Protein AF-0000000073461067 (afdb_homodimer)

Foldseek 3Di:
DPVPPLDAADAFDFDDWDWAQKLVGIDTDLVVLAQAKEKEKEAFDFPDDLVLVQQLVCLVCQVVCVVLRYAYEYEWQDDNVRVNVRQVVSCVVNVGHRDHIYGHNVVCPSVVNNVQWDQVDADPVGHTIGFTKIFIAHSSRGTHDIDGDGNVDHDDVQVVSQVSLQVLVCVLVVNQWHDDPPDGQFDWTWGQLVDDPVRCCVVAVPWDDPDSGTITGTDHSVVSPD/DPVPPLDAADAFDFDDWDWAQKLVGIDTDLVVLAQAKEKEKEAFDFPDDLVLVQLLVCLVCQVVCVVLRYAYEYEWQDDNVRVNVRQVVSCVVNVGHRDHIYGHNVVCPSVVNNVQWDQVDADPVGHTIGFTKIFIAHSSRGTHDIDGDGNVDHDDVQVVSQVSLQVLVCVLVVNQWHDDPPDGQFDWTWGQLVDDPVNCCVPAVPWDDPDSGTITGTDHSVVSPD

Nearest PDB structures (foldseek):
  7kuu-assembly1_B  TM=9.498E-01  e=5.968E-26  Pseudomonas aeruginosa UCBPP-PA14
  2v41-assembly4_H  TM=9.563E-01  e=2.569E-25  Arenicola marina
  6p0w-assembly1_A-2  TM=9.338E-01  e=6.396E-25  Pseudomonas aeruginosa UCBPP-PA14
  6q5v-assembly1_A  TM=8.597E-01  e=2.656E-21  Saccharolobus islandicus REY15A
  5ovq-assembly1_L  TM=7.948E-01  e=4.285E-22  Aquifex aeolicus VF5

InterPro domains:
  IPR000866 Alkyl hydroperoxide reductase subunit C/ Thiol specific antioxidant [PF00578] (11-145)
  IPR013766 Thioredoxin domain [PS51352] (9-169)
  IPR019479 Peroxiredoxin, C-terminal [PF10417] (173-197)
  IPR024706 Peroxiredoxin, AhpC-type [PIRSF000239] (8-215)
  IPR036249 Thioredoxin-like superfamily [SSF52833] (9-216)
  IPR045020 1-Cys peroxiredoxin [cd03016] (12-218)
  IPR050217 Thiol-specific antioxidant peroxiredoxin [PTHR10681] (10-201)

Sequence (452 aa):
MSNTLRPQIYVGCKAPNFQVQSSQGIIDFYDYIGDSWCLFFSHPADFTPVCTTEIGALASLAEEFAMRRCKLLGLSTNNRATHVKWLKDIERVTGFRVNFPLLCDVDRRLSTVFGMLDARTLDADGHPVPLRSTYFVDPNKVIRLVQSYPLSTGRNTAELLRCLDSLQLSDATSHQFMTPVNWIPGDDVVLAPDLDAPTMQEKYPEHRTIRDYLRLAPFDPDQLDRMSNTLRPQIYVGCKAPNFQVQSSQGIIDFYDYIGDSWCLFFSHPADFTPVCTTEIGALASLAEEFAMRRCKLLGLSTNNRATHVKWLKDIERVTGFRVNFPLLCDVDRRLSTVFGMLDARTLDADGH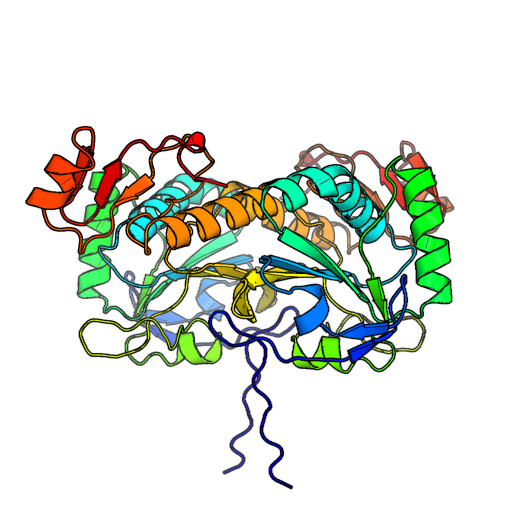PVPLRSTYFVDPNKVIRLVQSYPLSTGRNTAELLRCLDSLQLSDATSHQFMTPVNWIPGDDVVLAPDLDAPTMQEKYPEHRTIRDYLRLAPFDPDQLDR

pLDDT: mean 91.06, std 12.86, range [20.69, 98.88]

Structure (mmCIF, N/CA/C/O backbone):
data_AF-0000000073461067-model_v1
#
loop_
_entity.id
_entity.type
_entity.pdbx_description
1 polymer ACL197Wp
#
loop_
_atom_site.group_PDB
_atom_site.id
_atom_site.type_symbol
_atom_site.label_atom_id
_atom_site.label_alt_id
_atom_site.label_comp_id
_atom_site.label_asym_id
_atom_site.label_entity_id
_atom_site.label_seq_id
_atom_site.pdbx_PDB_ins_code
_atom_site.Cartn_x
_atom_site.Cartn_y
_atom_site.Cartn_z
_atom_site.occupancy
_atom_site.B_iso_or_equiv
_atom_site.auth_seq_id
_atom_site.auth_comp_id
_atom_site.auth_asym_id
_atom_site.auth_atom_id
_atom_site.pdbx_PDB_model_num
ATOM 1 N N . MET A 1 1 ? -5.844 10.156 -34.312 1 20.91 1 MET A N 1
ATOM 2 C CA . MET A 1 1 ? -6.422 9.344 -33.25 1 20.91 1 MET A CA 1
ATOM 3 C C . MET A 1 1 ? -5.766 9.664 -31.906 1 20.91 1 MET A C 1
ATOM 5 O O . MET A 1 1 ? -4.547 9.555 -31.766 1 20.91 1 MET A O 1
ATOM 9 N N . SER A 1 2 ? -6.234 10.656 -31.188 1 24.44 2 SER A N 1
ATOM 10 C CA . SER A 1 2 ? -5.648 11.336 -30.031 1 24.44 2 SER A CA 1
ATOM 11 C C . SER A 1 2 ? -5.305 10.344 -28.922 1 24.44 2 SER A C 1
ATOM 13 O O . SER A 1 2 ? -6.164 9.578 -28.484 1 24.44 2 SER A O 1
ATOM 15 N N . ASN A 1 3 ? -4.332 9.633 -29.062 1 27.53 3 ASN A N 1
ATOM 16 C CA . ASN A 1 3 ? -3.816 8.648 -28.125 1 27.53 3 ASN A CA 1
ATOM 17 C C . ASN A 1 3 ? -3.957 9.133 -26.672 1 27.53 3 ASN A C 1
ATOM 19 O O . ASN A 1 3 ? -3.139 9.922 -26.203 1 27.53 3 ASN A O 1
ATOM 23 N N . THR A 1 4 ? -5.195 9.555 -26.328 1 31.91 4 THR A N 1
ATOM 24 C CA . THR A 1 4 ? -5.566 10.039 -25 1 31.91 4 THR A CA 1
ATOM 25 C C . THR A 1 4 ? -4.902 9.195 -23.922 1 31.91 4 THR A C 1
ATOM 27 O O . THR A 1 4 ? -5.035 7.973 -23.906 1 31.91 4 THR A O 1
ATOM 30 N N . LEU A 1 5 ? -3.867 9.492 -23.578 1 35.53 5 LEU A N 1
ATOM 31 C CA . LEU A 1 5 ? -3.137 8.922 -22.453 1 35.53 5 LEU A CA 1
ATOM 32 C C . LEU A 1 5 ? -4.094 8.469 -21.359 1 35.53 5 LEU A C 1
ATOM 34 O O . LEU A 1 5 ? -4.84 9.281 -20.797 1 35.53 5 LEU A O 1
ATOM 38 N N . ARG A 1 6 ? -4.992 7.531 -21.641 1 44.09 6 ARG A N 1
ATOM 39 C CA . ARG A 1 6 ? -5.922 7.055 -20.625 1 44.09 6 ARG A CA 1
ATOM 40 C C . ARG A 1 6 ? -5.246 6.965 -19.266 1 44.09 6 ARG A C 1
ATOM 42 O O . ARG A 1 6 ? -4.219 6.305 -19.125 1 44.09 6 ARG A O 1
ATOM 49 N N . PRO A 1 7 ? -5.484 7.895 -18.453 1 52.09 7 PRO A N 1
ATOM 50 C CA . PRO A 1 7 ? -4.824 8.109 -17.156 1 52.09 7 PRO A CA 1
ATOM 51 C C . PRO A 1 7 ? -4.77 6.84 -16.312 1 52.09 7 PRO A C 1
ATOM 53 O O . PRO A 1 7 ? -5.625 5.961 -16.453 1 52.09 7 PRO A O 1
ATOM 56 N N . GLN A 1 8 ? -3.566 6.281 -15.906 1 65.81 8 GLN A N 1
ATOM 57 C CA . GLN A 1 8 ? -3.309 5.301 -14.859 1 65.81 8 GLN A CA 1
ATOM 58 C C . GLN A 1 8 ? -4.172 5.57 -13.633 1 65.81 8 GLN A C 1
ATOM 60 O O . GLN A 1 8 ? -4.559 6.715 -13.375 1 65.81 8 GLN A O 1
ATOM 65 N N . ILE A 1 9 ? -4.883 4.566 -13.109 1 83.94 9 ILE A N 1
ATOM 66 C CA . ILE A 1 9 ? -5.707 4.527 -11.906 1 83.94 9 ILE A CA 1
ATOM 67 C C . ILE A 1 9 ? -4.988 5.242 -10.766 1 83.94 9 ILE A C 1
ATOM 69 O O . ILE A 1 9 ? -3.779 5.086 -10.586 1 83.94 9 ILE A O 1
ATOM 73 N N . TYR A 1 10 ? -5.68 6.262 -10.203 1 83.94 10 TYR A N 1
ATOM 74 C CA . TYR A 1 10 ? -5.16 6.949 -9.023 1 83.94 10 TYR A CA 1
ATOM 75 C C . TYR A 1 10 ? -6.238 7.098 -7.957 1 83.94 10 TYR A C 1
ATOM 77 O O . TYR A 1 10 ? -7.43 6.992 -8.25 1 83.94 10 TYR A O 1
ATOM 85 N N . VAL A 1 11 ? -5.867 7.293 -6.816 1 90.88 11 VAL A N 1
ATOM 86 C CA . VAL A 1 11 ? -6.812 7.477 -5.723 1 90.88 11 VAL A CA 1
ATOM 87 C C . VAL A 1 11 ? -7.695 8.688 -6 1 90.88 11 VAL A C 1
ATOM 89 O O . VAL A 1 11 ? -7.199 9.758 -6.355 1 90.88 11 VAL A O 1
ATOM 92 N N . GLY A 1 12 ? -8.977 8.5 -5.895 1 89.94 12 GLY A N 1
ATOM 93 C CA . GLY A 1 12 ? -9.93 9.578 -6.113 1 89.94 12 GLY A CA 1
ATOM 94 C C . GLY A 1 12 ? -10.609 9.5 -7.469 1 89.94 12 GLY A C 1
ATOM 95 O O . GLY A 1 12 ? -11.633 10.148 -7.695 1 89.94 12 GLY A O 1
ATOM 96 N N . CYS A 1 13 ? -10.055 8.75 -8.367 1 89.44 13 CYS A N 1
ATOM 97 C CA . CYS A 1 13 ? -10.672 8.656 -9.688 1 89.44 13 CYS A CA 1
ATOM 98 C C . CYS A 1 13 ? -11.773 7.594 -9.695 1 89.44 13 CYS A C 1
ATOM 100 O O . CYS A 1 13 ? -11.812 6.73 -8.82 1 89.44 13 CYS A O 1
ATOM 102 N N . LYS A 1 14 ? -12.641 7.723 -10.68 1 93.94 14 LYS A N 1
ATOM 103 C CA . LYS A 1 14 ? -13.648 6.68 -10.875 1 93.94 14 LYS A CA 1
ATOM 104 C C . LYS A 1 14 ? -13.047 5.477 -11.602 1 93.94 14 LYS A C 1
ATOM 106 O O . LYS A 1 14 ? -12.391 5.629 -12.633 1 93.94 14 LYS A O 1
ATOM 111 N N . ALA A 1 15 ? -13.195 4.301 -11.008 1 95.56 15 ALA A N 1
ATOM 112 C CA . ALA A 1 15 ? -12.758 3.084 -11.695 1 95.56 15 ALA A CA 1
ATOM 113 C C . ALA A 1 15 ? -13.562 2.852 -12.969 1 95.56 15 ALA A C 1
ATOM 115 O O . ALA A 1 15 ? -14.797 2.945 -12.953 1 95.56 15 ALA A O 1
ATOM 116 N N . PRO A 1 16 ? -12.938 2.562 -14.039 1 95.81 16 PRO A N 1
ATOM 117 C CA . PRO A 1 16 ? -13.688 2.262 -15.258 1 95.81 16 PRO A CA 1
ATOM 118 C C . PRO A 1 16 ? -14.477 0.957 -15.156 1 95.81 16 PRO A C 1
ATOM 120 O O . PRO A 1 16 ? -14.016 0.005 -14.523 1 95.81 16 PRO A O 1
ATOM 123 N N . ASN A 1 17 ? -15.625 0.993 -15.828 1 97.38 17 ASN A N 1
ATOM 124 C CA . ASN A 1 17 ? -16.359 -0.262 -15.93 1 97.38 17 ASN A CA 1
ATOM 125 C C . ASN A 1 17 ? -15.773 -1.173 -17 1 97.38 17 ASN A C 1
ATOM 127 O O . ASN A 1 17 ? -15.102 -0.702 -17.922 1 97.38 17 ASN A O 1
ATOM 131 N N . PHE A 1 18 ? -16.016 -2.477 -16.828 1 97.62 18 PHE A N 1
ATOM 132 C CA . PHE A 1 18 ? -15.594 -3.471 -17.812 1 97.62 18 PHE A CA 1
ATOM 133 C C . PHE A 1 18 ? -16.438 -4.738 -17.688 1 97.62 18 PHE A C 1
ATOM 135 O O . PHE A 1 18 ? -17.125 -4.941 -16.688 1 97.62 18 PHE A O 1
ATOM 142 N N . GLN A 1 19 ? -16.453 -5.453 -18.719 1 98 19 GLN A N 1
ATOM 143 C CA . GLN A 1 19 ? -17 -6.805 -18.766 1 98 19 GLN A CA 1
ATOM 144 C C . GLN A 1 19 ? -15.961 -7.816 -19.219 1 98 19 GLN A C 1
ATOM 146 O O . GLN A 1 19 ? -15.305 -7.625 -20.234 1 98 19 GLN A O 1
ATOM 151 N N . VAL A 1 20 ? -15.859 -8.891 -18.406 1 98 20 VAL A N 1
ATOM 152 C CA . VAL A 1 20 ? -14.789 -9.828 -18.719 1 98 20 VAL A CA 1
ATOM 153 C C . VAL A 1 20 ? -15.125 -11.211 -18.156 1 98 20 VAL A C 1
ATOM 155 O O . VAL A 1 20 ? -15.93 -11.328 -17.219 1 98 20 VAL A O 1
ATOM 158 N N . GLN A 1 21 ? -14.555 -12.242 -18.766 1 98.31 21 GLN A N 1
ATOM 159 C CA . GLN A 1 21 ? -14.68 -13.602 -18.266 1 98.31 21 GLN A CA 1
ATOM 160 C C . GLN A 1 21 ? -13.977 -13.758 -16.922 1 98.31 21 GLN A C 1
ATOM 162 O O . GLN A 1 21 ? -12.992 -13.07 -16.641 1 98.31 21 GLN A O 1
ATOM 167 N N . SER A 1 22 ? -14.5 -14.648 -16.031 1 98.38 22 SER A N 1
ATOM 168 C CA . SER A 1 22 ? -13.906 -14.953 -14.727 1 98.38 22 SER A CA 1
ATOM 169 C C . SER A 1 22 ? -14.023 -16.438 -14.398 1 98.38 22 SER A C 1
ATOM 171 O O . SER A 1 22 ? -14.539 -17.219 -15.203 1 98.38 22 SER A O 1
ATOM 173 N N . SER A 1 23 ? -13.5 -16.828 -13.305 1 98.12 23 SER A N 1
ATOM 174 C CA . SER A 1 23 ? -13.633 -18.188 -12.789 1 98.12 23 SER A CA 1
ATOM 175 C C . SER A 1 23 ? -15.094 -18.547 -12.531 1 98.12 23 SER A C 1
ATOM 177 O O . SER A 1 23 ? -15.438 -19.719 -12.391 1 98.12 23 SER A O 1
ATOM 179 N N . GLN A 1 24 ? -15.984 -17.578 -12.438 1 97.5 24 GLN A N 1
ATOM 180 C CA . GLN A 1 24 ? -17.375 -17.812 -12.094 1 97.5 24 GLN A CA 1
ATOM 181 C C . GLN A 1 24 ? -18.312 -17.266 -13.172 1 97.5 24 GLN A C 1
ATOM 183 O O . GLN A 1 24 ? -19.438 -16.859 -12.875 1 97.5 24 GLN A O 1
ATOM 188 N N . GLY A 1 25 ? -17.812 -17.172 -14.406 1 97.31 25 GLY A N 1
ATOM 189 C CA . GLY A 1 25 ? -18.594 -16.641 -15.508 1 97.31 25 GLY A CA 1
ATOM 190 C C . GLY A 1 25 ? -18.266 -15.203 -15.844 1 97.31 25 GLY A C 1
ATOM 191 O O . GLY A 1 25 ? -17.297 -14.648 -15.312 1 97.31 25 GLY A O 1
ATOM 192 N N . ILE A 1 26 ? -19.016 -14.625 -16.703 1 98.06 26 ILE A N 1
ATOM 193 C CA . ILE A 1 26 ? -18.781 -13.258 -17.141 1 98.06 26 ILE A CA 1
ATOM 194 C C . ILE A 1 26 ? -19.188 -12.289 -16.031 1 98.06 26 ILE A C 1
ATOM 196 O O . ILE A 1 26 ? -20.266 -12.414 -15.445 1 98.06 26 ILE A O 1
ATOM 200 N N . ILE A 1 27 ? -18.328 -11.312 -15.781 1 97.69 27 ILE A N 1
ATOM 201 C CA . ILE A 1 27 ? -18.562 -10.312 -14.742 1 97.69 27 ILE A CA 1
ATOM 202 C C . ILE A 1 27 ? -18.609 -8.922 -15.359 1 97.69 27 ILE A C 1
ATOM 204 O O . ILE A 1 27 ? -17.75 -8.57 -16.172 1 97.69 27 ILE A O 1
ATOM 208 N N . ASP A 1 28 ? -19.641 -8.25 -15.055 1 98.56 28 ASP A N 1
ATOM 209 C CA . ASP A 1 28 ? -19.672 -6.797 -15.195 1 98.56 28 ASP A CA 1
ATOM 210 C C . ASP A 1 28 ? -19.266 -6.113 -13.891 1 98.56 28 ASP A C 1
ATOM 212 O O . ASP A 1 28 ? -19.891 -6.316 -12.852 1 98.56 28 ASP A O 1
ATOM 216 N N . PHE A 1 29 ? -18.328 -5.32 -13.969 1 98.56 29 PHE A N 1
ATOM 217 C CA . PHE A 1 29 ? -17.688 -4.801 -12.773 1 98.56 29 PHE A CA 1
ATOM 218 C C . PHE A 1 29 ? -18.672 -3.996 -11.93 1 98.56 29 PHE A C 1
ATOM 220 O O . PHE A 1 29 ? -18.781 -4.211 -10.727 1 98.56 29 PHE A O 1
ATOM 227 N N . TYR A 1 30 ? -19.312 -3.041 -12.469 1 98.62 30 TYR A N 1
ATOM 228 C CA . TYR A 1 30 ? -20.25 -2.191 -11.734 1 98.62 30 TYR A CA 1
ATOM 229 C C . TYR A 1 30 ? -21.406 -3.01 -11.18 1 98.62 30 TYR A C 1
ATOM 231 O O . TYR A 1 30 ? -21.844 -2.789 -10.047 1 98.62 30 TYR A O 1
ATOM 239 N N . ASP A 1 31 ? -21.891 -3.98 -11.977 1 98.44 31 ASP A N 1
ATOM 240 C CA . ASP A 1 31 ? -22.969 -4.852 -11.516 1 98.44 31 ASP A CA 1
ATOM 241 C C . ASP A 1 31 ? -22.5 -5.719 -10.344 1 98.44 31 ASP A C 1
ATOM 243 O O . ASP A 1 31 ? -23.25 -5.93 -9.383 1 98.44 31 ASP A O 1
ATOM 247 N N . TYR A 1 32 ? -21.359 -6.215 -10.461 1 98.56 32 TYR A N 1
ATOM 248 C CA . TYR A 1 32 ? -20.812 -7.082 -9.422 1 98.56 32 TYR A CA 1
ATOM 249 C C . TYR A 1 32 ? -20.672 -6.336 -8.102 1 98.56 32 TYR A C 1
ATOM 251 O O . TYR A 1 32 ? -21.062 -6.852 -7.047 1 98.56 32 TYR A O 1
ATOM 259 N N . ILE A 1 33 ? -20.109 -5.133 -8.133 1 97.94 33 ILE A N 1
ATOM 260 C CA . ILE A 1 33 ? -19.875 -4.348 -6.926 1 97.94 33 ILE A CA 1
ATOM 261 C C . ILE A 1 33 ? -21.203 -3.893 -6.344 1 97.94 33 ILE A C 1
ATOM 263 O O . ILE A 1 33 ? -21.391 -3.885 -5.121 1 97.94 33 ILE A O 1
ATOM 267 N N . GLY A 1 34 ? -22.125 -3.48 -7.277 1 98.19 34 GLY A N 1
ATOM 268 C CA . GLY A 1 34 ? -23.391 -2.934 -6.809 1 98.19 34 GLY A CA 1
ATOM 269 C C . GLY A 1 34 ? -23.219 -1.771 -5.848 1 98.19 34 GLY A C 1
ATOM 270 O O . GLY A 1 34 ? -22.516 -0.807 -6.152 1 98.19 34 GLY A O 1
ATOM 271 N N . ASP A 1 35 ? -23.766 -1.927 -4.637 1 98 35 ASP A N 1
ATOM 272 C CA . ASP A 1 35 ? -23.688 -0.881 -3.623 1 98 35 ASP A CA 1
ATOM 273 C C . ASP A 1 35 ? -22.688 -1.252 -2.533 1 98 35 ASP A C 1
ATOM 275 O O . ASP A 1 35 ? -22.75 -0.733 -1.418 1 98 35 ASP A O 1
ATOM 279 N N . SER A 1 36 ? -21.766 -2.117 -2.859 1 98.44 36 SER A N 1
ATOM 280 C CA . SER A 1 36 ? -20.766 -2.584 -1.897 1 98.44 36 SER A CA 1
ATOM 281 C C . SER A 1 36 ? -19.391 -1.979 -2.182 1 98.44 36 SER A C 1
ATOM 283 O O . SER A 1 36 ? -19.172 -1.396 -3.244 1 98.44 36 SER A O 1
ATOM 285 N N . TRP A 1 37 ? -18.609 -2.057 -1.146 1 98.62 37 TRP A N 1
ATOM 286 C CA . TRP A 1 37 ? -17.188 -1.896 -1.391 1 98.62 37 TRP A CA 1
ATOM 287 C C . TRP A 1 37 ? -16.625 -3.09 -2.156 1 98.62 37 TRP A C 1
ATOM 289 O O . TRP A 1 37 ? -17.266 -4.133 -2.252 1 98.62 37 TRP A O 1
ATOM 299 N N . CYS A 1 38 ? -15.422 -2.906 -2.715 1 98.88 38 CYS A N 1
ATOM 300 C CA . CYS A 1 38 ? -14.734 -4 -3.393 1 98.88 38 CYS A CA 1
ATOM 301 C C . CYS A 1 38 ? -13.234 -3.949 -3.135 1 98.88 38 CYS A C 1
ATOM 303 O O . CYS A 1 38 ? -12.609 -2.896 -3.281 1 98.88 38 CYS A O 1
ATOM 305 N N . LEU A 1 39 ? -12.727 -4.961 -2.619 1 98.88 39 LEU A N 1
ATOM 306 C CA . LEU A 1 39 ? -11.289 -5.184 -2.684 1 98.88 39 LEU A CA 1
ATOM 307 C C . LEU A 1 39 ? -10.898 -5.82 -4.012 1 98.88 39 LEU A C 1
ATOM 309 O O . LEU A 1 39 ? -11.109 -7.016 -4.219 1 98.88 39 LEU A O 1
ATOM 313 N N . PHE A 1 40 ? -10.391 -5.008 -4.906 1 98.75 40 PHE A N 1
ATOM 314 C CA . PHE A 1 40 ? -9.93 -5.445 -6.219 1 98.75 40 PHE A CA 1
ATOM 315 C C . PHE A 1 40 ? -8.422 -5.656 -6.223 1 98.75 40 PHE A C 1
ATOM 317 O O . PHE A 1 40 ? -7.66 -4.738 -5.918 1 98.75 40 PHE A O 1
ATOM 324 N N . PHE A 1 41 ? -7.996 -6.91 -6.547 1 98.56 41 PHE A N 1
ATOM 325 C CA . PHE A 1 41 ? -6.578 -7.207 -6.398 1 98.56 41 PHE A CA 1
ATOM 326 C C . PHE A 1 41 ? -6.09 -8.102 -7.531 1 98.56 41 PHE A C 1
ATOM 328 O O . PHE A 1 41 ? -6.879 -8.836 -8.133 1 98.56 41 PHE A O 1
ATOM 335 N N . SER A 1 42 ? -4.805 -8.039 -7.797 1 97.88 42 SER A N 1
ATOM 336 C CA . SER A 1 42 ? -4.211 -8.852 -8.859 1 97.88 42 SER A CA 1
ATOM 337 C C . SER A 1 42 ? -3.137 -9.781 -8.312 1 97.88 42 SER A C 1
ATOM 339 O O . SER A 1 42 ? -2.604 -9.547 -7.223 1 97.88 42 SER A O 1
ATOM 341 N N . HIS A 1 43 ? -2.922 -10.82 -8.977 1 96.69 43 HIS A N 1
ATOM 342 C CA . HIS A 1 43 ? -1.816 -11.734 -8.719 1 96.69 43 HIS A CA 1
ATOM 343 C C . HIS A 1 43 ? -1.127 -12.141 -10.023 1 96.69 43 HIS A C 1
ATOM 345 O O . HIS A 1 43 ? -1.739 -12.102 -11.086 1 96.69 43 HIS A O 1
ATOM 351 N N . PRO A 1 44 ? 0.107 -12.508 -9.945 1 94.25 44 PRO A N 1
ATOM 352 C CA . PRO A 1 44 ? 0.901 -12.711 -11.156 1 94.25 44 PRO A CA 1
ATOM 353 C C . PRO A 1 44 ? 0.411 -13.891 -11.992 1 94.25 44 PRO A C 1
ATOM 355 O O . PRO A 1 44 ? 0.244 -13.766 -13.211 1 94.25 44 PRO A O 1
ATOM 358 N N . ALA A 1 45 ? 0.24 -15.023 -11.273 1 93.62 45 ALA A N 1
ATOM 359 C CA . ALA A 1 45 ? -0.109 -16.219 -12.039 1 93.62 45 ALA A CA 1
ATOM 360 C C . ALA A 1 45 ? -0.69 -17.297 -11.133 1 93.62 45 ALA A C 1
ATOM 362 O O . ALA A 1 45 ? -0.397 -17.344 -9.938 1 93.62 45 ALA A O 1
ATOM 363 N N . ASP A 1 46 ? -1.439 -18.141 -11.766 1 94.69 46 ASP A N 1
ATOM 364 C CA . ASP A 1 46 ? -1.943 -19.328 -11.078 1 94.69 46 ASP A CA 1
ATOM 365 C C . ASP A 1 46 ? -0.808 -20.281 -10.742 1 94.69 46 ASP A C 1
ATOM 367 O O . ASP A 1 46 ? 0.242 -20.266 -11.391 1 94.69 46 ASP A O 1
ATOM 371 N N . PHE A 1 47 ? -1.057 -21.047 -9.672 1 92.94 47 PHE A N 1
ATOM 372 C CA . PHE A 1 47 ? -0.128 -22.094 -9.266 1 92.94 47 PHE A CA 1
ATOM 373 C C . PHE A 1 47 ? 1.244 -21.516 -8.953 1 92.94 47 PHE A C 1
ATOM 375 O O . PHE A 1 47 ? 2.266 -22.047 -9.383 1 92.94 47 PHE A O 1
ATOM 382 N N . THR A 1 48 ? 1.203 -20.344 -8.406 1 89.31 48 THR A N 1
ATOM 383 C CA . THR A 1 48 ? 2.404 -19.719 -7.859 1 89.31 48 THR A CA 1
ATOM 384 C C . THR A 1 48 ? 2.344 -19.672 -6.336 1 89.31 48 THR A C 1
ATOM 386 O O . THR A 1 48 ? 1.26 -19.578 -5.758 1 89.31 48 THR A O 1
ATOM 389 N N . PRO A 1 49 ? 3.441 -19.797 -5.742 1 91 49 PRO A N 1
ATOM 390 C CA . PRO A 1 49 ? 3.475 -20.062 -4.305 1 91 49 PRO A CA 1
ATOM 391 C C . PRO A 1 49 ? 2.879 -18.938 -3.471 1 91 49 PRO A C 1
ATOM 393 O O . PRO A 1 49 ? 1.905 -19.156 -2.742 1 91 49 PRO A O 1
ATOM 396 N N . VAL A 1 50 ? 3.391 -17.75 -3.607 1 91.69 50 VAL A N 1
ATOM 397 C CA . VAL A 1 50 ? 2.936 -16.625 -2.777 1 91.69 50 VAL A CA 1
ATOM 398 C C . VAL A 1 50 ? 1.463 -16.344 -3.062 1 91.69 50 VAL A C 1
ATOM 400 O O . VAL A 1 50 ? 0.675 -16.141 -2.137 1 91.69 50 VAL A O 1
ATOM 403 N N . CYS A 1 51 ? 1.065 -16.406 -4.281 1 93.75 51 CYS A N 1
ATOM 404 C CA . CYS A 1 51 ? -0.316 -16.156 -4.676 1 93.75 51 CYS A CA 1
ATOM 405 C C . CYS A 1 51 ? -1.263 -17.141 -3.996 1 93.75 51 CYS A C 1
ATOM 407 O O . CYS A 1 51 ? -2.361 -16.766 -3.586 1 93.75 51 CYS A O 1
ATOM 409 N N . THR A 1 52 ? -0.836 -18.359 -3.99 1 93.56 52 THR A N 1
ATOM 410 C CA . THR A 1 52 ? -1.654 -19.391 -3.377 1 93.56 52 THR A CA 1
ATOM 411 C C . THR A 1 52 ? -1.921 -19.078 -1.907 1 93.56 52 THR A C 1
ATOM 413 O O . THR A 1 52 ? -3.057 -19.188 -1.439 1 93.56 52 THR A O 1
ATOM 416 N N . THR A 1 53 ? -0.879 -18.672 -1.175 1 94.31 53 THR A N 1
ATOM 417 C CA . THR A 1 53 ? -1.05 -18.312 0.227 1 94.31 53 THR A CA 1
ATOM 418 C C . THR A 1 53 ? -1.973 -17.094 0.362 1 94.31 53 THR A C 1
ATOM 420 O O . THR A 1 53 ? -2.807 -17.047 1.269 1 94.31 53 THR A O 1
ATOM 423 N N . GLU A 1 54 ? -1.874 -16.141 -0.494 1 96.75 54 GLU A N 1
ATOM 424 C CA . GLU A 1 54 ? -2.658 -14.914 -0.431 1 96.75 54 GLU A CA 1
ATOM 425 C C . GLU A 1 54 ? -4.137 -15.188 -0.695 1 96.75 54 GLU A C 1
ATOM 427 O O . GLU A 1 54 ? -5 -14.711 0.043 1 96.75 54 GLU A O 1
ATOM 432 N N . ILE A 1 55 ? -4.41 -15.914 -1.775 1 97.38 55 ILE A N 1
ATOM 433 C CA . ILE A 1 55 ? -5.797 -16.188 -2.145 1 97.38 55 ILE A CA 1
ATOM 434 C C . ILE A 1 55 ? -6.461 -17.047 -1.072 1 97.38 55 ILE A C 1
ATOM 436 O O . ILE A 1 55 ? -7.633 -16.844 -0.746 1 97.38 55 ILE A O 1
ATOM 440 N N . GLY A 1 56 ? -5.676 -18 -0.571 1 97.25 56 GLY A N 1
ATOM 441 C CA . GLY A 1 56 ? -6.184 -18.781 0.551 1 97.25 56 GLY A CA 1
ATOM 442 C C . GLY A 1 56 ? -6.508 -17.922 1.763 1 97.25 56 GLY A C 1
ATOM 443 O O . GLY A 1 56 ? -7.551 -18.109 2.398 1 97.25 56 GLY A O 1
ATOM 444 N N . ALA A 1 57 ? -5.656 -17.016 2.09 1 97.69 57 ALA A N 1
ATOM 445 C CA . ALA A 1 57 ? -5.875 -16.141 3.229 1 97.69 57 ALA A CA 1
ATOM 446 C C . ALA A 1 57 ? -7.105 -15.258 3.016 1 97.69 57 ALA A C 1
ATOM 448 O O . ALA A 1 57 ? -7.902 -15.062 3.938 1 97.69 57 ALA A O 1
ATOM 449 N N . LEU A 1 58 ? -7.277 -14.742 1.838 1 98.31 58 LEU A N 1
ATOM 450 C CA . LEU A 1 58 ? -8.445 -13.922 1.534 1 98.31 58 LEU A CA 1
ATOM 451 C C . LEU A 1 58 ? -9.727 -14.75 1.578 1 98.31 58 LEU A C 1
ATOM 453 O O . LEU A 1 58 ? -10.773 -14.266 2.006 1 98.31 58 LEU A O 1
ATOM 457 N N . ALA A 1 59 ? -9.602 -15.969 1.104 1 98.19 59 ALA A N 1
ATOM 458 C CA . ALA A 1 59 ? -10.742 -16.875 1.201 1 98.19 59 ALA A CA 1
ATOM 459 C C . ALA A 1 59 ? -11.148 -17.094 2.656 1 98.19 59 ALA A C 1
ATOM 461 O O . ALA A 1 59 ? -12.344 -17.109 2.98 1 98.19 59 ALA A O 1
ATOM 462 N N . SER A 1 60 ? -10.172 -17.266 3.514 1 98.06 60 SER A N 1
ATOM 463 C CA . SER A 1 60 ? -10.438 -17.484 4.934 1 98.06 60 SER A CA 1
ATOM 464 C C . SER A 1 60 ? -11.094 -16.25 5.566 1 98.06 60 SER A C 1
ATOM 466 O O . SER A 1 60 ? -11.758 -16.359 6.602 1 98.06 60 SER A O 1
ATOM 468 N N . LEU A 1 61 ? -10.93 -15.133 4.969 1 98.12 61 LEU A N 1
ATOM 469 C CA . LEU A 1 61 ? -11.43 -13.875 5.52 1 98.12 61 LEU A CA 1
ATOM 470 C C . LEU A 1 61 ? -12.633 -13.375 4.73 1 98.12 61 LEU A C 1
ATOM 472 O O . LEU A 1 61 ? -13.078 -12.242 4.914 1 98.12 61 LEU A O 1
ATOM 476 N N . ALA A 1 62 ? -13.102 -14.172 3.83 1 97.81 62 ALA A N 1
ATOM 477 C CA . ALA A 1 62 ? -14.18 -13.742 2.947 1 97.81 62 ALA A CA 1
ATOM 478 C C . ALA A 1 62 ? -15.391 -13.266 3.752 1 97.81 62 ALA A C 1
ATOM 480 O O . ALA A 1 62 ? -16.016 -12.266 3.4 1 97.81 62 ALA A O 1
ATOM 481 N N . GLU A 1 63 ? -15.719 -13.93 4.812 1 97.19 63 GLU A N 1
ATOM 482 C CA . GLU A 1 63 ? -16.859 -13.555 5.648 1 97.19 63 GLU A CA 1
ATOM 483 C C . GLU A 1 63 ? -16.609 -12.227 6.359 1 97.19 63 GLU A C 1
ATOM 485 O O . GLU A 1 63 ? -17.531 -11.43 6.543 1 97.19 63 GLU A O 1
ATOM 490 N N . GLU A 1 64 ? -15.391 -12.023 6.809 1 97.19 64 GLU A N 1
ATOM 491 C CA . GLU A 1 64 ? -15.031 -10.758 7.445 1 97.19 64 GLU A CA 1
ATOM 492 C C . GLU A 1 64 ? -15.25 -9.586 6.5 1 97.19 64 GLU A C 1
ATOM 494 O O . GLU A 1 64 ? -15.758 -8.539 6.906 1 97.19 64 GLU A O 1
ATOM 499 N N . PHE A 1 65 ? -14.891 -9.727 5.285 1 98.19 65 PHE A N 1
ATOM 500 C CA . PHE A 1 65 ? -15.094 -8.68 4.285 1 98.19 65 PHE A CA 1
ATOM 501 C C . PHE A 1 65 ? -16.578 -8.5 3.986 1 98.19 65 PHE A C 1
ATOM 503 O O . PHE A 1 65 ? -17.047 -7.371 3.84 1 98.19 65 PHE A O 1
ATOM 510 N N . ALA A 1 66 ? -17.25 -9.617 3.904 1 97.56 66 ALA A N 1
ATOM 511 C CA . ALA A 1 66 ? -18.688 -9.562 3.637 1 97.56 66 ALA A CA 1
ATOM 512 C C . ALA A 1 66 ? -19.422 -8.805 4.738 1 97.56 66 ALA A C 1
ATOM 514 O O . ALA A 1 66 ? -20.328 -8.023 4.461 1 97.56 66 ALA A O 1
ATOM 515 N N . MET A 1 67 ? -19.016 -9.039 5.973 1 96 67 MET A N 1
ATOM 516 C CA . MET A 1 67 ? -19.609 -8.352 7.109 1 96 67 MET A CA 1
ATOM 517 C C . MET A 1 67 ? -19.391 -6.848 7.016 1 96 67 MET A C 1
ATOM 519 O O . MET A 1 67 ? -20.172 -6.059 7.543 1 96 67 MET A O 1
ATOM 523 N N . ARG A 1 68 ? -18.438 -6.492 6.273 1 95.88 68 ARG A N 1
ATOM 524 C CA . ARG A 1 68 ? -18.109 -5.086 6.066 1 95.88 68 ARG A CA 1
ATOM 525 C C . ARG A 1 68 ? -18.656 -4.582 4.738 1 95.88 68 ARG A C 1
ATOM 527 O O . ARG A 1 68 ? -18.266 -3.514 4.258 1 95.88 68 ARG A O 1
ATOM 534 N N . ARG A 1 69 ? -19.469 -5.422 4.141 1 97.38 69 ARG A N 1
ATOM 535 C CA . ARG A 1 69 ? -20.094 -5.105 2.855 1 97.38 69 ARG A CA 1
ATOM 536 C C . ARG A 1 69 ? -19.031 -4.832 1.791 1 97.38 69 ARG A C 1
ATOM 538 O O . ARG A 1 69 ? -19.141 -3.861 1.038 1 97.38 69 ARG A O 1
ATOM 545 N N . CYS A 1 70 ? -18.062 -5.625 1.799 1 98.69 70 CYS A N 1
ATOM 546 C CA . CYS A 1 70 ? -16.969 -5.527 0.829 1 98.69 70 CYS A CA 1
ATOM 547 C C . CYS A 1 70 ? -16.812 -6.832 0.061 1 98.69 70 CYS A C 1
ATOM 549 O O . CYS A 1 70 ? -16.578 -7.887 0.66 1 98.69 70 CYS A O 1
ATOM 551 N N . LYS A 1 71 ? -16.906 -6.766 -1.229 1 98.81 71 LYS A N 1
ATOM 552 C CA . LYS A 1 71 ? -16.734 -7.938 -2.084 1 98.81 71 LYS A CA 1
ATOM 553 C C . LYS A 1 71 ? -15.273 -8.094 -2.518 1 98.81 71 LYS A C 1
ATOM 555 O O . LYS A 1 71 ? -14.562 -7.105 -2.682 1 98.81 71 LYS A O 1
ATOM 560 N N . LEU A 1 72 ? -14.859 -9.305 -2.645 1 98.81 72 LEU A N 1
ATOM 561 C CA . LEU A 1 72 ? -13.523 -9.633 -3.127 1 98.81 72 LEU A CA 1
ATOM 562 C C . LEU A 1 72 ? -13.539 -9.938 -4.621 1 98.81 72 LEU A C 1
ATOM 564 O O . LEU A 1 72 ? -14.461 -10.594 -5.109 1 98.81 72 LEU A O 1
ATOM 568 N N . LEU A 1 73 ? -12.578 -9.43 -5.355 1 98.81 73 LEU A N 1
ATOM 569 C CA . LEU A 1 73 ? -12.453 -9.633 -6.793 1 98.81 73 LEU A CA 1
ATOM 570 C C . LEU A 1 73 ? -10.984 -9.719 -7.203 1 98.81 73 LEU A C 1
ATOM 572 O O . LEU A 1 73 ? -10.25 -8.742 -7.09 1 98.81 73 LEU A O 1
ATOM 576 N N . GLY A 1 74 ? -10.609 -10.859 -7.68 1 98.62 74 GLY A N 1
ATOM 577 C CA . GLY A 1 74 ? -9.227 -11.047 -8.109 1 98.62 74 GLY A CA 1
ATOM 578 C C . GLY A 1 74 ? -9.055 -10.961 -9.609 1 98.62 74 GLY A C 1
ATOM 579 O O . GLY A 1 74 ? -10.031 -11.031 -10.359 1 98.62 74 GLY A O 1
ATOM 580 N N . LEU A 1 75 ? -7.793 -10.797 -10.016 1 98.38 75 LEU A N 1
ATOM 581 C CA . LEU A 1 75 ? -7.484 -10.719 -11.445 1 98.38 75 LEU A CA 1
ATOM 582 C C . LEU A 1 75 ? -6.09 -11.266 -11.727 1 98.38 75 LEU A C 1
ATOM 584 O O . LEU A 1 75 ? -5.145 -10.977 -10.992 1 98.38 75 LEU A O 1
ATOM 588 N N . SER A 1 76 ? -5.965 -12.062 -12.703 1 97.56 76 SER A N 1
ATOM 589 C CA . SER A 1 76 ? -4.691 -12.367 -13.344 1 97.56 76 SER A CA 1
ATOM 590 C C . SER A 1 76 ? -4.855 -12.5 -14.859 1 97.56 76 SER A C 1
ATOM 592 O O . SER A 1 76 ? -5.938 -12.258 -15.391 1 97.56 76 SER A O 1
ATOM 594 N N . THR A 1 77 ? -3.781 -12.789 -15.492 1 96.44 77 THR A N 1
ATOM 595 C CA . THR A 1 77 ? -3.816 -12.867 -16.953 1 96.44 77 THR A CA 1
ATOM 596 C C . THR A 1 77 ? -4.039 -14.305 -17.406 1 96.44 77 THR A C 1
ATOM 598 O O . THR A 1 77 ? -3.848 -14.625 -18.578 1 96.44 77 THR A O 1
ATOM 601 N N . ASN A 1 78 ? -4.406 -15.195 -16.5 1 96.44 78 ASN A N 1
ATOM 602 C CA . ASN A 1 78 ? -4.66 -16.594 -16.812 1 96.44 78 ASN A CA 1
ATOM 603 C C . ASN A 1 78 ? -6.086 -16.812 -17.312 1 96.44 78 ASN A C 1
ATOM 605 O O . ASN A 1 78 ? -6.918 -15.898 -17.234 1 96.44 78 ASN A O 1
ATOM 609 N N . ASN A 1 79 ? -6.301 -17.969 -17.891 1 96.12 79 ASN A N 1
ATOM 610 C CA . ASN A 1 79 ? -7.621 -18.266 -18.438 1 96.12 79 ASN A CA 1
ATOM 611 C C . ASN A 1 79 ? -8.508 -18.953 -17.406 1 96.12 79 ASN A C 1
ATOM 613 O O . ASN A 1 79 ? -8.047 -19.297 -16.312 1 96.12 79 ASN A O 1
ATOM 617 N N . ARG A 1 80 ? -9.75 -19.125 -17.734 1 97.44 80 ARG A N 1
ATOM 618 C CA . ARG A 1 80 ? -10.758 -19.656 -16.812 1 97.44 80 ARG A CA 1
ATOM 619 C C . ARG A 1 80 ? -10.422 -21.078 -16.391 1 97.44 80 ARG A C 1
ATOM 621 O O . ARG A 1 80 ? -10.586 -21.438 -15.227 1 97.44 80 ARG A O 1
ATOM 628 N N . ALA A 1 81 ? -10.023 -21.875 -17.297 1 97.19 81 ALA A N 1
ATOM 629 C CA . ALA A 1 81 ? -9.75 -23.281 -17.016 1 97.19 81 ALA A CA 1
ATOM 630 C C . ALA A 1 81 ? -8.68 -23.422 -15.93 1 97.19 81 ALA A C 1
ATOM 632 O O . ALA A 1 81 ? -8.828 -24.219 -15 1 97.19 81 ALA A O 1
ATOM 633 N N . THR A 1 82 ? -7.656 -22.672 -16.047 1 96.5 82 THR A N 1
ATOM 634 C CA . THR A 1 82 ? -6.582 -22.734 -15.062 1 96.5 82 THR A CA 1
ATOM 635 C C . THR A 1 82 ? -7.031 -22.141 -13.734 1 96.5 82 THR A C 1
ATOM 637 O O . THR A 1 82 ? -6.648 -22.641 -12.664 1 96.5 82 THR A O 1
ATOM 640 N N . HIS A 1 83 ? -7.773 -21.094 -13.742 1 97.31 83 HIS A N 1
ATOM 641 C CA . HIS A 1 83 ? -8.336 -20.531 -12.516 1 97.31 83 HIS A CA 1
ATOM 642 C C . HIS A 1 83 ? -9.102 -21.594 -11.734 1 97.31 83 HIS A C 1
ATOM 644 O O . HIS A 1 83 ? -8.844 -21.797 -10.539 1 97.31 83 HIS A O 1
ATOM 650 N N . VAL A 1 84 ? -9.984 -22.234 -12.422 1 97.06 84 VAL A N 1
ATOM 651 C CA . VAL A 1 84 ? -10.883 -23.188 -11.766 1 97.06 84 VAL A CA 1
ATOM 652 C C . VAL A 1 84 ? -10.07 -24.328 -11.164 1 97.06 84 VAL A C 1
ATOM 654 O O . VAL A 1 84 ? -10.312 -24.734 -10.023 1 97.06 84 VAL A O 1
ATOM 657 N N . LYS A 1 85 ? -9.156 -24.844 -11.898 1 96.62 85 LYS A N 1
ATOM 658 C CA . LYS A 1 85 ? -8.289 -25.906 -11.398 1 96.62 85 LYS A CA 1
ATOM 659 C C . LYS A 1 85 ? -7.48 -25.438 -10.195 1 96.62 85 LYS A C 1
ATOM 661 O O . LYS A 1 85 ? -7.355 -26.172 -9.203 1 96.62 85 LYS A O 1
ATOM 666 N N . TRP A 1 86 ? -6.93 -24.266 -10.297 1 96.62 86 TRP A N 1
ATOM 667 C CA . TRP A 1 86 ? -6.082 -23.703 -9.242 1 96.62 86 TRP A CA 1
ATOM 668 C C . TRP A 1 86 ? -6.891 -23.453 -7.977 1 96.62 86 TRP A C 1
ATOM 670 O O . TRP A 1 86 ? -6.406 -23.688 -6.867 1 96.62 86 TRP A O 1
ATOM 680 N N . LEU A 1 87 ? -8.102 -22.969 -8.094 1 96.5 87 LEU A N 1
ATOM 681 C CA . LEU A 1 87 ? -8.945 -22.688 -6.938 1 96.5 87 LEU A CA 1
ATOM 682 C C . LEU A 1 87 ? -9.242 -23.953 -6.156 1 96.5 87 LEU A C 1
ATOM 684 O O . LEU A 1 87 ? -9.297 -23.938 -4.926 1 96.5 87 LEU A O 1
ATOM 688 N N . LYS A 1 88 ? -9.414 -25.062 -6.859 1 95.75 88 LYS A N 1
ATOM 689 C CA . LYS A 1 88 ? -9.586 -26.344 -6.195 1 95.75 88 LYS A CA 1
ATOM 690 C C . LYS A 1 88 ? -8.328 -26.75 -5.434 1 95.75 88 LYS A C 1
ATOM 692 O O . LYS A 1 88 ? -8.406 -27.281 -4.328 1 95.75 88 LYS A O 1
ATOM 697 N N . ASP A 1 89 ? -7.258 -26.469 -6.039 1 95.31 89 ASP A N 1
ATOM 698 C CA . ASP A 1 89 ? -5.984 -26.797 -5.398 1 95.31 89 ASP A CA 1
ATOM 699 C C . ASP A 1 89 ? -5.762 -25.922 -4.156 1 95.31 89 ASP A C 1
ATOM 701 O O . ASP A 1 89 ? -5.227 -26.406 -3.154 1 95.31 89 ASP A O 1
ATOM 705 N N . ILE A 1 90 ? -6.133 -24.672 -4.215 1 95.62 90 ILE A N 1
ATOM 706 C CA . ILE A 1 90 ? -6.012 -23.766 -3.082 1 95.62 90 ILE A CA 1
ATOM 707 C C . ILE A 1 90 ? -6.836 -24.281 -1.906 1 95.62 90 ILE A C 1
ATOM 709 O O . ILE A 1 9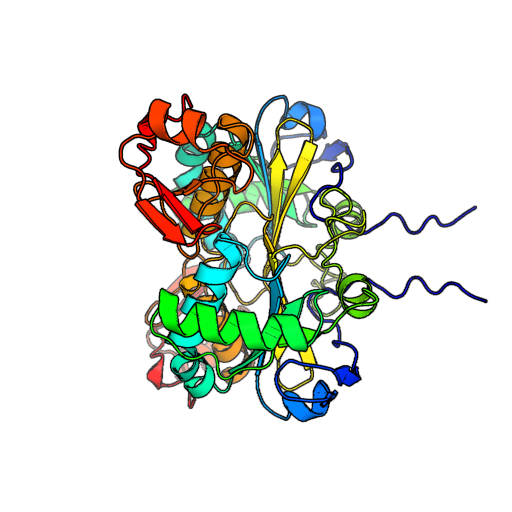0 ? -6.379 -24.25 -0.761 1 95.62 90 ILE A O 1
ATOM 713 N N . GLU A 1 91 ? -7.98 -24.734 -2.195 1 95.81 91 GLU A N 1
ATOM 714 C CA . GLU A 1 91 ? -8.828 -25.297 -1.143 1 95.81 91 GLU A CA 1
ATOM 715 C C . GLU A 1 91 ? -8.172 -26.5 -0.479 1 95.81 91 GLU A C 1
ATOM 717 O O . GLU A 1 91 ? -8.234 -26.656 0.742 1 95.81 91 GLU A O 1
ATOM 722 N N . ARG A 1 92 ? -7.566 -27.297 -1.228 1 93.94 92 ARG A N 1
ATOM 723 C CA . ARG A 1 92 ? -6.895 -28.469 -0.707 1 93.94 92 ARG A CA 1
ATOM 724 C C . ARG A 1 92 ? -5.691 -28.094 0.146 1 93.94 92 ARG A C 1
ATOM 726 O O . ARG A 1 92 ? -5.422 -28.719 1.169 1 93.94 92 ARG A O 1
ATOM 733 N N . VAL A 1 93 ? -5.035 -27.062 -0.26 1 92.69 93 VAL A N 1
ATOM 734 C CA . VAL A 1 93 ? -3.768 -26.688 0.353 1 92.69 93 VAL A CA 1
ATOM 735 C C . VAL A 1 93 ? -4.031 -25.859 1.611 1 92.69 93 VAL A C 1
ATOM 737 O O . VAL A 1 93 ? -3.332 -26 2.615 1 92.69 93 VAL A O 1
ATOM 740 N N . THR A 1 94 ? -5.012 -25 1.604 1 93.31 94 THR A N 1
ATOM 741 C CA . THR A 1 94 ? -5.18 -24.031 2.676 1 93.31 94 THR A CA 1
ATOM 742 C C . THR A 1 94 ? -6.387 -24.375 3.539 1 93.31 94 THR A C 1
ATOM 744 O O . THR A 1 94 ? -6.527 -23.875 4.656 1 93.31 94 THR A O 1
ATOM 747 N N . GLY A 1 95 ? -7.305 -25.156 2.971 1 94.69 95 GLY A N 1
ATOM 748 C CA . GLY A 1 95 ? -8.5 -25.547 3.703 1 94.69 95 GLY A CA 1
ATOM 749 C C . GLY A 1 95 ? -9.648 -24.578 3.535 1 94.69 95 GLY A C 1
ATOM 750 O O . GLY A 1 95 ? -10.711 -24.75 4.137 1 94.69 95 GLY A O 1
ATOM 751 N N . PHE A 1 96 ? -9.469 -23.578 2.693 1 96.44 96 PHE A N 1
ATOM 752 C CA . PHE A 1 96 ? -10.5 -22.562 2.531 1 96.44 96 PHE A CA 1
ATOM 753 C C . PHE A 1 96 ? -10.992 -22.5 1.087 1 96.44 96 PHE A C 1
ATOM 755 O O . PHE A 1 96 ? -10.188 -22.328 0.163 1 96.44 96 PHE A O 1
ATOM 762 N N . ARG A 1 97 ? -12.242 -22.625 0.934 1 96.56 97 ARG A N 1
ATOM 763 C CA . ARG A 1 97 ? -12.852 -22.531 -0.391 1 96.56 97 ARG A CA 1
ATOM 764 C C . ARG A 1 97 ? -12.914 -21.094 -0.863 1 96.56 97 ARG A C 1
ATOM 766 O O . ARG A 1 97 ? -13.359 -20.203 -0.122 1 96.56 97 ARG A O 1
ATOM 773 N N . VAL A 1 98 ? -12.484 -20.891 -2.064 1 96.94 98 VAL A N 1
ATOM 774 C CA . VAL A 1 98 ? -12.516 -19.562 -2.654 1 96.94 98 VAL A CA 1
ATOM 775 C C . VAL A 1 98 ? -13.875 -19.312 -3.307 1 96.94 98 VAL A C 1
ATOM 777 O O . VAL A 1 98 ? -14.227 -19.969 -4.289 1 96.94 98 VAL A O 1
ATOM 780 N N . ASN A 1 99 ? -14.57 -18.375 -2.848 1 96.19 99 ASN A N 1
ATOM 781 C CA . ASN A 1 99 ? -15.93 -18.156 -3.338 1 96.19 99 ASN A CA 1
ATOM 782 C C . ASN A 1 99 ? -16.062 -16.812 -4.062 1 96.19 99 ASN A C 1
ATOM 784 O O . ASN A 1 99 ? -17.172 -16.359 -4.332 1 96.19 99 ASN A O 1
ATOM 788 N N . PHE A 1 100 ? -15.039 -16.125 -4.281 1 98.38 100 PHE A N 1
ATOM 789 C CA . PHE A 1 100 ? -15.062 -14.898 -5.059 1 98.38 100 PHE A CA 1
ATOM 790 C C . PHE A 1 100 ? -14.43 -15.109 -6.43 1 98.38 100 PHE A C 1
ATOM 792 O O . PHE A 1 100 ? -13.609 -16.016 -6.605 1 98.38 100 PHE A O 1
ATOM 799 N N . PRO A 1 101 ? -14.789 -14.336 -7.402 1 98.56 101 PRO A N 1
ATOM 800 C CA . PRO A 1 101 ? -14.305 -14.555 -8.766 1 98.56 101 PRO A CA 1
ATOM 801 C C . PRO A 1 101 ? -12.875 -14.062 -8.977 1 98.56 101 PRO A C 1
ATOM 803 O O . PRO A 1 101 ? -12.469 -13.07 -8.367 1 98.56 101 PRO A O 1
ATOM 806 N N . LEU A 1 102 ? -12.18 -14.758 -9.828 1 98.62 102 LEU A N 1
ATOM 807 C CA . LEU A 1 102 ? -10.93 -14.312 -10.43 1 98.62 102 LEU A CA 1
ATOM 808 C C . LEU A 1 102 ? -11.117 -13.961 -11.898 1 98.62 102 LEU A C 1
ATOM 810 O O . LEU A 1 102 ? -11.484 -14.82 -12.703 1 98.62 102 LEU A O 1
ATOM 814 N N . LEU A 1 103 ? -10.852 -12.742 -12.258 1 98.81 103 LEU A N 1
ATOM 815 C CA . LEU A 1 103 ? -11.008 -12.273 -13.633 1 98.81 103 LEU A CA 1
ATOM 816 C C . LEU A 1 103 ? -9.922 -12.859 -14.531 1 98.81 103 LEU A C 1
ATOM 818 O O . LEU A 1 103 ? -8.766 -12.984 -14.117 1 98.81 103 LEU A O 1
ATOM 822 N N . CYS A 1 104 ? -10.344 -13.156 -15.742 1 98.44 104 CYS A N 1
ATOM 823 C CA . CYS A 1 104 ? -9.438 -13.641 -16.766 1 98.44 104 CYS A CA 1
ATOM 824 C C . CYS A 1 104 ? -9.023 -12.508 -17.703 1 98.44 104 CYS A C 1
ATOM 826 O O . CYS A 1 104 ? -9.648 -12.289 -18.75 1 98.44 104 CYS A O 1
ATOM 828 N N . ASP A 1 105 ? -7.957 -11.852 -17.375 1 97.25 105 ASP A N 1
ATOM 829 C CA . ASP A 1 105 ? -7.457 -10.758 -18.203 1 97.25 105 ASP A CA 1
ATOM 830 C C . ASP A 1 105 ? -6.383 -11.25 -19.172 1 97.25 105 ASP A C 1
ATOM 832 O O . ASP A 1 105 ? -5.266 -10.727 -19.188 1 97.25 105 ASP A O 1
ATOM 836 N N . VAL A 1 106 ? -6.707 -12.102 -20.062 1 95.62 106 VAL A N 1
ATOM 837 C CA . VAL A 1 106 ? -5.77 -12.82 -20.906 1 95.62 106 VAL A CA 1
ATOM 838 C C . VAL A 1 106 ? -5.082 -11.844 -21.859 1 95.62 106 VAL A C 1
ATOM 840 O O . VAL A 1 106 ? -3.908 -12.016 -22.203 1 95.62 106 VAL A O 1
ATOM 843 N N . ASP A 1 107 ? -5.75 -10.828 -22.281 1 94.25 107 ASP A N 1
ATOM 844 C CA . ASP A 1 107 ? -5.188 -9.891 -23.25 1 94.25 107 ASP A CA 1
ATOM 845 C C . ASP A 1 107 ? -4.488 -8.727 -22.547 1 94.25 107 ASP A C 1
ATOM 847 O O . ASP A 1 107 ? -3.957 -7.832 -23.203 1 94.25 107 ASP A O 1
ATOM 851 N N . ARG A 1 108 ? -4.547 -8.633 -21.219 1 94 108 ARG A N 1
ATOM 852 C CA . ARG A 1 108 ? -3.805 -7.688 -20.391 1 94 108 ARG A CA 1
ATOM 853 C C . ARG A 1 108 ? -4.359 -6.273 -20.547 1 94 108 ARG A C 1
ATOM 855 O O . ARG A 1 108 ? -3.672 -5.297 -20.234 1 94 108 ARG A O 1
ATOM 862 N N . ARG A 1 109 ? -5.551 -6.215 -21.031 1 93.44 109 ARG A N 1
ATOM 863 C CA . ARG A 1 109 ? -6.148 -4.895 -21.188 1 93.44 109 ARG A CA 1
ATOM 864 C C . ARG A 1 109 ? -6.441 -4.25 -19.844 1 93.44 109 ARG A C 1
ATOM 866 O O . ARG A 1 109 ? -6.094 -3.092 -19.609 1 93.44 109 ARG A O 1
ATOM 873 N N . LEU A 1 110 ? -7.098 -4.969 -18.938 1 94.81 110 LEU A N 1
ATOM 874 C CA . LEU A 1 110 ? -7.465 -4.434 -17.625 1 94.81 110 LEU A CA 1
ATOM 875 C C . LEU A 1 110 ? -6.223 -4.16 -16.781 1 94.81 110 LEU A C 1
ATOM 877 O O . LEU A 1 110 ? -6.133 -3.123 -16.125 1 94.81 110 LEU A O 1
ATOM 881 N N . SER A 1 111 ? -5.285 -5.117 -16.797 1 94.12 111 SER A N 1
ATOM 882 C CA . SER A 1 111 ? -4.051 -4.938 -16.047 1 94.12 111 SER A CA 1
ATOM 883 C C . SER A 1 111 ? -3.293 -3.697 -16.516 1 94.12 111 SER A C 1
ATOM 885 O O . SER A 1 111 ? -2.631 -3.033 -15.711 1 94.12 111 SER A O 1
ATOM 887 N N . THR A 1 112 ? -3.389 -3.42 -17.781 1 91 112 THR A N 1
ATOM 888 C CA . THR A 1 112 ? -2.76 -2.223 -18.328 1 91 112 THR A CA 1
ATOM 889 C C . THR A 1 112 ? -3.467 -0.965 -17.828 1 91 112 THR A C 1
ATOM 891 O O . THR A 1 112 ? -2.822 -0.029 -17.359 1 91 112 THR A O 1
ATOM 894 N N . VAL A 1 113 ? -4.766 -0.919 -17.891 1 90.31 113 VAL A N 1
ATOM 895 C CA . VAL A 1 113 ? -5.57 0.236 -17.5 1 90.31 113 VAL A CA 1
ATOM 896 C C . VAL A 1 113 ? -5.387 0.526 -16.016 1 90.31 113 VAL A C 1
ATOM 898 O O . VAL A 1 113 ? -5.301 1.687 -15.609 1 90.31 113 VAL A O 1
ATOM 901 N N . PHE A 1 114 ? -5.246 -0.502 -15.219 1 92.19 114 PHE A N 1
ATOM 902 C CA . PHE A 1 114 ? -5.172 -0.341 -13.773 1 92.19 114 PHE A CA 1
ATOM 903 C C . PHE A 1 114 ? -3.721 -0.232 -13.312 1 92.19 114 PHE A C 1
ATOM 905 O O . PHE A 1 114 ? -3.451 -0.102 -12.117 1 92.19 114 PHE A O 1
ATOM 912 N N . GLY A 1 115 ? -2.793 -0.313 -14.25 1 87.56 115 GLY A N 1
ATOM 913 C CA . GLY A 1 115 ? -1.388 -0.144 -13.914 1 87.56 115 GLY A CA 1
ATOM 914 C C . GLY A 1 115 ? -0.831 -1.282 -13.086 1 87.56 115 GLY A C 1
ATOM 915 O O . GLY A 1 115 ? -0.048 -1.056 -12.156 1 87.56 115 GLY A O 1
ATOM 916 N N . MET A 1 116 ? -1.21 -2.541 -13.414 1 91.81 116 MET A N 1
ATOM 917 C CA . MET A 1 116 ? -0.849 -3.689 -12.586 1 91.81 116 MET A CA 1
ATOM 918 C C . MET A 1 116 ? 0.384 -4.395 -13.141 1 91.81 116 MET A C 1
ATOM 920 O O . MET A 1 116 ? 0.943 -5.281 -12.492 1 91.81 116 MET A O 1
ATOM 924 N N . LEU A 1 117 ? 0.817 -4.035 -14.336 1 88.56 117 LEU A N 1
ATOM 925 C CA . LEU A 1 117 ? 1.806 -4.852 -15.031 1 88.56 117 LEU A CA 1
ATOM 926 C C . LEU A 1 117 ? 3.221 -4.441 -14.641 1 88.56 117 LEU A C 1
ATOM 928 O O . LEU A 1 117 ? 3.502 -3.252 -14.469 1 88.56 117 LEU A O 1
ATOM 932 N N . ASP A 1 118 ? 3.975 -5.449 -14.492 1 79.44 118 ASP A N 1
ATOM 933 C CA . ASP A 1 118 ? 5.41 -5.281 -14.297 1 79.44 118 ASP A CA 1
ATOM 934 C C . ASP A 1 118 ? 6.18 -5.633 -15.57 1 79.44 118 ASP A C 1
ATOM 936 O O . ASP A 1 118 ? 6.297 -6.809 -15.922 1 79.44 118 ASP A O 1
ATOM 940 N N . ALA A 1 119 ? 6.855 -4.711 -16.141 1 75.12 119 ALA A N 1
ATOM 941 C CA . ALA A 1 119 ? 7.527 -4.934 -17.422 1 75.12 119 ALA A CA 1
ATOM 942 C C . ALA A 1 119 ? 8.75 -5.836 -17.234 1 75.12 119 ALA A C 1
ATOM 944 O O . ALA A 1 119 ? 9.227 -6.434 -18.203 1 75.12 119 ALA A O 1
ATOM 945 N N . ARG A 1 120 ? 9.156 -6.027 -16.031 1 77.75 120 ARG A N 1
ATOM 946 C CA . ARG A 1 120 ? 10.383 -6.785 -15.789 1 77.75 120 ARG A CA 1
ATOM 947 C C . ARG A 1 120 ? 10.078 -8.258 -15.562 1 77.75 120 ARG A C 1
ATOM 949 O O . ARG A 1 120 ? 10.969 -9.102 -15.641 1 77.75 120 ARG A O 1
ATOM 956 N N . THR A 1 121 ? 8.914 -8.508 -15.211 1 79.62 121 THR A N 1
ATOM 957 C CA . THR A 1 121 ? 8.523 -9.883 -14.922 1 79.62 121 THR A CA 1
ATOM 958 C C . THR A 1 121 ? 7.625 -10.43 -16.031 1 79.62 121 THR A C 1
ATOM 960 O O . THR A 1 121 ? 6.543 -9.898 -16.266 1 79.62 121 THR A O 1
ATOM 963 N N . LEU A 1 122 ? 8.117 -11.453 -16.594 1 83.62 122 LEU A N 1
ATOM 964 C CA . LEU A 1 122 ? 7.445 -12.008 -17.766 1 83.62 122 LEU A CA 1
ATOM 965 C C . LEU A 1 122 ? 6.992 -13.438 -17.516 1 83.62 122 LEU A C 1
ATOM 967 O O . LEU A 1 122 ? 7.613 -14.164 -16.734 1 83.62 122 LEU A O 1
ATOM 971 N N . ASP A 1 123 ? 5.906 -13.758 -18.125 1 84.88 123 ASP A N 1
ATOM 972 C CA . ASP A 1 123 ? 5.477 -15.148 -18.078 1 84.88 123 ASP A CA 1
ATOM 973 C C . ASP A 1 123 ? 6.273 -16 -19.062 1 84.88 123 ASP A C 1
ATOM 975 O O . ASP A 1 123 ? 7.234 -15.531 -19.672 1 84.88 123 ASP A O 1
ATOM 979 N N . ALA A 1 124 ? 5.82 -17.266 -19.156 1 81.38 124 ALA A N 1
ATOM 980 C CA . ALA A 1 124 ? 6.543 -18.234 -19.984 1 81.38 124 ALA A CA 1
ATOM 981 C C . ALA A 1 124 ? 6.535 -17.828 -21.453 1 81.38 124 ALA A C 1
ATOM 983 O O . ALA A 1 124 ? 7.453 -18.156 -22.203 1 81.38 124 ALA A O 1
ATOM 984 N N . ASP A 1 125 ? 5.586 -17.062 -21.891 1 87.69 125 ASP A N 1
ATOM 985 C CA . ASP A 1 125 ? 5.449 -16.641 -23.281 1 87.69 125 ASP A CA 1
ATOM 986 C C . ASP A 1 125 ? 6.078 -15.273 -23.5 1 87.69 125 ASP A C 1
ATOM 988 O O . ASP A 1 125 ? 5.934 -14.688 -24.578 1 87.69 125 ASP A O 1
ATOM 992 N N . GLY A 1 126 ? 6.598 -14.734 -22.469 1 88.44 126 GLY A N 1
ATOM 993 C CA . GLY A 1 126 ? 7.316 -13.469 -22.609 1 88.44 126 GLY A CA 1
ATOM 994 C C . GLY A 1 126 ? 6.426 -12.258 -22.422 1 88.44 126 GLY A C 1
ATOM 995 O O . GLY A 1 126 ? 6.773 -11.156 -22.859 1 88.44 126 GLY A O 1
ATOM 996 N N . HIS A 1 127 ? 5.301 -12.445 -21.875 1 90.5 127 HIS A N 1
ATOM 997 C CA . HIS A 1 127 ? 4.398 -11.328 -21.625 1 90.5 127 HIS A CA 1
ATOM 998 C C . HIS A 1 127 ? 4.438 -10.891 -20.172 1 90.5 127 HIS A C 1
ATOM 1000 O O . HIS A 1 127 ? 4.566 -11.719 -19.266 1 90.5 127 HIS A O 1
ATOM 1006 N N . PRO A 1 128 ? 4.266 -9.609 -19.969 1 90.38 128 PRO A N 1
ATOM 1007 C CA . PRO A 1 128 ? 4.27 -9.117 -18.594 1 90.38 128 PRO A CA 1
ATOM 1008 C C . PRO A 1 128 ? 3.133 -9.695 -17.75 1 90.38 128 PRO A C 1
ATOM 1010 O O . PRO A 1 128 ? 2.057 -9.984 -18.281 1 90.38 128 PRO A O 1
ATOM 1013 N N . VAL A 1 129 ? 3.4 -9.836 -16.469 1 92 129 VAL A N 1
ATOM 1014 C CA . VAL A 1 129 ? 2.381 -10.328 -15.555 1 92 129 VAL A CA 1
ATOM 1015 C C . VAL A 1 129 ? 2.049 -9.25 -14.523 1 92 129 VAL A C 1
ATOM 1017 O O . VAL A 1 129 ? 2.852 -8.352 -14.273 1 92 129 VAL A O 1
ATOM 1020 N N . PRO A 1 130 ? 0.888 -9.359 -13.93 1 94.44 130 PRO A N 1
ATOM 1021 C CA . PRO A 1 130 ? 0.511 -8.367 -12.914 1 94.44 130 PRO A CA 1
ATOM 1022 C C . PRO A 1 130 ? 1.335 -8.492 -11.641 1 94.44 130 PRO A C 1
ATOM 1024 O O . PRO A 1 130 ? 1.665 -9.602 -11.211 1 94.44 130 PRO A O 1
ATOM 1027 N N . LEU A 1 131 ? 1.601 -7.324 -11.055 1 94.25 131 LEU A N 1
ATOM 1028 C CA . LEU A 1 131 ? 2.09 -7.242 -9.68 1 94.25 131 LEU A CA 1
ATOM 1029 C C . LEU A 1 131 ? 0.988 -7.609 -8.688 1 94.25 131 LEU A C 1
ATOM 1031 O O . LEU A 1 131 ? -0.133 -7.93 -9.094 1 94.25 131 LEU A O 1
ATOM 1035 N N . ARG A 1 132 ? 1.397 -7.562 -7.473 1 95.69 132 ARG A N 1
ATOM 1036 C CA . ARG A 1 132 ? 0.389 -7.688 -6.426 1 95.69 132 ARG A CA 1
ATOM 1037 C C . ARG A 1 132 ? -0.224 -6.332 -6.09 1 95.69 132 ARG A C 1
ATOM 1039 O O . ARG A 1 132 ? 0.138 -5.715 -5.09 1 95.69 132 ARG A O 1
ATOM 1046 N N . SER A 1 133 ? -1.137 -5.938 -6.918 1 96.31 133 SER A N 1
ATOM 1047 C CA . SER A 1 133 ? -1.814 -4.656 -6.75 1 96.31 133 SER A CA 1
ATOM 1048 C C . SER A 1 133 ? -3.143 -4.828 -6.02 1 96.31 133 SER A C 1
ATOM 1050 O O . SER A 1 133 ? -3.832 -5.832 -6.199 1 96.31 133 SER A O 1
ATOM 1052 N N . THR A 1 134 ? -3.451 -3.83 -5.266 1 97.62 134 THR A N 1
ATOM 1053 C CA . THR A 1 134 ? -4.684 -3.814 -4.484 1 97.62 134 THR A CA 1
ATOM 1054 C C . THR A 1 134 ? -5.375 -2.457 -4.59 1 97.62 134 THR A C 1
ATOM 1056 O O . THR A 1 134 ? -4.727 -1.415 -4.461 1 97.62 134 THR A O 1
ATOM 1059 N N . TYR A 1 135 ? -6.652 -2.486 -4.832 1 97.75 135 TYR A N 1
ATOM 1060 C CA . TYR A 1 135 ? -7.496 -1.298 -4.848 1 97.75 135 TYR A CA 1
ATOM 1061 C C . TYR A 1 135 ? -8.711 -1.476 -3.941 1 97.75 135 TYR A C 1
ATOM 1063 O O . TYR A 1 135 ? -9.414 -2.482 -4.027 1 97.75 135 TYR A O 1
ATOM 1071 N N . PHE A 1 136 ? -8.922 -0.557 -3.119 1 98.62 136 PHE A N 1
ATOM 1072 C CA . PHE A 1 136 ? -10.25 -0.447 -2.535 1 98.62 136 PHE A CA 1
ATOM 1073 C C . PHE A 1 136 ? -11.133 0.474 -3.371 1 98.62 136 PHE A C 1
ATOM 1075 O O . PHE A 1 136 ? -10.789 1.635 -3.598 1 98.62 136 PHE A O 1
ATOM 1082 N N . VAL A 1 137 ? -12.188 -0.061 -3.824 1 98.38 137 VAL A N 1
ATOM 1083 C CA . VAL A 1 137 ? -13.188 0.684 -4.582 1 98.38 137 VAL A CA 1
ATOM 1084 C C . VAL A 1 137 ? -14.445 0.87 -3.738 1 98.38 137 VAL A C 1
ATOM 1086 O O . VAL A 1 137 ? -14.984 -0.098 -3.197 1 98.38 137 VAL A O 1
ATOM 1089 N N . ASP A 1 138 ? -14.906 2.057 -3.637 1 98.12 138 ASP A N 1
ATOM 1090 C CA . ASP A 1 138 ? -16.062 2.316 -2.783 1 98.12 138 ASP A CA 1
ATOM 1091 C C . ASP A 1 138 ? -17.375 2.129 -3.553 1 98.12 138 ASP A C 1
ATOM 1093 O O . ASP A 1 138 ? -17.359 1.82 -4.746 1 98.12 138 ASP A O 1
ATOM 1097 N N . PRO A 1 139 ? -18.547 2.182 -2.914 1 98.25 139 PRO A N 1
ATOM 1098 C CA . PRO A 1 139 ? -19.828 1.934 -3.562 1 98.25 139 PRO A CA 1
ATOM 1099 C C . PRO A 1 139 ? -20.109 2.896 -4.715 1 98.25 139 PRO A C 1
ATOM 1101 O O . PRO A 1 139 ? -20.922 2.602 -5.586 1 98.25 139 PRO A O 1
ATOM 1104 N N . ASN A 1 140 ? -19.484 4.023 -4.742 1 97.81 140 ASN A N 1
ATOM 1105 C CA . ASN A 1 140 ? -19.625 4.988 -5.824 1 97.81 140 ASN A CA 1
ATOM 1106 C C . ASN A 1 140 ? -18.625 4.723 -6.949 1 97.81 140 ASN A C 1
ATOM 1108 O O . ASN A 1 140 ? -18.484 5.535 -7.863 1 97.81 140 ASN A O 1
ATOM 1112 N N . LYS A 1 141 ? -17.875 3.631 -6.859 1 98.25 141 LYS A N 1
ATOM 1113 C CA . LYS A 1 141 ? -16.922 3.166 -7.855 1 98.25 141 LYS A CA 1
ATOM 1114 C C . LYS A 1 141 ? -15.688 4.066 -7.898 1 98.25 141 LYS A C 1
ATOM 1116 O O . LYS A 1 141 ? -15.055 4.215 -8.945 1 98.25 141 LYS A O 1
ATOM 1121 N N . VAL A 1 142 ? -15.398 4.66 -6.809 1 95.88 142 VAL A N 1
ATOM 1122 C CA . VAL A 1 142 ? -14.219 5.516 -6.699 1 95.88 142 VAL A CA 1
ATOM 1123 C C . VAL A 1 142 ? -13.07 4.738 -6.059 1 95.88 142 VAL A C 1
ATOM 1125 O O . VAL A 1 142 ? -13.273 4.008 -5.086 1 95.88 142 VAL A O 1
ATOM 1128 N N . ILE A 1 143 ? -11.859 4.883 -6.574 1 96.06 143 ILE A N 1
ATOM 1129 C CA . ILE A 1 143 ? -10.656 4.297 -5.988 1 96.06 143 ILE A CA 1
ATOM 1130 C C . ILE A 1 143 ? -10.281 5.059 -4.719 1 96.06 143 ILE A C 1
ATOM 1132 O O . ILE A 1 143 ? -10.07 6.273 -4.754 1 96.06 143 ILE A O 1
ATOM 1136 N N . ARG A 1 144 ? -10.156 4.328 -3.609 1 96.19 144 ARG A N 1
ATOM 1137 C CA . ARG A 1 144 ? -9.953 4.996 -2.328 1 96.19 144 ARG A CA 1
ATOM 1138 C C . ARG A 1 144 ? -8.57 4.691 -1.764 1 96.19 144 ARG A C 1
ATOM 1140 O O . ARG A 1 144 ? -8.078 5.406 -0.885 1 96.19 144 ARG A O 1
ATOM 1147 N N . LEU A 1 145 ? -7.969 3.689 -2.223 1 96.88 145 LEU A N 1
ATOM 1148 C CA . LEU A 1 145 ? -6.652 3.254 -1.766 1 96.88 145 LEU A CA 1
ATOM 1149 C C . LEU A 1 145 ? -5.984 2.359 -2.805 1 96.88 145 LEU A C 1
ATOM 1151 O O . LEU A 1 145 ? -6.645 1.524 -3.426 1 96.88 145 LEU A O 1
ATOM 1155 N N . VAL A 1 146 ? -4.648 2.502 -2.967 1 95.25 146 VAL A N 1
ATOM 1156 C CA . VAL A 1 146 ? -3.861 1.702 -3.9 1 95.25 146 VAL A CA 1
ATOM 1157 C C . VAL A 1 146 ? -2.6 1.192 -3.207 1 95.25 146 VAL A C 1
ATOM 1159 O O . VAL A 1 146 ? -1.897 1.957 -2.541 1 95.25 146 VAL A O 1
ATOM 1162 N N . GLN A 1 147 ? -2.365 -0.065 -3.363 1 96.5 147 GLN A N 1
ATOM 1163 C CA . GLN A 1 147 ? -1.113 -0.677 -2.928 1 96.5 147 GLN A CA 1
ATOM 1164 C C . GLN A 1 147 ? -0.552 -1.604 -4 1 96.5 147 GLN A C 1
ATOM 1166 O O . GLN A 1 147 ? -1.297 -2.367 -4.621 1 96.5 147 GLN A O 1
ATOM 1171 N N . SER A 1 148 ? 0.705 -1.515 -4.23 1 95.38 148 SER A N 1
ATOM 1172 C CA . SER A 1 148 ? 1.368 -2.4 -5.184 1 95.38 148 SER A CA 1
ATOM 1173 C C . SER A 1 148 ? 2.635 -3.006 -4.586 1 95.38 148 SER A C 1
ATOM 1175 O O . SER A 1 148 ? 3.568 -2.283 -4.234 1 95.38 148 SER A O 1
ATOM 1177 N N . TYR A 1 149 ? 2.611 -4.301 -4.465 1 95.62 149 TYR A N 1
ATOM 1178 C CA . TYR A 1 149 ? 3.74 -5.086 -3.979 1 95.62 149 TYR A CA 1
ATOM 1179 C C . TYR A 1 149 ? 4.414 -5.836 -5.121 1 95.62 149 TYR A C 1
ATOM 1181 O O . TYR A 1 149 ? 3.764 -6.207 -6.102 1 95.62 149 TYR A O 1
ATOM 1189 N N . PRO A 1 150 ? 5.711 -6.043 -4.984 1 93.31 150 PRO A N 1
ATOM 1190 C CA . PRO A 1 150 ? 6.355 -6.898 -5.984 1 93.31 150 PRO A CA 1
ATOM 1191 C C . PRO A 1 150 ? 5.992 -8.375 -5.82 1 93.31 150 PRO A C 1
ATOM 1193 O O . PRO A 1 150 ? 5.324 -8.742 -4.855 1 93.31 150 PRO A O 1
ATOM 1196 N N . LEU A 1 151 ? 6.438 -9.203 -6.691 1 91.25 151 LEU A N 1
ATOM 1197 C CA . LEU A 1 151 ? 6.129 -10.625 -6.707 1 91.25 151 LEU A CA 1
ATOM 1198 C C . LEU A 1 151 ? 6.652 -11.312 -5.449 1 91.25 151 LEU A C 1
ATOM 1200 O O . LEU A 1 151 ? 6.062 -12.289 -4.977 1 91.25 151 LEU A O 1
ATOM 1204 N N . SER A 1 152 ? 7.699 -10.766 -4.914 1 92.38 152 SER A N 1
ATOM 1205 C CA . SER A 1 152 ? 8.43 -11.438 -3.84 1 92.38 152 SER A CA 1
ATOM 1206 C C . SER A 1 152 ? 7.77 -11.188 -2.488 1 92.38 152 SER A C 1
ATOM 1208 O O . SER A 1 152 ? 8.094 -11.852 -1.502 1 92.38 152 SER A O 1
ATOM 1210 N N . THR A 1 153 ? 6.863 -10.234 -2.441 1 96.06 153 THR A N 1
ATOM 1211 C CA . THR A 1 153 ? 6.359 -9.781 -1.148 1 96.06 153 THR A CA 1
ATOM 1212 C C . THR A 1 153 ? 4.855 -10.008 -1.044 1 96.06 153 THR A C 1
ATOM 1214 O O . THR A 1 153 ? 4.074 -9.32 -1.708 1 96.06 153 THR A O 1
ATOM 1217 N N . GLY A 1 154 ? 4.5 -10.914 -0.175 1 97.38 154 GLY A N 1
ATOM 1218 C CA . GLY A 1 154 ? 3.086 -11.148 0.067 1 97.38 154 GLY A CA 1
ATOM 1219 C C . GLY A 1 154 ? 2.402 -9.992 0.774 1 97.38 154 GLY A C 1
ATOM 1220 O O . GLY A 1 154 ? 3.031 -9.281 1.561 1 97.38 154 GLY A O 1
ATOM 1221 N N . ARG A 1 155 ? 1.148 -9.852 0.539 1 98 155 ARG A N 1
ATOM 1222 C CA . ARG A 1 155 ? 0.358 -8.789 1.158 1 98 155 ARG A CA 1
ATOM 1223 C C . ARG A 1 155 ? 0.129 -9.07 2.639 1 98 155 ARG A C 1
ATOM 1225 O O . ARG A 1 155 ? 0.494 -10.141 3.137 1 98 155 ARG A O 1
ATOM 1232 N N . ASN A 1 156 ? -0.339 -8.078 3.314 1 98.12 156 ASN A N 1
ATOM 1233 C CA . ASN A 1 156 ? -0.752 -8.133 4.715 1 98.12 156 ASN A CA 1
ATOM 1234 C C . ASN A 1 156 ? -2.266 -7.988 4.855 1 98.12 156 ASN A C 1
ATOM 1236 O O . ASN A 1 156 ? -2.803 -6.887 4.758 1 98.12 156 ASN A O 1
ATOM 1240 N N . THR A 1 157 ? -2.967 -9.102 5.195 1 98.19 157 THR A N 1
ATOM 1241 C CA . THR A 1 157 ? -4.426 -9.086 5.199 1 98.19 157 THR A CA 1
ATOM 1242 C C . THR A 1 157 ? -4.957 -8.242 6.355 1 98.19 157 THR A C 1
ATOM 1244 O O . THR A 1 157 ? -6.02 -7.625 6.246 1 98.19 157 THR A O 1
ATOM 1247 N N . ALA A 1 158 ? -4.242 -8.188 7.445 1 97.56 158 ALA A N 1
ATOM 1248 C CA . ALA A 1 158 ? -4.652 -7.32 8.555 1 97.56 158 ALA A CA 1
ATOM 1249 C C . ALA A 1 158 ? -4.641 -5.855 8.133 1 97.56 158 ALA A C 1
ATOM 1251 O O . ALA A 1 158 ? -5.496 -5.074 8.555 1 97.56 158 ALA A O 1
ATOM 1252 N N . GLU A 1 159 ? -3.643 -5.527 7.414 1 97.88 159 GLU A N 1
ATOM 1253 C CA . GLU A 1 159 ? -3.553 -4.16 6.914 1 97.88 159 GLU A CA 1
ATOM 1254 C C . GLU A 1 159 ? -4.711 -3.838 5.977 1 97.88 159 GLU A C 1
ATOM 1256 O O . GLU A 1 159 ? -5.234 -2.721 5.984 1 97.88 159 GLU A O 1
ATOM 1261 N N . LEU A 1 160 ? -5.098 -4.789 5.125 1 98.19 160 LEU A N 1
ATOM 1262 C CA . LEU A 1 160 ? -6.234 -4.59 4.234 1 98.19 160 LEU A CA 1
ATOM 1263 C C . LEU A 1 160 ? -7.508 -4.316 5.027 1 98.19 160 LEU A C 1
ATOM 1265 O O . LEU A 1 160 ? -8.242 -3.369 4.73 1 98.19 160 LEU A O 1
ATOM 1269 N N . LEU A 1 161 ? -7.727 -5.102 6.055 1 97.62 161 LEU A N 1
ATOM 1270 C CA . LEU A 1 161 ? -8.922 -4.926 6.875 1 97.62 161 LEU A CA 1
ATOM 1271 C C . LEU A 1 161 ? -8.867 -3.602 7.629 1 97.62 161 LEU A C 1
ATOM 1273 O O . LEU A 1 161 ? -9.883 -2.906 7.738 1 97.62 161 LEU A O 1
ATOM 1277 N N . ARG A 1 162 ? -7.723 -3.299 8.156 1 96.88 162 ARG A N 1
ATOM 1278 C CA . ARG A 1 162 ? -7.535 -2.037 8.859 1 96.88 162 ARG A CA 1
ATOM 1279 C C . ARG A 1 162 ? -7.875 -0.851 7.965 1 96.88 162 ARG A C 1
ATOM 1281 O O . ARG A 1 162 ? -8.57 0.074 8.391 1 96.88 162 ARG A O 1
ATOM 1288 N N . CYS A 1 163 ? -7.375 -0.874 6.766 1 97.75 163 CYS A N 1
ATOM 1289 C CA . CYS A 1 163 ? -7.629 0.195 5.809 1 97.75 163 CYS A CA 1
ATOM 1290 C C . CYS A 1 163 ? -9.117 0.31 5.5 1 97.75 163 CYS A C 1
ATOM 1292 O O . CYS A 1 163 ? -9.664 1.414 5.449 1 97.75 163 CYS A O 1
ATOM 1294 N N . LEU A 1 164 ? -9.734 -0.832 5.262 1 97.38 164 LEU A N 1
ATOM 1295 C CA . LEU A 1 164 ? -11.164 -0.836 4.98 1 97.38 164 LEU A CA 1
ATOM 1296 C C . LEU A 1 164 ? -11.953 -0.208 6.129 1 97.38 164 LEU A C 1
ATOM 1298 O O . LEU A 1 164 ? -12.812 0.644 5.902 1 97.38 164 LEU A O 1
ATOM 1302 N N . ASP A 1 165 ? -11.633 -0.591 7.332 1 95.94 165 ASP A N 1
ATOM 1303 C CA . ASP A 1 165 ? -12.297 -0.042 8.516 1 95.94 165 ASP A CA 1
ATOM 1304 C C . ASP A 1 165 ? -12.109 1.471 8.594 1 95.94 165 ASP A C 1
ATOM 1306 O O . ASP A 1 165 ? -13.047 2.203 8.906 1 95.94 165 ASP A O 1
ATOM 1310 N N . SER A 1 166 ? -10.938 1.897 8.375 1 96.19 166 SER A N 1
ATOM 1311 C CA . SER A 1 166 ? -10.633 3.324 8.422 1 96.19 166 SER A CA 1
ATOM 1312 C C . SER A 1 166 ? -11.438 4.098 7.379 1 96.19 166 SER A C 1
ATOM 1314 O O . SER A 1 166 ? -12.023 5.137 7.688 1 96.19 166 SER A O 1
ATOM 1316 N N . LEU A 1 167 ? -11.43 3.59 6.152 1 96.62 167 LEU A N 1
ATOM 1317 C CA . LEU A 1 167 ? -12.141 4.234 5.055 1 96.62 167 LEU A CA 1
ATOM 1318 C C . LEU A 1 167 ? -13.633 4.324 5.359 1 96.62 167 LEU A C 1
ATOM 1320 O O . LEU A 1 167 ? -14.25 5.383 5.18 1 96.62 167 LEU A O 1
ATOM 1324 N N . GLN A 1 168 ? -14.156 3.256 5.805 1 95.56 168 GLN A N 1
ATOM 1325 C CA . GLN A 1 168 ? -15.586 3.203 6.086 1 95.56 168 GLN A CA 1
ATOM 1326 C C . GLN A 1 168 ? -15.945 4.109 7.258 1 95.56 168 GLN A C 1
ATOM 1328 O O . GLN A 1 168 ? -17 4.758 7.246 1 95.56 168 GLN A O 1
ATOM 1333 N N . LEU A 1 169 ? -15.117 4.148 8.258 1 93.75 169 LEU A N 1
ATOM 1334 C CA . LEU A 1 169 ? -15.328 5.039 9.391 1 93.75 169 LEU A CA 1
ATOM 1335 C C . LEU A 1 169 ? -15.375 6.492 8.938 1 93.75 169 LEU A C 1
ATOM 1337 O O . LEU A 1 169 ? -16.266 7.246 9.344 1 93.75 169 LEU A O 1
ATOM 1341 N N . SER A 1 170 ? -14.445 6.879 8.188 1 93.44 170 SER A N 1
ATOM 1342 C CA . SER A 1 170 ? -14.398 8.242 7.68 1 93.44 170 SER A CA 1
ATOM 1343 C C . SER A 1 170 ? -15.656 8.578 6.883 1 93.44 170 SER A C 1
ATOM 1345 O O . SER A 1 170 ? -16.234 9.656 7.051 1 93.44 170 SER A O 1
ATOM 1347 N N . ASP A 1 171 ? -16.094 7.68 6.062 1 93.06 171 ASP A N 1
ATOM 1348 C CA . ASP A 1 171 ? -17.281 7.898 5.254 1 93.06 171 ASP A CA 1
ATOM 1349 C C . ASP A 1 171 ? -18.531 7.988 6.133 1 93.06 171 ASP A C 1
ATOM 1351 O O . ASP A 1 171 ? -19.391 8.852 5.918 1 93.06 171 ASP A O 1
ATOM 1355 N N . ALA A 1 172 ? -18.625 7.129 7.09 1 91 172 ALA A N 1
ATOM 1356 C CA . ALA A 1 172 ? -19.797 7.051 7.953 1 91 172 ALA A CA 1
ATOM 1357 C C . ALA A 1 172 ? -19.953 8.328 8.781 1 91 172 ALA A C 1
ATOM 1359 O O . ALA A 1 172 ? -21.062 8.656 9.219 1 91 172 ALA A O 1
ATOM 1360 N N . THR A 1 173 ? -18.891 9.062 8.961 1 88.75 173 THR A N 1
ATOM 1361 C CA . THR A 1 173 ? -18.922 10.25 9.805 1 88.75 173 THR A CA 1
ATOM 1362 C C . THR A 1 173 ? -18.781 11.516 8.953 1 88.75 173 THR A C 1
ATOM 1364 O O . THR A 1 173 ? -18.406 12.57 9.469 1 88.75 173 THR A O 1
ATOM 1367 N N . SER A 1 174 ? -18.938 11.375 7.734 1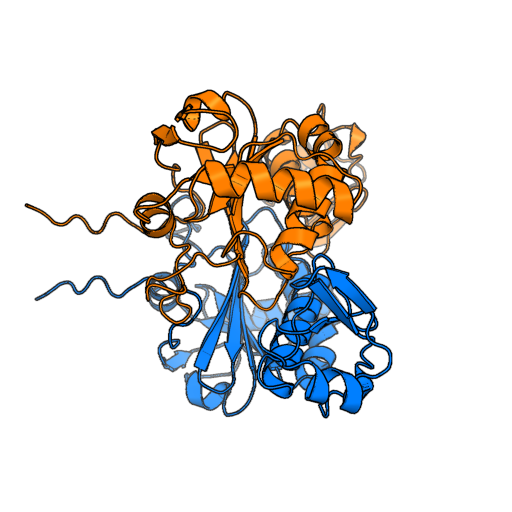 88 174 SER A N 1
ATOM 1368 C CA . SER A 1 174 ? -18.812 12.484 6.793 1 88 174 SER A CA 1
ATOM 1369 C C . SER A 1 174 ? -17.453 13.172 6.93 1 88 174 SER A C 1
ATOM 1371 O O . SER A 1 174 ? -17.375 14.398 7.012 1 88 174 SER A O 1
ATOM 1373 N N . HIS A 1 175 ? -16.422 12.305 7.152 1 87.19 175 HIS A N 1
ATOM 1374 C CA . HIS A 1 175 ? -15.023 12.711 7.176 1 87.19 175 HIS A CA 1
ATOM 1375 C C . HIS A 1 175 ? -14.711 13.547 8.414 1 87.19 175 HIS A C 1
ATOM 1377 O O . HIS A 1 175 ? -13.727 14.289 8.43 1 87.19 175 HIS A O 1
ATOM 1383 N N . GLN A 1 176 ? -15.547 13.453 9.383 1 87.94 176 GLN A N 1
ATOM 1384 C CA . GLN A 1 176 ? -15.273 14.117 10.648 1 87.94 176 GLN A CA 1
ATOM 1385 C C . GLN A 1 176 ? -14.188 13.375 11.438 1 87.94 176 GLN A C 1
ATOM 1387 O O . GLN A 1 176 ? -13.516 13.969 12.281 1 87.94 176 GLN A O 1
ATOM 1392 N N . PHE A 1 177 ? -14.133 12.07 11.117 1 91.62 177 PHE A N 1
ATOM 1393 C CA . PHE A 1 177 ? -13.117 11.266 11.789 1 91.62 177 PHE A CA 1
ATOM 1394 C C . PHE A 1 177 ? -12.031 10.844 10.805 1 91.62 177 PHE A C 1
ATOM 1396 O O . PHE A 1 177 ? -12.32 10.5 9.656 1 91.62 177 PHE A O 1
ATOM 1403 N N . MET A 1 178 ? -10.859 10.906 11.289 1 94.56 178 MET A N 1
ATOM 1404 C CA . MET A 1 178 ? -9.695 10.336 10.625 1 94.56 178 MET A CA 1
ATOM 1405 C C . MET A 1 178 ? -8.961 9.367 11.555 1 94.56 178 MET A C 1
ATOM 1407 O O . MET A 1 178 ? -9.18 9.383 12.766 1 94.56 178 MET A O 1
ATOM 1411 N N . THR A 1 179 ? -8.227 8.547 10.984 1 96.38 179 THR A N 1
ATOM 1412 C CA . THR A 1 179 ? -7.516 7.562 11.789 1 96.38 179 THR A CA 1
ATOM 1413 C C . THR A 1 179 ? -6.012 7.84 11.773 1 96.38 179 THR A C 1
ATOM 1415 O O . THR A 1 179 ? -5.406 7.93 10.703 1 96.38 179 THR A O 1
ATOM 1418 N N . PRO A 1 180 ? -5.457 8.008 12.945 1 96.81 180 PRO A N 1
ATOM 1419 C CA . PRO A 1 180 ? -4.027 8.32 13.008 1 96.81 180 PRO A CA 1
ATOM 1420 C C . PRO A 1 180 ? -3.146 7.137 12.617 1 96.81 180 PRO A C 1
ATOM 1422 O O . PRO A 1 180 ? -3.658 6.074 12.25 1 96.81 180 PRO A O 1
ATOM 1425 N N . VAL A 1 181 ? -1.853 7.34 12.633 1 97.56 181 VAL A N 1
ATOM 1426 C CA . VAL A 1 181 ? -0.85 6.328 12.312 1 97.56 181 VAL A CA 1
ATOM 1427 C C . VAL A 1 181 ? -1.104 5.066 13.133 1 97.56 181 VAL A C 1
ATOM 1429 O O . VAL A 1 181 ? -1.432 5.145 14.32 1 97.56 181 VAL A O 1
ATOM 1432 N N . ASN A 1 182 ? -1.068 3.938 12.492 1 97.31 182 ASN A N 1
ATOM 1433 C CA . ASN A 1 182 ? -1.112 2.621 13.125 1 97.31 182 ASN A CA 1
ATOM 1434 C C . ASN A 1 182 ? -2.475 2.348 13.758 1 97.31 182 ASN A C 1
ATOM 1436 O O . ASN A 1 182 ? -2.625 1.398 14.523 1 97.31 182 ASN A O 1
ATOM 1440 N N . TRP A 1 183 ? -3.447 3.139 13.508 1 96.94 183 TRP A N 1
ATOM 1441 C CA . TRP A 1 183 ? -4.766 3.021 14.117 1 96.94 183 TRP A CA 1
ATOM 1442 C C . TRP A 1 183 ? -5.375 1.651 13.844 1 96.94 183 TRP A C 1
ATOM 1444 O O . TRP A 1 183 ? -5.293 1.141 12.727 1 96.94 183 TRP A O 1
ATOM 1454 N N . ILE A 1 184 ? -5.922 1.053 14.836 1 93.94 184 ILE A N 1
ATOM 1455 C CA . ILE A 1 184 ? -6.77 -0.126 14.711 1 93.94 184 ILE A CA 1
ATOM 1456 C C . ILE A 1 184 ? -8.117 0.13 15.391 1 93.94 184 ILE A C 1
ATOM 1458 O O . ILE A 1 184 ? -8.219 1.006 16.25 1 93.94 184 ILE A O 1
ATOM 1462 N N . PRO A 1 185 ? -9.117 -0.646 14.961 1 91.62 185 PRO A N 1
ATOM 1463 C CA . PRO A 1 185 ? -10.406 -0.457 15.625 1 91.62 185 PRO A CA 1
ATOM 1464 C C . PRO A 1 185 ? -10.305 -0.536 17.141 1 91.62 185 PRO A C 1
ATOM 1466 O O . PRO A 1 185 ? -9.719 -1.483 17.688 1 91.62 185 PRO A O 1
ATOM 1469 N N . GLY A 1 186 ? -10.836 0.463 17.781 1 91.44 186 GLY A N 1
ATOM 1470 C CA . GLY A 1 186 ? -10.758 0.55 19.234 1 91.44 186 GLY A CA 1
ATOM 1471 C C . GLY A 1 186 ? -9.844 1.662 19.719 1 91.44 186 GLY A C 1
ATOM 1472 O O . GLY A 1 186 ? -9.938 2.09 20.875 1 91.44 186 GLY A O 1
ATOM 1473 N N . ASP A 1 187 ? -8.969 2.113 18.859 1 94.5 187 ASP A N 1
ATOM 1474 C CA . ASP A 1 187 ? -8.094 3.23 19.188 1 94.5 187 ASP A CA 1
ATOM 1475 C C . ASP A 1 187 ? -8.828 4.562 19.062 1 94.5 187 ASP A C 1
ATOM 1477 O O . ASP A 1 187 ? -9.883 4.637 18.422 1 94.5 187 ASP A O 1
ATOM 1481 N N . ASP A 1 188 ? -8.211 5.574 19.609 1 95 188 ASP A N 1
ATOM 1482 C CA . ASP A 1 188 ? -8.75 6.922 19.453 1 95 188 ASP A CA 1
ATOM 1483 C C . ASP A 1 188 ? -8.664 7.367 18 1 95 188 ASP A C 1
ATOM 1485 O O . ASP A 1 188 ? -7.73 7 17.281 1 95 188 ASP A O 1
ATOM 1489 N N . VAL A 1 189 ? -9.625 8.125 17.641 1 95.31 189 VAL A N 1
ATOM 1490 C CA . VAL A 1 189 ? -9.664 8.711 16.312 1 95.31 189 VAL A CA 1
ATOM 1491 C C . VAL A 1 189 ? -9.273 10.188 16.375 1 95.31 189 VAL A C 1
ATOM 1493 O O . VAL A 1 189 ? -9.203 10.766 17.469 1 95.31 189 VAL A O 1
ATOM 1496 N N . VAL A 1 190 ? -8.969 10.727 15.25 1 95.19 190 VAL A N 1
ATOM 1497 C CA . VAL A 1 190 ? -8.656 12.148 15.117 1 95.19 190 VAL A CA 1
ATOM 1498 C C . VAL A 1 190 ? -9.891 12.898 14.617 1 95.19 190 VAL A C 1
ATOM 1500 O O . VAL A 1 190 ? -10.516 12.5 13.633 1 95.19 190 VAL A O 1
ATOM 1503 N N . LEU A 1 191 ? -10.18 13.945 15.336 1 92.38 191 LEU A N 1
ATOM 1504 C CA . LEU A 1 191 ? -11.289 14.797 14.914 1 92.38 191 LEU A CA 1
ATOM 1505 C C . LEU A 1 191 ? -10.844 15.773 13.828 1 92.38 191 LEU A C 1
ATOM 1507 O O . LEU A 1 191 ? -9.758 16.344 13.922 1 92.38 191 LEU A O 1
ATOM 1511 N N . ALA A 1 192 ? -11.68 15.906 12.852 1 88.12 192 ALA A N 1
ATOM 1512 C CA . ALA A 1 192 ? -11.359 16.812 11.758 1 88.12 192 ALA A CA 1
ATOM 1513 C C . ALA A 1 192 ? -11.141 18.234 12.266 1 88.12 192 ALA A C 1
ATOM 1515 O O . ALA A 1 192 ? -11.844 18.688 13.172 1 88.12 192 ALA A O 1
ATOM 1516 N N . PRO A 1 193 ? -10.219 18.938 11.664 1 82.69 193 PRO A N 1
ATOM 1517 C CA . PRO A 1 193 ? -9.898 20.281 12.156 1 82.69 193 PRO A CA 1
ATOM 1518 C C . PRO A 1 193 ? -11.031 21.281 11.938 1 82.69 193 PRO A C 1
ATOM 1520 O O . PRO A 1 193 ? -11.102 22.297 12.633 1 82.69 193 PRO A O 1
ATOM 1523 N N . ASP A 1 194 ? -11.836 20.984 11.062 1 80.62 194 ASP A N 1
ATOM 1524 C CA . ASP A 1 194 ? -12.883 21.938 10.734 1 80.62 194 ASP A CA 1
ATOM 1525 C C . ASP A 1 194 ? -14.086 21.781 11.664 1 80.62 194 ASP A C 1
ATOM 1527 O O . ASP A 1 194 ? -15.031 22.578 11.602 1 80.62 194 ASP A O 1
ATOM 1531 N N . LEU A 1 195 ? -14.031 20.797 12.492 1 83.88 195 LEU A N 1
ATOM 1532 C CA . LEU A 1 195 ? -15.102 20.656 13.484 1 83.88 195 LEU A CA 1
ATOM 1533 C C . LEU A 1 195 ? -15.047 21.797 14.5 1 83.88 195 LEU A C 1
ATOM 1535 O O . LEU A 1 195 ? -14 22.031 15.117 1 83.88 195 LEU A O 1
ATOM 1539 N N . ASP A 1 196 ? -16.172 22.438 14.586 1 84.31 196 ASP A N 1
ATOM 1540 C CA . ASP A 1 196 ? -16.203 23.578 15.5 1 84.31 196 ASP A CA 1
ATOM 1541 C C . ASP A 1 196 ? -16.25 23.109 16.953 1 84.31 196 ASP A C 1
ATOM 1543 O O . ASP A 1 196 ? -16.75 22.016 17.234 1 84.31 196 ASP A O 1
ATOM 1547 N N . ALA A 1 197 ? -15.812 23.969 17.797 1 81.12 197 ALA A N 1
ATOM 1548 C CA . ALA A 1 197 ? -15.633 23.625 19.219 1 81.12 197 ALA A CA 1
ATOM 1549 C C . ALA A 1 197 ? -16.969 23.266 19.875 1 81.12 197 ALA A C 1
ATOM 1551 O 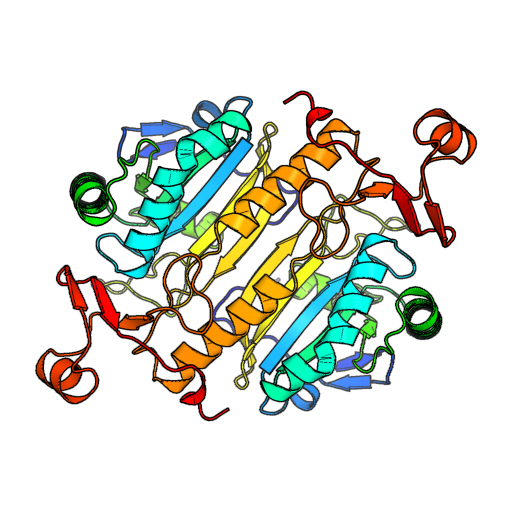O . ALA A 1 197 ? -17.047 22.281 20.594 1 81.12 197 ALA A O 1
ATOM 1552 N N . PRO A 1 198 ? -18.047 24 19.656 1 85.25 198 PRO A N 1
ATOM 1553 C CA . PRO A 1 198 ? -19.328 23.641 20.281 1 85.25 198 PRO A CA 1
ATOM 1554 C C . PRO A 1 198 ? -19.812 22.25 19.875 1 85.25 198 PRO A C 1
ATOM 1556 O O . PRO A 1 198 ? -20.297 21.484 20.719 1 85.25 198 PRO A O 1
ATOM 1559 N N . THR A 1 199 ? -19.641 21.922 18.641 1 84.69 199 THR A N 1
ATOM 1560 C CA . THR A 1 199 ? -20.062 20.625 18.141 1 84.69 199 THR A CA 1
ATOM 1561 C C . THR A 1 199 ? -19.2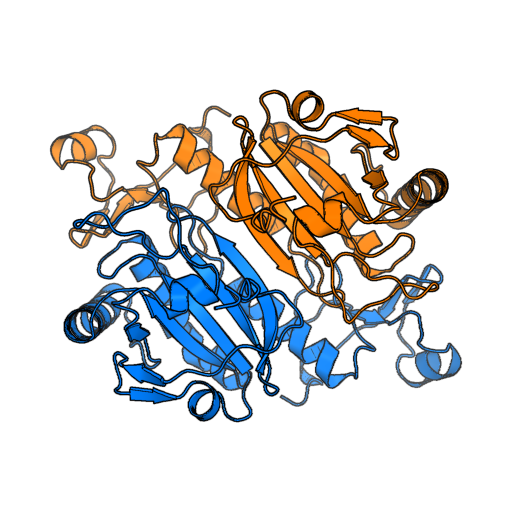19 19.5 18.75 1 84.69 199 THR A C 1
ATOM 1563 O O . THR A 1 199 ? -19.734 18.453 19.109 1 84.69 199 THR A O 1
ATOM 1566 N N . MET A 1 200 ? -17.984 19.75 18.828 1 82.75 200 MET A N 1
ATOM 1567 C CA . MET A 1 200 ? -17.062 18.766 19.375 1 82.75 200 MET A CA 1
ATOM 1568 C C . MET A 1 200 ? -17.391 18.469 20.844 1 82.75 200 MET A C 1
ATOM 1570 O O . MET A 1 200 ? -17.344 17.312 21.281 1 82.75 200 MET A O 1
ATOM 1574 N N . GLN A 1 201 ? -17.656 19.562 21.516 1 84.31 201 GLN A N 1
ATOM 1575 C CA . GLN A 1 201 ? -17.953 19.422 22.938 1 84.31 201 GLN A CA 1
ATOM 1576 C C . GLN A 1 201 ? -19.25 18.656 23.156 1 84.31 201 GLN A C 1
ATOM 1578 O O . GLN A 1 201 ? -19.375 17.859 24.094 1 84.31 201 GLN A O 1
ATOM 1583 N N . GLU A 1 202 ? -20.141 18.906 22.297 1 87.38 202 GLU A N 1
ATOM 1584 C CA . GLU A 1 202 ? -21.438 18.266 22.406 1 87.38 202 GLU A CA 1
ATOM 1585 C C . GLU A 1 202 ? -21.391 16.797 21.984 1 87.38 202 GLU A C 1
ATOM 1587 O O . GLU A 1 202 ? -21.875 15.922 22.703 1 87.38 202 GLU A O 1
ATOM 1592 N N . LYS A 1 203 ? -20.719 16.531 20.922 1 83.94 203 LYS A N 1
ATOM 1593 C CA . LYS A 1 203 ? -20.766 15.203 20.312 1 83.94 203 LYS A CA 1
ATOM 1594 C C . LYS A 1 203 ? -19.672 14.297 20.891 1 83.94 203 LYS A C 1
ATOM 1596 O O . LYS A 1 203 ? -19.859 13.086 21 1 83.94 203 LYS A O 1
ATOM 1601 N N . TYR A 1 204 ? -18.625 14.945 21.281 1 87.62 204 TYR A N 1
ATOM 1602 C CA . TYR A 1 204 ? -17.484 14.18 21.75 1 87.62 204 TYR A CA 1
ATOM 1603 C C . TYR A 1 204 ? -16.938 14.773 23.047 1 87.62 204 TYR A C 1
ATOM 1605 O O . TYR A 1 204 ? -15.781 15.219 23.094 1 87.62 204 TYR A O 1
ATOM 1613 N N . PRO A 1 205 ? -17.609 14.672 24.062 1 88.5 205 PRO A N 1
ATOM 1614 C CA . PRO A 1 205 ? -17.219 15.312 25.328 1 88.5 205 PRO A CA 1
ATOM 1615 C C . PRO A 1 205 ? -15.93 14.734 25.906 1 88.5 205 PRO A C 1
ATOM 1617 O O . PRO A 1 205 ? -15.234 15.406 26.672 1 88.5 205 PRO A O 1
ATOM 1620 N N . GLU A 1 206 ? -15.578 13.562 25.5 1 91.06 206 GLU A N 1
ATOM 1621 C CA . GLU A 1 206 ? -14.383 12.922 26.047 1 91.06 206 GLU A CA 1
ATOM 1622 C C . GLU A 1 206 ? -13.18 13.156 25.141 1 91.06 206 GLU A C 1
ATOM 1624 O O . GLU A 1 206 ? -12.148 12.492 25.281 1 91.06 206 GLU A O 1
ATOM 1629 N N . HIS A 1 207 ? -13.32 14.039 24.281 1 91.81 207 HIS A N 1
ATOM 1630 C CA . HIS A 1 207 ? -12.203 14.289 23.375 1 91.81 207 HIS A CA 1
ATOM 1631 C C . HIS A 1 207 ? -11.031 14.93 24.125 1 91.81 207 HIS A C 1
ATOM 1633 O O . HIS A 1 207 ? -11.219 15.555 25.172 1 91.81 207 HIS A O 1
ATOM 1639 N N . ARG A 1 208 ? -9.859 14.719 23.703 1 92.62 208 ARG A N 1
ATOM 1640 C CA . ARG A 1 208 ? -8.625 15.312 24.203 1 92.62 208 ARG A CA 1
ATOM 1641 C C . ARG A 1 208 ? -7.98 16.203 23.156 1 92.62 208 ARG A C 1
ATOM 1643 O O . ARG A 1 208 ? -7.824 15.805 22 1 92.62 208 ARG A O 1
ATOM 1650 N N . THR A 1 209 ? -7.633 17.375 23.578 1 91.12 209 THR A N 1
ATOM 1651 C CA . THR A 1 209 ? -6.949 18.312 22.688 1 91.12 209 THR A CA 1
ATOM 1652 C C . THR A 1 209 ? -5.449 18.328 22.969 1 91.12 209 THR A C 1
ATOM 1654 O O . THR A 1 209 ? -5.012 18.734 24.047 1 91.12 209 THR A O 1
ATOM 1657 N N . ILE A 1 210 ? -4.703 17.922 22.078 1 90.75 210 ILE A N 1
ATOM 1658 C CA . ILE A 1 210 ? -3.248 17.938 22.188 1 90.75 210 ILE A CA 1
ATOM 1659 C C . ILE A 1 210 ? -2.691 19.234 21.609 1 90.75 210 ILE A C 1
ATOM 1661 O O . ILE A 1 210 ? -1.847 19.875 22.219 1 90.75 210 ILE A O 1
ATOM 1665 N N . ARG A 1 211 ? -3.154 19.594 20.469 1 90.56 211 ARG A N 1
ATOM 1666 C CA . ARG A 1 211 ? -2.959 20.859 19.75 1 90.56 211 ARG A CA 1
ATOM 1667 C C . ARG A 1 211 ? -4.25 21.312 19.078 1 90.56 211 ARG A C 1
ATOM 1669 O O . ARG A 1 211 ? -5.195 20.531 18.938 1 90.56 211 ARG A O 1
ATOM 1676 N N . ASP A 1 212 ? -4.234 22.531 18.609 1 86.88 212 ASP A N 1
ATOM 1677 C CA . ASP A 1 212 ? -5.43 23.062 17.953 1 86.88 212 ASP A CA 1
ATOM 1678 C C . ASP A 1 212 ? -5.828 22.203 16.766 1 86.88 212 ASP A C 1
ATOM 1680 O O . ASP A 1 212 ? -7.016 22.016 16.484 1 86.88 212 ASP A O 1
ATOM 1684 N N . TYR A 1 213 ? -4.895 21.594 16.109 1 89.12 213 TYR A N 1
ATOM 1685 C CA . TYR A 1 213 ? -5.176 20.828 14.898 1 89.12 213 TYR A CA 1
ATOM 1686 C C . TYR A 1 213 ? -5.195 19.328 15.188 1 89.12 213 TYR A C 1
ATOM 1688 O O . TYR A 1 213 ? -5.527 18.531 14.312 1 89.12 213 TYR A O 1
ATOM 1696 N N . LEU A 1 214 ? -4.875 18.969 16.438 1 92.44 214 LEU A N 1
ATOM 1697 C CA . LEU A 1 214 ? -4.793 17.547 16.781 1 92.44 214 LEU A CA 1
ATOM 1698 C C . LEU A 1 214 ? -5.664 17.25 18 1 92.44 214 LEU A C 1
ATOM 1700 O O . LEU A 1 214 ? -5.223 17.391 19.141 1 92.44 214 LEU A O 1
ATOM 1704 N N . ARG A 1 215 ? -6.809 16.797 17.703 1 93.06 215 ARG A N 1
ATOM 1705 C CA . ARG A 1 215 ? -7.797 16.438 18.703 1 93.06 215 ARG A CA 1
ATOM 1706 C C . ARG A 1 215 ? -8.188 14.961 18.578 1 93.06 215 ARG A C 1
ATOM 1708 O O . ARG A 1 215 ? -8.477 14.484 17.484 1 93.06 215 ARG A O 1
ATOM 1715 N N . LEU A 1 216 ? -8.133 14.289 19.672 1 94.19 216 LEU A N 1
ATOM 1716 C CA . LEU A 1 216 ? -8.414 12.859 19.688 1 94.19 216 LEU A CA 1
ATOM 1717 C C . LEU A 1 216 ? -9.703 12.562 20.453 1 94.19 216 LEU A C 1
ATOM 1719 O O . LEU A 1 216 ? -10.031 13.25 21.406 1 94.19 216 LEU A O 1
ATOM 1723 N N . ALA A 1 217 ? 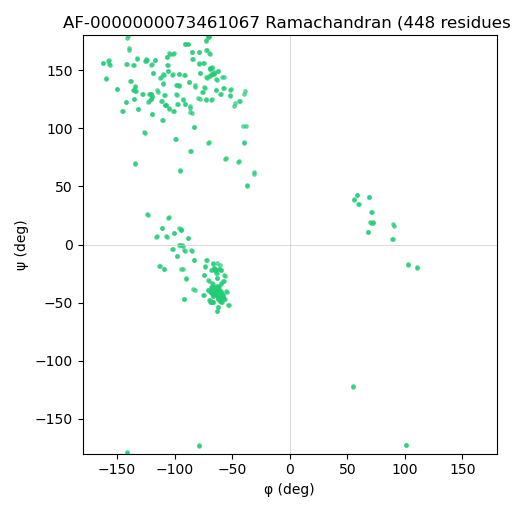-10.438 11.617 20 1 92.94 217 ALA A N 1
ATOM 1724 C CA . ALA A 1 217 ? -11.656 11.164 20.672 1 92.94 217 ALA A CA 1
ATOM 1725 C C . ALA A 1 217 ? -11.758 9.648 20.656 1 92.94 217 ALA A C 1
ATOM 1727 O O . ALA A 1 217 ? -11.367 9 19.672 1 92.94 217 ALA A O 1
ATOM 1728 N N . PRO A 1 218 ? -12.211 9.141 21.75 1 91.31 218 PRO A N 1
ATOM 1729 C CA . PRO A 1 218 ? -12.508 7.707 21.719 1 91.31 218 PRO A CA 1
ATOM 1730 C C . PRO A 1 218 ? -13.625 7.359 20.734 1 91.31 218 PRO A C 1
ATOM 1732 O O . PRO A 1 218 ? -14.516 8.18 20.484 1 91.31 218 PRO A O 1
ATOM 1735 N N . PHE A 1 219 ? -13.461 6.27 20.094 1 83.31 219 PHE A N 1
ATOM 1736 C CA . PHE A 1 219 ? -14.484 5.797 19.172 1 83.31 219 PHE A CA 1
ATOM 1737 C C . PHE A 1 219 ? -14.742 4.309 19.359 1 83.31 219 PHE A C 1
ATOM 1739 O O . PHE A 1 219 ? -13.797 3.518 19.453 1 83.31 219 PHE A O 1
ATOM 1746 N N . ASP A 1 220 ? -16.031 4.062 19.578 1 78.19 220 ASP A N 1
ATOM 1747 C CA . ASP A 1 220 ? -16.453 2.666 19.641 1 78.19 220 ASP A CA 1
ATOM 1748 C C . ASP A 1 220 ? -16.766 2.127 18.234 1 78.19 220 ASP A C 1
ATOM 1750 O O . ASP A 1 220 ? -17.688 2.594 17.578 1 78.19 220 ASP A O 1
ATOM 1754 N N . PRO A 1 221 ? -15.984 1.184 17.781 1 73.12 221 PRO A N 1
ATOM 1755 C CA . PRO A 1 221 ? -16.188 0.659 16.438 1 73.12 221 PRO A CA 1
ATOM 1756 C C . PRO A 1 221 ? -17.594 0.107 16.219 1 73.12 221 PRO A C 1
ATOM 1758 O O . PRO A 1 221 ? -18.062 0.031 15.078 1 73.12 221 PRO A O 1
ATOM 1761 N N . ASP A 1 222 ? -18.188 -0.314 17.281 1 69.62 222 ASP A N 1
ATOM 1762 C CA . ASP A 1 222 ? -19.547 -0.862 17.172 1 69.62 222 ASP A CA 1
ATOM 1763 C C . ASP A 1 222 ? -20.547 0.221 16.781 1 69.62 222 ASP A C 1
ATOM 1765 O O . ASP A 1 222 ? -21.672 -0.083 16.391 1 69.62 222 ASP A O 1
ATOM 1769 N N . GLN A 1 223 ? -20.125 1.396 16.953 1 62 223 GLN A N 1
ATOM 1770 C CA . GLN A 1 223 ? -21 2.506 16.578 1 62 223 GLN A CA 1
ATOM 1771 C C . GLN A 1 223 ? -21.078 2.66 15.062 1 62 223 GLN A C 1
ATOM 1773 O O . GLN A 1 223 ? -21.953 3.363 14.555 1 62 223 GLN A O 1
ATOM 1778 N N . LEU A 1 224 ? -20.156 2.111 14.43 1 60.16 224 LEU A N 1
ATOM 1779 C CA . LEU A 1 224 ? -20.25 2.129 12.969 1 60.16 224 LEU A CA 1
ATOM 1780 C C . LEU A 1 224 ? -21.375 1.216 12.484 1 60.16 224 LEU A C 1
ATOM 1782 O O . LEU A 1 224 ? -21.453 0.055 12.891 1 60.16 224 LEU A O 1
ATOM 1786 N N . ASP A 1 225 ? -22.531 1.689 12.375 1 55.5 225 ASP A N 1
ATOM 1787 C CA . ASP A 1 225 ? -23.656 0.909 11.844 1 55.5 225 ASP A CA 1
ATOM 1788 C C . ASP A 1 225 ? -23.25 0.136 10.594 1 55.5 225 ASP A C 1
ATOM 1790 O O . ASP A 1 225 ? -23.016 0.729 9.539 1 55.5 225 ASP A O 1
ATOM 1794 N N . ARG A 1 226 ? -22.453 -0.832 10.914 1 45.47 226 ARG A N 1
ATOM 1795 C CA . ARG A 1 226 ? -22.234 -1.625 9.711 1 45.47 226 ARG A CA 1
ATOM 1796 C C . ARG A 1 226 ? -23.484 -2.406 9.32 1 45.47 226 ARG A C 1
ATOM 1798 O O . ARG A 1 226 ? -24.281 -2.781 10.188 1 45.47 226 ARG A O 1
ATOM 1805 N N . MET B 1 1 ? 6.684 19.625 -29.875 1 20.69 1 MET B N 1
ATOM 1806 C CA . MET B 1 1 ? 7.18 19.359 -28.531 1 20.69 1 MET B CA 1
ATOM 1807 C C . MET B 1 1 ? 6.473 18.156 -27.906 1 20.69 1 MET B C 1
ATOM 1809 O O . MET B 1 1 ? 5.25 18.172 -27.75 1 20.69 1 MET B O 1
ATOM 1813 N N . SER B 1 2 ? 6.895 16.938 -28.188 1 24.61 2 SER B N 1
ATOM 1814 C CA . SER B 1 2 ? 6.258 15.648 -27.984 1 24.61 2 SER B CA 1
ATOM 1815 C C . SER B 1 2 ? 5.891 15.445 -26.516 1 24.61 2 SER B C 1
ATOM 1817 O O . SER B 1 2 ? 6.75 15.539 -25.641 1 24.61 2 SER B O 1
ATOM 1819 N N . ASN B 1 3 ? 4.949 16.062 -26.047 1 27.7 3 ASN B N 1
ATOM 1820 C CA . ASN B 1 3 ? 4.41 15.984 -24.703 1 27.7 3 ASN B CA 1
ATOM 1821 C C . ASN B 1 3 ? 4.449 14.555 -24.156 1 27.7 3 ASN B C 1
ATOM 1823 O O . ASN B 1 3 ? 3.582 13.742 -24.484 1 27.7 3 ASN B O 1
ATOM 1827 N N . THR B 1 4 ? 5.641 13.938 -24.266 1 31.77 4 THR B N 1
ATOM 1828 C CA . THR B 1 4 ? 5.918 12.578 -23.797 1 31.77 4 THR B CA 1
ATOM 1829 C C . THR B 1 4 ? 5.234 12.32 -22.453 1 31.77 4 THR B C 1
ATOM 1831 O O . THR B 1 4 ? 5.418 13.086 -21.5 1 31.77 4 THR B O 1
ATOM 1834 N N . LEU B 1 5 ? 4.168 11.922 -22.469 1 35.44 5 LEU B N 1
ATOM 1835 C CA . LEU B 1 5 ? 3.426 11.453 -21.297 1 35.44 5 LEU B CA 1
ATOM 1836 C C . LEU B 1 5 ? 4.367 10.844 -20.266 1 35.44 5 LEU B C 1
ATOM 1838 O O . LEU B 1 5 ? 5.07 9.875 -20.547 1 35.44 5 LEU B O 1
ATOM 1842 N N . ARG B 1 6 ? 5.281 11.625 -19.719 1 43.78 6 ARG B N 1
ATOM 1843 C CA . ARG B 1 6 ? 6.195 11.078 -18.719 1 43.78 6 ARG B CA 1
ATOM 1844 C C . ARG B 1 6 ? 5.469 10.141 -17.766 1 43.78 6 ARG B C 1
ATOM 1846 O O . ARG B 1 6 ? 4.477 10.523 -17.141 1 43.78 6 ARG B O 1
ATOM 1853 N N . PRO B 1 7 ? 5.621 8.906 -17.969 1 52.03 7 PRO B N 1
ATOM 1854 C CA . PRO B 1 7 ? 4.902 7.84 -17.266 1 52.03 7 PRO B CA 1
ATOM 1855 C C . PRO B 1 7 ? 4.895 8.031 -15.758 1 52.03 7 PRO B C 1
ATOM 1857 O O . PRO B 1 7 ? 5.797 8.664 -15.203 1 52.03 7 PRO B O 1
ATOM 1860 N N . GLN B 1 8 ? 3.689 8.125 -15.039 1 65.62 8 GLN B N 1
ATOM 1861 C CA . GLN B 1 8 ? 3.469 7.977 -13.602 1 65.62 8 GLN B CA 1
ATOM 1862 C C . GLN B 1 8 ? 4.332 6.859 -13.023 1 65.62 8 GLN B C 1
ATOM 1864 O O . GLN B 1 8 ? 4.719 5.934 -13.742 1 65.62 8 GLN B O 1
ATOM 1869 N N . ILE B 1 9 ? 5.027 7.094 -11.914 1 83.94 9 ILE B N 1
ATOM 1870 C CA . ILE B 1 9 ? 5.855 6.195 -11.117 1 83.94 9 ILE B CA 1
ATOM 1871 C C . ILE B 1 9 ? 5.137 4.859 -10.938 1 83.94 9 ILE B C 1
ATOM 1873 O O . ILE B 1 9 ? 3.926 4.824 -10.703 1 83.94 9 ILE B O 1
ATOM 1877 N N . TYR B 1 10 ? 5.832 3.77 -11.367 1 83.94 10 TYR B N 1
ATOM 1878 C CA . TYR B 1 10 ? 5.312 2.426 -11.141 1 83.94 10 TYR B CA 1
ATOM 1879 C C . TYR B 1 10 ? 6.395 1.511 -10.578 1 83.94 10 TYR B C 1
ATOM 1881 O O . TYR B 1 10 ? 7.586 1.808 -10.688 1 83.94 10 TYR B O 1
ATOM 1889 N N . VAL B 1 11 ? 6.012 0.501 -10.008 1 90.75 11 VAL B N 1
ATOM 1890 C CA . VAL B 1 11 ? 6.961 -0.457 -9.453 1 90.75 11 VAL B CA 1
ATOM 1891 C C . VAL B 1 11 ? 7.844 -1.018 -10.562 1 90.75 11 VAL B C 1
ATOM 1893 O O . VAL B 1 11 ? 7.344 -1.422 -11.617 1 90.75 11 VAL B O 1
ATOM 1896 N N . GLY B 1 12 ? 9.133 -0.975 -10.344 1 90 12 GLY B N 1
ATOM 1897 C CA . GLY B 1 12 ? 10.086 -1.488 -11.32 1 90 12 GLY B CA 1
ATOM 1898 C C . GLY B 1 12 ? 10.758 -0.396 -12.125 1 90 12 GLY B C 1
ATOM 1899 O O . GLY B 1 12 ? 11.781 -0.635 -12.766 1 90 12 GLY B O 1
ATOM 1900 N N . CYS B 1 13 ? 10.195 0.769 -12.117 1 89.38 13 CYS B N 1
ATOM 1901 C CA . CYS B 1 13 ? 10.82 1.848 -12.875 1 89.38 13 CYS B CA 1
ATOM 1902 C C . CYS B 1 13 ? 11.914 2.527 -12.07 1 89.38 13 CYS B C 1
ATOM 1904 O O . CYS B 1 13 ? 11.953 2.406 -10.844 1 89.38 13 CYS B O 1
ATOM 1906 N N . LYS B 1 14 ? 12.797 3.201 -12.797 1 93.88 14 LYS B N 1
ATOM 1907 C CA . LYS B 1 14 ? 13.797 4.02 -12.125 1 93.88 14 LYS B CA 1
ATOM 1908 C C . LYS B 1 14 ? 13.203 5.344 -11.656 1 93.88 14 LYS B C 1
ATOM 1910 O O . LYS B 1 14 ? 12.539 6.043 -12.43 1 93.88 14 LYS B O 1
ATOM 1915 N N . ALA B 1 15 ? 13.344 5.641 -10.375 1 95.5 15 ALA B N 1
ATOM 1916 C CA . ALA B 1 15 ? 12.906 6.941 -9.875 1 95.5 15 ALA B CA 1
ATOM 1917 C C . ALA B 1 15 ? 13.719 8.07 -10.508 1 95.5 15 ALA B C 1
ATOM 1919 O O . ALA B 1 15 ? 14.945 8.008 -10.578 1 95.5 15 ALA B O 1
ATOM 1920 N N . PRO B 1 16 ? 13.078 9.086 -10.961 1 95.75 16 PRO B N 1
ATOM 1921 C CA . PRO B 1 16 ? 13.836 10.219 -11.508 1 95.75 16 PRO B CA 1
ATOM 1922 C C . PRO B 1 16 ? 14.625 10.977 -10.438 1 95.75 16 PRO B C 1
ATOM 1924 O O . PRO B 1 16 ? 14.164 11.094 -9.297 1 95.75 16 PRO B O 1
ATOM 1927 N N . ASN B 1 17 ? 15.766 11.461 -10.898 1 97.38 17 ASN B N 1
ATOM 1928 C CA . ASN B 1 17 ? 16.5 12.336 -10 1 97.38 17 ASN B CA 1
ATOM 1929 C C . ASN B 1 17 ? 15.914 13.742 -9.984 1 97.38 17 ASN B C 1
ATOM 1931 O O . ASN B 1 17 ? 15.242 14.156 -10.93 1 97.38 17 ASN B O 1
ATOM 1935 N N . PHE B 1 18 ? 16.172 14.453 -8.867 1 97.56 18 PHE B N 1
ATOM 1936 C CA . PHE B 1 18 ? 15.742 15.844 -8.727 1 97.56 18 PHE B CA 1
ATOM 1937 C C . PHE B 1 18 ? 16.578 16.562 -7.68 1 97.56 18 PHE B C 1
ATOM 1939 O O . PHE B 1 18 ? 17.281 15.922 -6.887 1 97.56 18 PHE B O 1
ATOM 1946 N N . GLN B 1 19 ? 16.609 17.812 -7.781 1 98 19 GLN B N 1
ATOM 1947 C CA . GLN B 1 19 ? 17.172 18.703 -6.77 1 98 19 GLN B CA 1
ATOM 1948 C C . GLN B 1 19 ? 16.125 19.688 -6.277 1 98 19 GLN B C 1
ATOM 1950 O O . GLN B 1 19 ? 15.469 20.359 -7.078 1 98 19 GLN B O 1
ATOM 1955 N N . VAL B 1 20 ? 16.016 19.75 -4.938 1 98 20 VAL B N 1
ATOM 1956 C CA . VAL B 1 20 ? 14.945 20.594 -4.418 1 98 20 VAL B CA 1
ATOM 1957 C C . VAL B 1 20 ? 15.281 21.031 -2.992 1 98 20 VAL B C 1
ATOM 1959 O O . VAL B 1 20 ? 16.078 20.391 -2.311 1 98 20 VAL B O 1
ATOM 1962 N N . GLN B 1 21 ? 14.711 22.156 -2.59 1 98.31 21 GLN B N 1
ATOM 1963 C CA . GLN B 1 21 ? 14.828 22.641 -1.217 1 98.31 21 GLN B CA 1
ATOM 1964 C C . GLN B 1 21 ? 14.133 21.703 -0.241 1 98.31 21 GLN B C 1
ATOM 1966 O O . GLN B 1 21 ? 13.148 21.047 -0.599 1 98.31 21 GLN B O 1
ATOM 1971 N N . SER B 1 22 ? 14.656 21.578 1.015 1 98.38 22 SER B N 1
ATOM 1972 C CA . SER B 1 22 ? 14.062 20.781 2.08 1 98.38 22 SER B CA 1
ATOM 1973 C C . SER B 1 22 ? 14.18 21.484 3.43 1 98.38 22 SER B C 1
ATOM 1975 O O . SER B 1 22 ? 14.688 22.594 3.514 1 98.38 22 SER B O 1
ATOM 1977 N N . SER B 1 23 ? 13.672 20.875 4.43 1 98.12 23 SER B N 1
ATOM 1978 C CA . SER B 1 23 ? 13.805 21.359 5.805 1 98.12 23 SER B CA 1
ATOM 1979 C C . SER B 1 23 ? 15.266 21.375 6.246 1 98.12 23 SER B C 1
ATOM 1981 O O . SER B 1 23 ? 15.609 22.016 7.242 1 98.12 23 SER B O 1
ATOM 1983 N N . GLN B 1 24 ? 16.141 20.703 5.555 1 97.56 24 GLN B N 1
ATOM 1984 C CA . GLN B 1 24 ? 17.547 20.578 5.949 1 97.56 24 GLN B CA 1
ATOM 1985 C C . GLN B 1 24 ? 18.469 21.047 4.84 1 97.56 24 GLN B C 1
ATOM 1987 O O . GLN B 1 24 ? 19.594 20.562 4.707 1 97.56 24 GLN B O 1
ATOM 1992 N N . GLY B 1 25 ? 17.984 21.938 3.99 1 97.38 25 GLY B N 1
ATOM 1993 C CA . GLY B 1 25 ? 18.766 22.453 2.879 1 97.38 25 GLY B CA 1
ATOM 1994 C C . GLY B 1 25 ? 18.422 21.797 1.556 1 97.38 25 GLY B C 1
ATOM 1995 O O . GLY B 1 25 ? 17.469 21.016 1.47 1 97.38 25 GLY B O 1
ATOM 1996 N N . ILE B 1 26 ? 19.172 22.094 0.559 1 98.06 26 ILE B N 1
ATOM 1997 C CA . ILE B 1 26 ? 18.922 21.547 -0.774 1 98.06 26 ILE B CA 1
ATOM 1998 C C . ILE B 1 26 ? 19.344 20.078 -0.814 1 98.06 26 ILE B C 1
ATOM 2000 O O . ILE B 1 26 ? 20.422 19.719 -0.342 1 98.06 26 ILE B O 1
ATOM 2004 N N . ILE B 1 27 ? 18.484 19.266 -1.41 1 97.69 27 ILE B N 1
ATOM 2005 C CA . ILE B 1 27 ? 18.719 17.828 -1.513 1 97.69 27 ILE B CA 1
ATOM 2006 C C . ILE B 1 27 ? 18.766 17.422 -2.982 1 97.69 27 ILE B C 1
ATOM 2008 O O . ILE B 1 27 ? 17.906 17.812 -3.771 1 97.69 27 ILE B O 1
ATOM 2012 N N . ASP B 1 28 ? 19.812 16.766 -3.303 1 98.56 28 ASP B N 1
ATOM 2013 C CA . ASP B 1 28 ? 19.828 15.945 -4.508 1 98.56 28 ASP B CA 1
ATOM 2014 C C . ASP B 1 28 ? 19.422 14.508 -4.203 1 98.56 28 ASP B C 1
ATOM 2016 O O . ASP B 1 28 ? 20.047 13.836 -3.377 1 98.56 28 ASP B O 1
ATOM 2020 N N . PHE B 1 29 ? 18.484 14.062 -4.867 1 98.56 29 PHE B N 1
ATOM 2021 C CA . PHE B 1 29 ? 17.844 12.805 -4.5 1 98.56 29 PHE B CA 1
ATOM 2022 C C . PHE B 1 29 ? 18.828 11.648 -4.586 1 98.56 29 PHE B C 1
ATOM 2024 O O . PHE B 1 29 ? 18.938 10.852 -3.65 1 98.56 29 PHE B O 1
ATOM 2031 N N . TYR B 1 30 ? 19.469 11.445 -5.66 1 98.62 30 TYR B N 1
ATOM 2032 C CA . TYR B 1 30 ? 20.406 10.344 -5.848 1 98.62 30 TYR B CA 1
ATOM 2033 C C . TYR B 1 30 ? 21.562 10.438 -4.867 1 98.62 30 TYR B C 1
ATOM 2035 O O . TYR B 1 30 ? 22 9.422 -4.316 1 98.62 30 TYR B O 1
ATOM 2043 N N . ASP B 1 31 ? 22.047 11.672 -4.629 1 98.44 31 ASP B N 1
ATOM 2044 C CA . ASP B 1 31 ? 23.125 11.867 -3.656 1 98.44 31 ASP B CA 1
ATOM 2045 C C . ASP B 1 31 ? 22.656 11.516 -2.244 1 98.44 31 ASP B C 1
ATOM 2047 O O . ASP B 1 31 ? 23.406 10.906 -1.471 1 98.44 31 ASP B O 1
ATOM 2051 N N . TYR B 1 32 ? 21.516 11.922 -1.938 1 98.56 32 TYR B N 1
ATOM 2052 C CA . TYR B 1 32 ? 20.969 11.672 -0.609 1 98.56 32 TYR B CA 1
ATOM 2053 C C . TYR B 1 32 ? 20.828 10.18 -0.34 1 98.56 32 TYR B C 1
ATOM 2055 O O . TYR B 1 32 ? 21.219 9.703 0.73 1 98.56 32 TYR B O 1
ATOM 2063 N N . ILE B 1 33 ? 20.266 9.438 -1.286 1 97.94 33 ILE B N 1
ATOM 2064 C CA . ILE B 1 33 ? 20.047 8.008 -1.122 1 97.94 33 ILE B CA 1
ATOM 2065 C C . ILE B 1 33 ? 21.375 7.273 -1.093 1 97.94 33 ILE B C 1
ATOM 2067 O O . ILE B 1 33 ? 21.562 6.332 -0.314 1 97.94 33 ILE B O 1
ATOM 2071 N N . GLY B 1 34 ? 22.297 7.723 -2.004 1 98.12 34 GLY B N 1
ATOM 2072 C CA . GLY B 1 34 ? 23.562 7.008 -2.125 1 98.12 34 GLY B CA 1
ATOM 2073 C C . GLY B 1 34 ? 23.391 5.527 -2.406 1 98.12 34 GLY B C 1
ATOM 2074 O O . GLY B 1 34 ? 22.688 5.148 -3.348 1 98.12 34 GLY B O 1
ATOM 2075 N N . ASP B 1 35 ? 23.953 4.699 -1.52 1 97.94 35 ASP B N 1
ATOM 2076 C CA . ASP B 1 35 ? 23.859 3.252 -1.68 1 97.94 35 ASP B CA 1
ATOM 2077 C C . ASP B 1 35 ? 22.859 2.652 -0.699 1 97.94 35 ASP B C 1
ATOM 2079 O O . ASP B 1 35 ? 22.922 1.46 -0.39 1 97.94 35 ASP B O 1
ATOM 2083 N N . SER B 1 36 ? 21.938 3.457 -0.244 1 98.44 36 SER B N 1
ATOM 2084 C CA . SER B 1 36 ? 20.938 3.014 0.728 1 98.44 36 SER B CA 1
ATOM 2085 C C . SER B 1 36 ? 19.578 2.844 0.079 1 98.44 36 SER B C 1
ATOM 2087 O O . SER B 1 36 ? 19.359 3.285 -1.05 1 98.44 36 SER B O 1
ATOM 2089 N N . TRP B 1 37 ? 18.781 2.098 0.806 1 98.62 37 TRP B N 1
ATOM 2090 C CA . TRP B 1 37 ? 17.359 2.182 0.527 1 98.62 37 TRP B CA 1
ATOM 2091 C C . TRP B 1 37 ? 16.797 3.535 0.958 1 98.62 37 TRP B C 1
ATOM 2093 O O . TRP B 1 37 ? 17.438 4.273 1.701 1 98.62 37 TRP B O 1
ATOM 2103 N N . CYS B 1 38 ? 15.578 3.848 0.457 1 98.88 38 CYS B N 1
ATOM 2104 C CA . CYS B 1 38 ? 14.898 5.066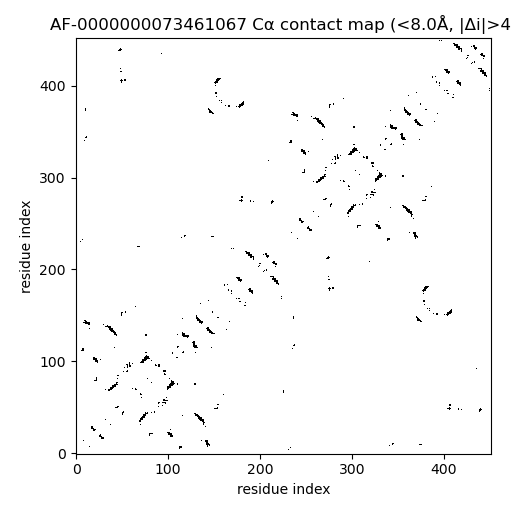 0.87 1 98.88 38 CYS B CA 1
ATOM 2105 C C . CYS B 1 38 ? 13.398 4.836 0.997 1 98.88 38 CYS B C 1
ATOM 2107 O O . CYS B 1 38 ? 12.773 4.273 0.094 1 98.88 38 CYS B O 1
ATOM 2109 N N . LEU B 1 39 ? 12.891 5.09 2.1 1 98.88 39 LEU B N 1
ATOM 2110 C CA . LEU B 1 39 ? 11.445 5.285 2.229 1 98.88 39 LEU B CA 1
ATOM 2111 C C . LEU B 1 39 ? 11.055 6.715 1.872 1 98.88 39 LEU B C 1
ATOM 2113 O O . LEU B 1 39 ? 11.281 7.637 2.66 1 98.88 39 LEU B O 1
ATOM 2117 N N . PHE B 1 40 ? 10.547 6.887 0.685 1 98.75 40 PHE B N 1
ATOM 2118 C CA . PHE B 1 40 ? 10.086 8.172 0.185 1 98.75 40 PHE B CA 1
ATOM 2119 C C . PHE B 1 40 ? 8.578 8.312 0.35 1 98.75 40 PHE B C 1
ATOM 2121 O O . PHE B 1 40 ? 7.812 7.488 -0.16 1 98.75 40 PHE B O 1
ATOM 2128 N N . PHE B 1 41 ? 8.156 9.352 1.11 1 98.56 41 PHE B N 1
ATOM 2129 C CA . PHE B 1 41 ? 6.734 9.43 1.436 1 98.56 41 PHE B CA 1
ATOM 2130 C C . PHE B 1 41 ? 6.246 10.875 1.403 1 98.56 41 PHE B C 1
ATOM 2132 O O . PHE B 1 41 ? 7.035 11.805 1.584 1 98.56 41 PHE B O 1
ATOM 2139 N N . SER B 1 42 ? 4.961 11.039 1.184 1 97.94 42 SER B N 1
ATOM 2140 C CA . SER B 1 42 ? 4.371 12.375 1.128 1 97.94 42 SER B CA 1
ATOM 2141 C C . SER B 1 42 ? 3.299 12.547 2.195 1 97.94 42 SER B C 1
ATOM 2143 O O . SER B 1 42 ? 2.768 11.562 2.719 1 97.94 42 SER B O 1
ATOM 2145 N N . HIS B 1 43 ? 3.076 13.719 2.562 1 96.75 43 HIS B N 1
ATOM 2146 C CA . HIS B 1 43 ? 1.971 14.109 3.43 1 96.75 43 HIS B CA 1
ATOM 2147 C C . HIS B 1 43 ? 1.285 15.375 2.916 1 96.75 43 HIS B C 1
ATOM 2149 O O . HIS B 1 43 ? 1.901 16.172 2.209 1 96.75 43 HIS B O 1
ATOM 2155 N N . PRO B 1 44 ? 0.052 15.555 3.246 1 94.25 44 PRO B N 1
ATOM 2156 C CA . PRO B 1 44 ? -0.739 16.625 2.625 1 94.25 44 PRO B CA 1
ATOM 2157 C C . PRO B 1 44 ? -0.247 18.016 3.002 1 94.25 44 PRO B C 1
ATOM 2159 O O . PRO B 1 44 ? -0.076 18.875 2.131 1 94.25 44 PRO B O 1
ATOM 2162 N N . ALA B 1 45 ? -0.08 18.172 4.34 1 93.75 45 ALA B N 1
ATOM 2163 C CA . ALA B 1 45 ? 0.272 19.531 4.77 1 93.75 45 ALA B CA 1
ATOM 2164 C C . ALA B 1 45 ? 0.855 19.516 6.18 1 93.75 45 ALA B C 1
ATOM 2166 O O . ALA B 1 45 ? 0.567 18.625 6.973 1 93.75 45 ALA B O 1
ATOM 2167 N N . ASP B 1 46 ? 1.603 20.531 6.414 1 94.81 46 ASP B N 1
ATOM 2168 C CA . ASP B 1 46 ? 2.104 20.766 7.766 1 94.81 46 ASP B CA 1
ATOM 2169 C C . ASP B 1 46 ? 0.966 21.125 8.719 1 94.81 46 ASP B C 1
ATOM 2171 O O . ASP B 1 46 ? -0.083 21.609 8.297 1 94.81 46 ASP B O 1
ATOM 2175 N N . PHE B 1 47 ? 1.214 20.781 9.992 1 93.06 47 PHE B N 1
ATOM 2176 C CA . PHE B 1 47 ? 0.285 21.141 11.062 1 93.06 47 PHE B CA 1
ATOM 2177 C C . PHE B 1 47 ? -1.087 20.516 10.812 1 93.06 47 PHE B C 1
ATOM 2179 O O . PHE B 1 47 ? -2.109 21.188 10.953 1 93.06 47 PHE B O 1
ATOM 2186 N N . THR B 1 48 ? -1.049 19.359 10.258 1 89.44 48 THR B N 1
ATOM 2187 C CA . THR B 1 48 ? -2.252 18.547 10.125 1 89.44 48 THR B CA 1
ATOM 2188 C C . THR B 1 48 ? -2.189 17.328 11.055 1 89.44 48 THR B C 1
ATOM 2190 O O . THR B 1 48 ? -1.104 16.828 11.367 1 89.44 48 THR B O 1
ATOM 2193 N N . PRO B 1 49 ? -3.285 16.953 11.523 1 91 49 PRO B N 1
ATOM 2194 C CA . PRO B 1 49 ? -3.318 16.016 12.648 1 91 49 PRO B CA 1
ATOM 2195 C C . PRO B 1 49 ? -2.717 14.656 12.312 1 91 49 PRO B C 1
ATOM 2197 O O . PRO B 1 49 ? -1.743 14.227 12.938 1 91 49 PRO B O 1
ATOM 2200 N N . VAL B 1 50 ? -3.229 13.992 11.312 1 91.75 50 VAL B N 1
ATOM 2201 C CA . VAL B 1 50 ? -2.771 12.648 10.992 1 91.75 50 VAL B CA 1
ATOM 2202 C C . VAL B 1 50 ? -1.299 12.68 10.586 1 91.75 50 VAL B C 1
ATOM 2204 O O . VAL B 1 50 ? -0.509 11.836 11.016 1 91.75 50 VAL B O 1
ATOM 2207 N N . CYS B 1 51 ? -0.905 13.664 9.844 1 93.94 51 CYS B N 1
ATOM 2208 C CA . CYS B 1 51 ? 0.477 13.812 9.406 1 93.94 51 CYS B CA 1
ATOM 2209 C C . CYS B 1 51 ? 1.423 13.922 10.594 1 93.94 51 CYS B C 1
ATOM 2211 O O . CYS B 1 51 ? 2.525 13.375 10.57 1 93.94 51 CYS B O 1
ATOM 2213 N N . THR B 1 52 ? 0.993 14.688 11.539 1 93.75 52 THR B N 1
ATOM 2214 C CA . THR B 1 52 ? 1.809 14.883 12.734 1 93.75 52 THR B CA 1
ATOM 2215 C C . THR B 1 52 ? 2.076 13.547 13.43 1 93.75 52 THR B C 1
ATOM 2217 O O . THR B 1 52 ? 3.211 13.258 13.812 1 93.75 52 THR B O 1
ATOM 2220 N N . THR B 1 53 ? 1.036 12.719 13.586 1 94.44 53 THR B N 1
ATOM 2221 C CA . THR B 1 53 ? 1.207 11.406 14.195 1 94.44 53 THR B CA 1
ATOM 2222 C C . THR B 1 53 ? 2.131 10.531 13.352 1 94.44 53 THR B C 1
ATOM 2224 O O . THR B 1 53 ? 2.965 9.805 13.891 1 94.44 53 THR B O 1
ATOM 2227 N N . GLU B 1 54 ? 2.037 10.586 12.07 1 96.94 54 GLU B N 1
ATOM 2228 C CA . GLU B 1 54 ? 2.822 9.75 11.164 1 96.94 54 GLU B CA 1
ATOM 2229 C C . GLU B 1 54 ? 4.301 10.125 11.203 1 96.94 54 GLU B C 1
ATOM 2231 O O . GLU B 1 54 ? 5.164 9.258 11.312 1 96.94 54 GLU B O 1
ATOM 2236 N N . ILE B 1 55 ? 4.57 11.43 11.078 1 97.44 55 ILE B N 1
ATOM 2237 C CA . ILE B 1 55 ? 5.957 11.883 11.047 1 97.44 55 ILE B CA 1
ATOM 2238 C C . ILE B 1 55 ? 6.617 11.609 12.398 1 97.44 55 ILE B C 1
ATOM 2240 O O . ILE B 1 55 ? 7.789 11.234 12.453 1 97.44 55 ILE B O 1
ATOM 2244 N N . GLY B 1 56 ? 5.828 11.836 13.461 1 97.31 56 GLY B N 1
ATOM 2245 C CA . GLY B 1 56 ? 6.332 11.461 14.766 1 97.31 56 GLY B CA 1
ATOM 2246 C C . GLY B 1 56 ? 6.66 9.984 14.883 1 97.31 56 GLY B C 1
ATOM 2247 O O . GLY B 1 56 ? 7.703 9.617 15.438 1 97.31 56 GLY B O 1
ATOM 2248 N N . ALA B 1 57 ? 5.816 9.156 14.398 1 97.75 57 ALA B N 1
ATOM 2249 C CA . ALA B 1 57 ? 6.035 7.711 14.438 1 97.75 57 ALA B CA 1
ATOM 2250 C C . ALA B 1 57 ? 7.27 7.316 13.625 1 97.75 57 ALA B C 1
ATOM 2252 O O . ALA B 1 57 ? 8.07 6.488 14.062 1 97.75 57 ALA B O 1
ATOM 2253 N N . LEU B 1 58 ? 7.441 7.898 12.477 1 98.38 58 LEU B N 1
ATOM 2254 C CA . LEU B 1 58 ? 8.609 7.609 11.648 1 98.38 58 LEU B CA 1
ATOM 2255 C C . LEU B 1 58 ? 9.883 8.109 12.32 1 98.38 58 LEU B C 1
ATOM 2257 O O . LEU B 1 58 ? 10.93 7.469 12.211 1 98.38 58 LEU B O 1
ATOM 2261 N N . ALA B 1 59 ? 9.758 9.258 12.961 1 98.19 59 ALA B N 1
ATOM 2262 C CA . ALA B 1 59 ? 10.898 9.758 13.719 1 98.19 59 ALA B CA 1
ATOM 2263 C C . ALA B 1 59 ? 11.305 8.773 14.812 1 98.19 59 ALA B C 1
ATOM 2265 O O . ALA B 1 59 ? 12.5 8.531 15.023 1 98.19 59 ALA B O 1
ATOM 2266 N N . SER B 1 60 ? 10.336 8.219 15.484 1 98.06 60 SER B N 1
ATOM 2267 C CA . SER B 1 60 ? 10.609 7.262 16.562 1 98.06 60 SER B CA 1
ATOM 2268 C C . SER B 1 60 ? 11.258 5.996 16.016 1 98.06 60 SER B C 1
ATOM 2270 O O . SER B 1 60 ? 11.93 5.273 16.766 1 98.06 60 SER B O 1
ATOM 2272 N N . LEU B 1 61 ? 11.094 5.742 14.773 1 98.19 61 LEU B N 1
ATOM 2273 C CA . LEU B 1 61 ? 11.594 4.52 14.156 1 98.19 61 LEU B CA 1
ATOM 2274 C C . LEU B 1 61 ? 12.805 4.809 13.273 1 98.19 61 LEU B C 1
ATOM 2276 O O . LEU B 1 61 ? 13.242 3.941 12.516 1 98.19 61 LEU B O 1
ATOM 2280 N N . ALA B 1 62 ? 13.258 6.008 13.305 1 97.81 62 ALA B N 1
ATOM 2281 C CA . ALA B 1 62 ? 14.344 6.414 12.414 1 97.81 62 ALA B CA 1
ATOM 2282 C C . ALA B 1 62 ? 15.547 5.488 12.555 1 97.81 62 ALA B C 1
ATOM 2284 O O . ALA B 1 62 ? 16.172 5.121 11.562 1 97.81 62 ALA B O 1
ATOM 2285 N N . GLU B 1 63 ? 15.875 5.094 13.742 1 97.25 63 GLU B N 1
ATOM 2286 C CA . GLU B 1 63 ? 17.016 4.211 13.984 1 97.25 63 GLU B CA 1
ATOM 2287 C C . GLU B 1 63 ? 16.766 2.818 13.414 1 97.25 63 GLU B C 1
ATOM 2289 O O . GLU B 1 63 ? 17.688 2.17 12.914 1 97.25 63 GLU B O 1
ATOM 2294 N N . GLU B 1 64 ? 15.555 2.334 13.547 1 97.19 64 GLU B N 1
ATOM 2295 C CA . GLU B 1 64 ? 15.195 1.036 12.984 1 97.19 64 GLU B CA 1
ATOM 2296 C C . GLU B 1 64 ? 15.406 1.014 11.469 1 97.19 64 GLU B C 1
ATOM 2298 O O . GLU B 1 64 ? 15.914 0.032 10.922 1 97.19 64 GLU B O 1
ATOM 2303 N N . PHE B 1 65 ? 15.055 2.045 10.805 1 98.19 65 PHE B N 1
ATOM 2304 C CA . PHE B 1 65 ? 15.258 2.146 9.359 1 98.19 65 PHE B CA 1
ATOM 2305 C C . PHE B 1 65 ? 16.734 2.26 9.031 1 98.19 65 PHE B C 1
ATOM 2307 O O . PHE B 1 65 ? 17.203 1.651 8.062 1 98.19 65 PHE B O 1
ATOM 2314 N N . ALA B 1 66 ? 17.406 3.041 9.844 1 97.62 66 ALA B N 1
ATOM 2315 C CA . ALA B 1 66 ? 18.844 3.211 9.633 1 97.62 66 ALA B CA 1
ATOM 2316 C C . ALA B 1 66 ? 19.578 1.878 9.75 1 97.62 66 ALA B C 1
ATOM 2318 O O . ALA B 1 66 ? 20.484 1.594 8.969 1 97.62 66 ALA B O 1
ATOM 2319 N N . MET B 1 67 ? 19.188 1.081 10.719 1 96 67 MET B N 1
ATOM 2320 C CA . MET B 1 67 ? 19.781 -0.236 10.906 1 96 67 MET B CA 1
ATOM 2321 C C . MET B 1 67 ? 19.547 -1.123 9.688 1 96 67 MET B C 1
ATOM 2323 O O . MET B 1 67 ? 20.344 -2.029 9.422 1 96 67 MET B O 1
ATOM 2327 N N . ARG B 1 68 ? 18.609 -0.787 8.953 1 95.88 68 ARG B N 1
ATOM 2328 C CA . ARG B 1 68 ? 18.281 -1.523 7.734 1 95.88 68 ARG B CA 1
ATOM 2329 C C . ARG B 1 68 ? 18.828 -0.821 6.5 1 95.88 68 ARG B C 1
ATOM 2331 O O . ARG B 1 68 ? 18.438 -1.136 5.375 1 95.88 68 ARG B O 1
ATOM 2338 N N . ARG B 1 69 ? 19.641 0.169 6.766 1 97.38 69 ARG B N 1
ATOM 2339 C CA . ARG B 1 69 ? 20.266 0.957 5.703 1 97.38 69 ARG B CA 1
ATOM 2340 C C . ARG B 1 69 ? 19.203 1.601 4.812 1 97.38 69 ARG B C 1
ATOM 2342 O O . ARG B 1 69 ? 19.312 1.56 3.586 1 97.38 69 ARG B O 1
ATOM 2349 N N . CYS B 1 70 ? 18.219 2.1 5.422 1 98.69 70 CYS B N 1
ATOM 2350 C CA . CYS B 1 70 ? 17.125 2.783 4.73 1 98.69 70 CYS B CA 1
ATOM 2351 C C . CYS B 1 70 ? 16.969 4.207 5.246 1 98.69 70 CYS B C 1
ATOM 2353 O O . CYS B 1 70 ? 16.734 4.418 6.438 1 98.69 70 CYS B O 1
ATOM 2355 N N . LYS B 1 71 ? 17.047 5.168 4.371 1 98.81 71 LYS B N 1
ATOM 2356 C CA . LYS B 1 71 ? 16.875 6.574 4.73 1 98.81 71 LYS B CA 1
ATOM 2357 C C . LYS B 1 71 ? 15.43 7.008 4.574 1 98.81 71 LYS B C 1
ATOM 2359 O O . LYS B 1 71 ? 14.711 6.504 3.707 1 98.81 71 LYS B O 1
ATOM 2364 N N . LEU B 1 72 ? 15.016 7.871 5.422 1 98.81 72 LEU B N 1
ATOM 2365 C CA . LEU B 1 72 ? 13.68 8.453 5.367 1 98.81 72 LEU B CA 1
ATOM 2366 C C . LEU B 1 72 ? 13.695 9.797 4.648 1 98.81 72 LEU B C 1
ATOM 2368 O O . LEU B 1 72 ? 14.617 10.594 4.84 1 98.81 72 LEU B O 1
ATOM 2372 N N . LEU B 1 73 ? 12.734 10.047 3.801 1 98.81 73 LEU B N 1
ATOM 2373 C CA . LEU B 1 73 ? 12.609 11.289 3.043 1 98.81 73 LEU B CA 1
ATOM 2374 C C . LEU B 1 73 ? 11.148 11.656 2.848 1 98.81 73 LEU B C 1
ATOM 2376 O O . LEU B 1 73 ? 10.406 10.953 2.16 1 98.81 73 LEU B O 1
ATOM 2380 N N . GLY B 1 74 ? 10.766 12.75 3.424 1 98.62 74 GLY B N 1
ATOM 2381 C CA . GLY B 1 74 ? 9.391 13.195 3.295 1 98.62 74 GLY B CA 1
ATOM 2382 C C . GLY B 1 74 ? 9.219 14.297 2.268 1 98.62 74 GLY B C 1
ATOM 2383 O O . GLY B 1 74 ? 10.195 14.922 1.847 1 98.62 74 GLY B O 1
ATOM 2384 N N . LEU B 1 75 ? 7.945 14.508 1.88 1 98.38 75 LEU B N 1
ATOM 2385 C CA . LEU B 1 75 ? 7.641 15.555 0.91 1 98.38 75 LEU B CA 1
ATOM 2386 C C . LEU B 1 75 ? 6.246 16.125 1.149 1 98.38 75 LEU B C 1
ATOM 2388 O O . LEU B 1 75 ? 5.297 15.375 1.402 1 98.38 75 LEU B O 1
ATOM 2392 N N . SER B 1 76 ? 6.125 17.375 1.142 1 97.56 76 SER B N 1
ATOM 2393 C CA . SER B 1 76 ? 4.855 18.078 0.968 1 97.56 76 SER B CA 1
ATOM 2394 C C . SER B 1 76 ? 5.02 19.328 0.104 1 97.56 76 SER B C 1
ATOM 2396 O O . SER B 1 76 ? 6.105 19.578 -0.418 1 97.56 76 SER B O 1
ATOM 2398 N N . THR B 1 77 ? 3.938 20 -0.071 1 96.5 77 THR B N 1
ATOM 2399 C CA . THR B 1 77 ? 3.973 21.172 -0.942 1 96.5 77 THR B CA 1
ATOM 2400 C C . THR B 1 77 ? 4.199 22.453 -0.13 1 96.5 77 THR B C 1
ATOM 2402 O O . THR B 1 77 ? 4.008 23.547 -0.636 1 96.5 77 THR B O 1
ATOM 2405 N N . ASN B 1 78 ? 4.57 22.297 1.128 1 96.5 78 ASN B N 1
ATOM 2406 C CA . ASN B 1 78 ? 4.824 23.438 2.006 1 96.5 78 ASN B CA 1
ATOM 2407 C C . ASN B 1 78 ? 6.25 23.969 1.845 1 96.5 78 ASN B C 1
ATOM 2409 O O . ASN B 1 78 ? 7.082 23.328 1.199 1 96.5 78 ASN B O 1
ATOM 2413 N N . ASN B 1 79 ? 6.453 25.141 2.373 1 96.19 79 ASN B N 1
ATOM 2414 C CA . ASN B 1 79 ? 7.777 25.75 2.258 1 96.19 79 ASN B CA 1
ATOM 2415 C C . ASN B 1 79 ? 8.664 25.391 3.447 1 96.19 79 ASN B C 1
ATOM 2417 O O . ASN B 1 79 ? 8.195 24.781 4.41 1 96.19 79 ASN B O 1
ATOM 2421 N N . ARG B 1 80 ? 9.906 25.766 3.365 1 97.5 80 ARG B N 1
ATOM 2422 C CA . ARG B 1 80 ? 10.906 25.391 4.355 1 97.5 80 ARG B CA 1
ATOM 2423 C C . ARG B 1 80 ? 10.578 25.969 5.723 1 97.5 80 ARG B C 1
ATOM 2425 O O . ARG B 1 80 ? 10.734 25.297 6.746 1 97.5 80 ARG B O 1
ATOM 2432 N N . ALA B 1 81 ? 10.188 27.172 5.77 1 97.25 81 ALA B N 1
ATOM 2433 C CA . ALA B 1 81 ? 9.906 27.859 7.031 1 97.25 81 ALA B CA 1
ATOM 2434 C C . ALA B 1 81 ? 8.836 27.109 7.828 1 97.25 81 ALA B C 1
ATOM 2436 O O . ALA B 1 81 ? 8.984 26.906 9.039 1 97.25 81 ALA B O 1
ATOM 2437 N N . THR B 1 82 ? 7.82 26.719 7.172 1 96.56 82 THR B N 1
ATOM 2438 C CA . THR B 1 82 ? 6.742 26 7.855 1 96.56 82 THR B CA 1
ATOM 2439 C C . THR B 1 82 ? 7.188 24.609 8.25 1 96.56 82 THR B C 1
ATOM 2441 O O . THR B 1 82 ? 6.805 24.094 9.312 1 96.56 82 THR B O 1
ATOM 2444 N N . HIS B 1 83 ? 7.934 23.922 7.426 1 97.44 83 HIS B N 1
ATOM 2445 C CA . HIS B 1 83 ? 8.492 22.625 7.785 1 97.44 83 HIS B CA 1
ATOM 2446 C C . HIS B 1 83 ? 9.258 22.703 9.102 1 97.44 83 HIS B C 1
ATOM 2448 O O . HIS B 1 83 ? 9 21.922 10.023 1 97.44 83 HIS B O 1
ATOM 2454 N N . VAL B 1 84 ? 10.148 23.641 9.156 1 97.19 84 VAL B N 1
ATOM 2455 C CA . VAL B 1 84 ? 11.039 23.75 10.305 1 97.19 84 VAL B CA 1
ATOM 2456 C C . VAL B 1 84 ? 10.227 24.016 11.57 1 97.19 84 VAL B C 1
ATOM 2458 O O . VAL B 1 84 ? 10.469 23.391 12.609 1 97.19 84 VAL B O 1
ATOM 2461 N N . LYS B 1 85 ? 9.305 24.906 11.484 1 96.75 85 LYS B N 1
ATOM 2462 C CA . LYS B 1 85 ? 8.438 25.203 12.625 1 96.75 85 LYS B CA 1
ATOM 2463 C C . LYS B 1 85 ? 7.629 23.984 13.031 1 96.75 85 LYS B C 1
ATOM 2465 O O . LYS B 1 85 ? 7.504 23.688 14.227 1 96.75 85 LYS B O 1
ATOM 2470 N N . TRP B 1 86 ? 7.09 23.312 12.062 1 96.69 86 TRP B N 1
ATOM 2471 C CA . TRP B 1 86 ? 6.242 22.141 12.305 1 96.69 86 TRP B CA 1
ATOM 2472 C C . TRP B 1 86 ? 7.047 21 12.922 1 96.69 86 TRP B C 1
ATOM 2474 O O . TRP B 1 86 ? 6.562 20.312 13.812 1 96.69 86 TRP B O 1
ATOM 2484 N N . LEU B 1 87 ? 8.258 20.781 12.469 1 96.69 87 LEU B N 1
ATOM 2485 C CA . LEU B 1 87 ? 9.094 19.719 12.992 1 96.69 87 LEU B CA 1
ATOM 2486 C C . LEU B 1 87 ? 9.391 19.922 14.477 1 96.69 87 LEU B C 1
ATOM 2488 O O . LEU B 1 87 ? 9.453 18.969 15.25 1 96.69 87 LEU B O 1
ATOM 2492 N N . LYS B 1 88 ? 9.562 21.172 14.867 1 95.94 88 LYS B N 1
ATOM 2493 C CA . LYS B 1 88 ? 9.734 21.484 16.281 1 95.94 88 LYS B CA 1
ATOM 2494 C C . LYS B 1 88 ? 8.477 21.156 17.078 1 95.94 88 LYS B C 1
ATOM 2496 O O . LYS B 1 88 ? 8.555 20.641 18.203 1 95.94 88 LYS B O 1
ATOM 2501 N N . ASP B 1 89 ? 7.406 21.438 16.484 1 95.38 89 ASP B N 1
ATOM 2502 C CA . ASP B 1 89 ? 6.137 21.141 17.141 1 95.38 89 ASP B CA 1
ATOM 2503 C C . ASP B 1 89 ? 5.91 19.641 17.266 1 95.38 89 ASP B C 1
ATOM 2505 O O . ASP B 1 89 ? 5.375 19.172 18.266 1 95.38 89 ASP B O 1
ATOM 2509 N N . ILE B 1 90 ? 6.281 18.891 16.266 1 95.75 90 ILE B N 1
ATOM 2510 C CA . ILE B 1 90 ? 6.16 17.438 16.281 1 95.75 90 ILE B CA 1
ATOM 2511 C C . ILE B 1 90 ? 6.984 16.859 17.438 1 95.75 90 ILE B C 1
ATOM 2513 O O . ILE B 1 90 ? 6.531 15.961 18.156 1 95.75 90 ILE B O 1
ATOM 2517 N N . GLU B 1 91 ? 8.133 17.375 17.594 1 95.94 91 GLU B N 1
ATOM 2518 C CA . GLU B 1 91 ? 8.984 16.922 18.688 1 95.94 91 GLU B CA 1
ATOM 2519 C C . GLU B 1 91 ? 8.328 17.188 20.047 1 95.94 91 GLU B C 1
ATOM 2521 O O . GLU B 1 91 ? 8.391 16.344 20.953 1 95.94 91 GLU B O 1
ATOM 2526 N N . ARG B 1 92 ? 7.711 18.266 20.172 1 94.12 92 ARG B N 1
ATOM 2527 C CA . ARG B 1 92 ? 7.039 18.625 21.422 1 94.12 92 ARG B CA 1
ATOM 2528 C C . ARG B 1 92 ? 5.836 17.719 21.672 1 94.12 92 ARG B C 1
ATOM 2530 O O . ARG B 1 92 ? 5.57 17.344 22.812 1 94.12 92 ARG B O 1
ATOM 2537 N N . VAL B 1 93 ? 5.184 17.391 20.625 1 92.88 93 VAL B N 1
ATOM 2538 C CA . VAL B 1 93 ? 3.918 16.672 20.719 1 92.88 93 VAL B CA 1
ATOM 2539 C C . VAL B 1 93 ? 4.18 15.172 20.891 1 92.88 93 VAL B C 1
ATOM 2541 O O . VAL B 1 93 ? 3.48 14.492 21.641 1 92.88 93 VAL B O 1
ATOM 2544 N N . THR B 1 94 ? 5.164 14.633 20.219 1 93.44 94 THR B N 1
ATOM 2545 C CA . THR B 1 94 ? 5.328 13.188 20.156 1 93.44 94 THR B CA 1
ATOM 2546 C C . THR B 1 94 ? 6.535 12.742 20.969 1 93.44 94 THR B C 1
ATOM 2548 O O . THR B 1 94 ? 6.672 11.562 21.297 1 93.44 94 THR B O 1
ATOM 2551 N N . GLY B 1 95 ? 7.461 13.688 21.219 1 94.81 95 GLY B N 1
ATOM 2552 C CA . GLY B 1 95 ? 8.656 13.367 21.984 1 94.81 95 GLY B CA 1
ATOM 2553 C C . GLY B 1 95 ? 9.805 12.875 21.125 1 94.81 95 GLY B C 1
ATOM 2554 O O . GLY B 1 95 ? 10.867 12.523 21.641 1 94.81 95 GLY B O 1
ATOM 2555 N N . PHE B 1 96 ? 9.625 12.883 19.828 1 96.5 96 PHE B N 1
ATOM 2556 C CA . PHE B 1 96 ? 10.656 12.359 18.938 1 96.5 96 PHE B CA 1
ATOM 2557 C C . PHE B 1 96 ? 11.141 13.438 17.969 1 96.5 96 PHE B C 1
ATOM 2559 O O . PHE B 1 96 ? 10.344 14.039 17.25 1 96.5 96 PHE B O 1
ATOM 2566 N N . ARG B 1 97 ? 12.398 13.641 17.969 1 96.75 97 ARG B N 1
ATOM 2567 C CA . ARG B 1 97 ? 13 14.602 17.062 1 96.75 97 ARG B CA 1
ATOM 2568 C C . ARG B 1 97 ? 13.078 14.039 15.648 1 96.75 97 ARG B C 1
ATOM 2570 O O . ARG B 1 97 ? 13.523 12.906 15.445 1 96.75 97 ARG B O 1
ATOM 2577 N N . VAL B 1 98 ? 12.641 14.836 14.727 1 97.06 98 VAL B N 1
ATOM 2578 C CA . VAL B 1 98 ? 12.672 14.438 13.328 1 97.06 98 VAL B CA 1
ATOM 2579 C C . VAL B 1 98 ? 14.031 14.781 12.727 1 97.06 98 VAL B C 1
ATOM 2581 O O . VAL B 1 98 ? 14.383 15.961 12.609 1 97.06 98 VAL B O 1
ATOM 2584 N N . ASN B 1 99 ? 14.727 13.828 12.281 1 96.25 99 ASN B N 1
ATOM 2585 C CA . ASN B 1 99 ? 16.078 14.07 11.805 1 96.25 99 ASN B CA 1
ATOM 2586 C C . ASN B 1 99 ? 16.219 13.773 10.312 1 96.25 99 ASN B C 1
ATOM 2588 O O . ASN B 1 99 ? 17.328 13.703 9.781 1 96.25 99 ASN B O 1
ATOM 2592 N N . PHE B 1 100 ? 15.203 13.492 9.648 1 98.44 100 PHE B N 1
ATOM 2593 C CA . PHE B 1 100 ? 15.227 13.305 8.203 1 98.44 100 PHE B CA 1
ATOM 2594 C C . PHE B 1 100 ? 14.594 14.492 7.496 1 98.44 100 PHE B C 1
ATOM 2596 O O . PHE B 1 100 ? 13.773 15.211 8.078 1 98.44 100 PHE B O 1
ATOM 2603 N N . PRO B 1 101 ? 14.945 14.75 6.285 1 98.56 101 PRO B N 1
ATOM 2604 C CA . PRO B 1 101 ? 14.461 15.945 5.582 1 98.56 101 PRO B CA 1
ATOM 2605 C C . PRO B 1 101 ? 13.039 15.789 5.066 1 98.56 101 PRO B C 1
ATOM 2607 O O . PRO B 1 101 ? 12.633 14.68 4.691 1 98.56 101 PRO B O 1
ATOM 2610 N N . LEU B 1 102 ? 12.344 16.891 5.047 1 98.62 102 LEU B N 1
ATOM 2611 C CA . LEU B 1 102 ? 11.086 17.062 4.32 1 98.62 102 LEU B CA 1
ATOM 2612 C C . LEU B 1 102 ? 11.281 17.969 3.113 1 98.62 102 LEU B C 1
ATOM 2614 O O . LEU B 1 102 ? 11.648 19.141 3.262 1 98.62 102 LEU B O 1
ATOM 2618 N N . LEU B 1 103 ? 11.008 17.469 1.954 1 98.81 103 LEU B N 1
ATOM 2619 C CA . LEU B 1 103 ? 11.172 18.234 0.719 1 98.81 103 LEU B CA 1
ATOM 2620 C C . LEU B 1 103 ? 10.086 19.297 0.592 1 98.81 103 LEU B C 1
ATOM 2622 O O . LEU B 1 103 ? 8.93 19.062 0.956 1 98.81 103 LEU B O 1
ATOM 2626 N N . CYS B 1 104 ? 10.5 20.406 0.049 1 98.44 104 CYS B N 1
ATOM 2627 C CA . CYS B 1 104 ? 9.586 21.516 -0.241 1 98.44 104 CYS B CA 1
ATOM 2628 C C . CYS B 1 104 ? 9.18 21.516 -1.709 1 98.44 104 CYS B C 1
ATOM 2630 O O . CYS B 1 104 ? 9.812 22.172 -2.537 1 98.44 104 CYS B O 1
ATOM 2632 N N . ASP B 1 105 ? 8.109 20.844 -1.992 1 97.25 105 ASP B N 1
ATOM 2633 C CA . ASP B 1 105 ? 7.613 20.797 -3.365 1 97.25 105 ASP B CA 1
ATOM 2634 C C . ASP B 1 105 ? 6.539 21.844 -3.605 1 97.25 105 ASP B C 1
ATOM 2636 O O . ASP B 1 105 ? 5.422 21.531 -4.02 1 97.25 105 ASP B O 1
ATOM 2640 N N . VAL B 1 106 ? 6.859 23.078 -3.512 1 95.62 106 VAL B N 1
ATOM 2641 C CA . VAL B 1 106 ? 5.922 24.188 -3.508 1 95.62 106 VAL B CA 1
ATOM 2642 C C . VAL B 1 106 ? 5.234 24.297 -4.867 1 95.62 106 VAL B C 1
ATOM 2644 O O . VAL B 1 106 ? 4.062 24.656 -4.949 1 95.62 106 VAL B O 1
ATOM 2647 N N . ASP B 1 107 ? 5.906 23.984 -5.922 1 94.25 107 ASP B N 1
ATOM 2648 C CA . ASP B 1 107 ? 5.344 24.125 -7.262 1 94.25 107 ASP B CA 1
ATOM 2649 C C . ASP B 1 107 ? 4.645 22.844 -7.707 1 94.25 107 ASP B C 1
ATOM 2651 O O . ASP B 1 107 ? 4.105 22.781 -8.82 1 94.25 107 ASP B O 1
ATOM 2655 N N . ARG B 1 108 ? 4.707 21.766 -6.941 1 93.94 108 ARG B N 1
ATOM 2656 C CA . ARG B 1 108 ? 3.967 20.516 -7.137 1 93.94 108 ARG B CA 1
ATOM 2657 C C . ARG B 1 108 ? 4.52 19.734 -8.32 1 93.94 108 ARG B C 1
ATOM 2659 O O . ARG B 1 108 ? 3.832 18.875 -8.883 1 93.94 108 ARG B O 1
ATOM 2666 N N . ARG B 1 109 ? 5.711 20.062 -8.664 1 93.44 109 ARG B N 1
ATOM 2667 C CA . ARG B 1 109 ? 6.309 19.359 -9.789 1 93.44 109 ARG B CA 1
ATOM 2668 C C . ARG B 1 109 ? 6.602 17.906 -9.422 1 93.44 109 ARG B C 1
ATOM 2670 O O . ARG B 1 109 ? 6.254 16.984 -10.172 1 93.44 109 ARG B O 1
ATOM 2677 N N . LEU B 1 110 ? 7.254 17.672 -8.297 1 94.81 110 LEU B N 1
ATOM 2678 C CA . LEU B 1 110 ? 7.617 16.328 -7.875 1 94.81 110 LEU B CA 1
ATOM 2679 C C . LEU B 1 110 ? 6.375 15.5 -7.551 1 94.81 110 LEU B C 1
ATOM 2681 O O . LEU B 1 110 ? 6.285 14.336 -7.934 1 94.81 110 LEU B O 1
ATOM 2685 N N . SER B 1 111 ? 5.434 16.125 -6.824 1 94.12 111 SER B N 1
ATOM 2686 C CA . SER B 1 111 ? 4.199 15.43 -6.477 1 94.12 111 SER B CA 1
ATOM 2687 C C . SER B 1 111 ? 3.441 14.992 -7.727 1 94.12 111 SER B C 1
ATOM 2689 O O . SER B 1 111 ? 2.779 13.953 -7.727 1 94.12 111 SER B O 1
ATOM 2691 N N . THR B 1 112 ? 3.549 15.789 -8.75 1 90.94 112 THR B N 1
ATOM 2692 C CA . THR B 1 112 ? 2.916 15.453 -10.023 1 90.94 112 THR B CA 1
ATOM 2693 C C . THR B 1 112 ? 3.623 14.266 -10.68 1 90.94 112 THR B C 1
ATOM 2695 O O . THR B 1 112 ? 2.977 13.305 -11.094 1 90.94 112 THR B O 1
ATOM 2698 N N . VAL B 1 113 ? 4.926 14.281 -10.75 1 90.25 113 VAL B N 1
ATOM 2699 C CA . VAL B 1 113 ? 5.73 13.25 -11.398 1 90.25 113 VAL B CA 1
ATOM 2700 C C . VAL B 1 113 ? 5.543 11.922 -10.672 1 90.25 113 VAL B C 1
ATOM 2702 O O . VAL B 1 113 ? 5.457 10.867 -11.305 1 90.25 113 VAL B O 1
ATOM 2705 N N . PHE B 1 114 ? 5.402 11.961 -9.367 1 92.19 114 PHE B N 1
ATOM 2706 C CA . PHE B 1 114 ? 5.324 10.742 -8.57 1 92.19 114 PHE B CA 1
ATOM 2707 C C . PHE B 1 114 ? 3.875 10.32 -8.367 1 92.19 114 PHE B C 1
ATOM 2709 O O . PHE B 1 114 ? 3.604 9.312 -7.711 1 92.19 114 PHE B O 1
ATOM 2716 N N . GLY B 1 115 ? 2.949 11.094 -8.891 1 87.56 115 GLY B N 1
ATOM 2717 C CA . GLY B 1 115 ? 1.544 10.734 -8.812 1 87.56 115 GLY B CA 1
ATOM 2718 C C . GLY B 1 115 ? 0.984 10.812 -7.402 1 87.56 115 GLY B C 1
ATOM 2719 O O . GLY B 1 115 ? 0.205 9.953 -6.988 1 87.56 115 GLY B O 1
ATOM 2720 N N . MET B 1 116 ? 1.359 11.867 -6.633 1 91.88 116 MET B N 1
ATOM 2721 C CA . MET B 1 116 ? 0.996 11.961 -5.223 1 91.88 116 MET B CA 1
ATOM 2722 C C . MET B 1 116 ? -0.233 12.844 -5.035 1 91.88 116 MET B C 1
ATOM 2724 O O . MET B 1 116 ? -0.79 12.914 -3.939 1 91.88 116 MET B O 1
ATOM 2728 N N . LEU B 1 117 ? -0.669 13.539 -6.078 1 88.56 117 LEU B N 1
ATOM 2729 C CA . LEU B 1 117 ? -1.656 14.594 -5.895 1 88.56 117 LEU B CA 1
ATOM 2730 C C . LEU B 1 117 ? -3.072 14.031 -5.953 1 88.56 117 LEU B C 1
ATOM 2732 O O . LEU B 1 117 ? -3.355 13.133 -6.75 1 88.56 117 LEU B O 1
ATOM 2736 N N . ASP B 1 118 ? -3.828 14.562 -5.086 1 79.5 118 ASP B N 1
ATOM 2737 C CA . ASP B 1 118 ? -5.266 14.305 -5.086 1 79.5 118 ASP B CA 1
ATOM 2738 C C . ASP B 1 118 ? -6.039 15.508 -5.629 1 79.5 118 ASP B C 1
ATOM 2740 O O . ASP B 1 118 ? -6.164 16.531 -4.949 1 79.5 118 ASP B O 1
ATOM 2744 N N . ALA B 1 119 ? -6.707 15.359 -6.707 1 75.19 119 ALA B N 1
ATOM 2745 C CA . ALA B 1 119 ? -7.383 16.484 -7.352 1 75.19 119 ALA B CA 1
ATOM 2746 C C . ALA B 1 119 ? -8.602 16.922 -6.547 1 75.19 119 ALA B C 1
ATOM 2748 O O . ALA B 1 119 ? -9.078 18.047 -6.699 1 75.19 119 ALA B O 1
ATOM 2749 N N . ARG B 1 120 ? -9.016 16.141 -5.617 1 78.25 120 ARG B N 1
ATOM 2750 C CA . ARG B 1 120 ? -10.242 16.438 -4.879 1 78.25 120 ARG B CA 1
ATOM 2751 C C . ARG B 1 120 ? -9.93 17.188 -3.588 1 78.25 120 ARG B C 1
ATOM 2753 O O . ARG B 1 120 ? -10.828 17.766 -2.977 1 78.25 120 ARG B O 1
ATOM 2760 N N . THR B 1 121 ? -8.758 17.062 -3.174 1 79.56 121 THR B N 1
ATOM 2761 C CA . THR B 1 121 ? -8.359 17.719 -1.931 1 79.56 121 THR B CA 1
ATOM 2762 C C . THR B 1 121 ? -7.453 18.906 -2.213 1 79.56 121 THR B C 1
ATOM 2764 O O . THR B 1 121 ? -6.371 18.75 -2.787 1 79.56 121 THR B O 1
ATOM 2767 N N . LEU B 1 122 ? -7.945 20.016 -1.788 1 83.62 122 LEU B N 1
ATOM 2768 C CA . LEU B 1 122 ? -7.273 21.266 -2.119 1 83.62 122 LEU B CA 1
ATOM 2769 C C . LEU B 1 122 ? -6.809 21.984 -0.857 1 83.62 122 LEU B C 1
ATOM 2771 O O . LEU B 1 122 ? -7.426 21.859 0.202 1 83.62 122 LEU B O 1
ATOM 2775 N N . ASP B 1 123 ? -5.727 22.656 -1.006 1 84.94 123 ASP B N 1
ATOM 2776 C CA . ASP B 1 123 ? -5.293 23.5 0.099 1 84.94 123 ASP B CA 1
ATOM 2777 C C . ASP B 1 123 ? -6.086 24.812 0.131 1 84.94 123 ASP B C 1
ATOM 2779 O O . ASP B 1 123 ? -7.055 24.969 -0.615 1 84.94 123 ASP B O 1
ATOM 2783 N N . ALA B 1 124 ? -5.621 25.688 1.032 1 81.69 124 ALA B N 1
ATOM 2784 C CA . ALA B 1 124 ? -6.34 26.938 1.256 1 81.69 124 ALA B CA 1
ATOM 2785 C C . ALA B 1 124 ? -6.336 27.812 -0.001 1 81.69 124 ALA B C 1
ATOM 2787 O O . ALA B 1 124 ? -7.25 28.609 -0.216 1 81.69 124 ALA B O 1
ATOM 2788 N N . ASP B 1 125 ? -5.387 27.656 -0.875 1 87.75 125 ASP B N 1
ATOM 2789 C CA . ASP B 1 125 ? -5.258 28.469 -2.086 1 87.75 125 ASP B CA 1
ATOM 2790 C C . ASP B 1 125 ? -5.895 27.766 -3.281 1 87.75 125 ASP B C 1
ATOM 2792 O O . ASP B 1 125 ? -5.762 28.219 -4.422 1 87.75 125 ASP B O 1
ATOM 2796 N N . GLY B 1 126 ? -6.422 26.609 -3.035 1 88.5 126 GLY B N 1
ATOM 2797 C CA . GLY B 1 126 ? -7.145 25.906 -4.082 1 88.5 126 GLY B CA 1
ATOM 2798 C C . GLY B 1 126 ? -6.262 25 -4.902 1 88.5 126 GLY B C 1
ATOM 2799 O O . GLY B 1 126 ? -6.613 24.625 -6.023 1 88.5 126 GLY B O 1
ATOM 2800 N N . HIS B 1 127 ? -5.137 24.688 -4.41 1 90.56 127 HIS B N 1
ATOM 2801 C CA . HIS B 1 127 ? -4.238 23.797 -5.125 1 90.56 127 HIS B CA 1
ATOM 2802 C C . HIS B 1 127 ? -4.277 22.391 -4.527 1 90.56 127 HIS B C 1
ATOM 2804 O O . HIS B 1 127 ? -4.395 22.234 -3.311 1 90.56 127 HIS B O 1
ATOM 2810 N N . PRO B 1 128 ? -4.117 21.422 -5.391 1 90.38 128 PRO B N 1
ATOM 2811 C CA . PRO B 1 128 ? -4.121 20.047 -4.887 1 90.38 128 PRO B CA 1
ATOM 2812 C C . PRO B 1 128 ? -2.979 19.766 -3.912 1 90.38 128 PRO B C 1
ATOM 2814 O O . PRO B 1 128 ? -1.906 20.359 -4.027 1 90.38 128 PRO B O 1
ATOM 2817 N N . VAL B 1 129 ? -3.242 18.859 -2.984 1 92.19 129 VAL B N 1
ATOM 2818 C CA . VAL B 1 129 ? -2.217 18.469 -2.02 1 92.19 129 VAL B CA 1
ATOM 2819 C C . VAL B 1 129 ? -1.885 17 -2.186 1 92.19 129 VAL B C 1
ATOM 2821 O O . VAL B 1 129 ? -2.686 16.234 -2.725 1 92.19 129 VAL B O 1
ATOM 2824 N N . PRO B 1 130 ? -0.723 16.609 -1.722 1 94.5 130 PRO B N 1
ATOM 2825 C CA . PRO B 1 130 ? -0.346 15.195 -1.842 1 94.5 130 PRO B CA 1
ATOM 2826 C C . PRO B 1 130 ? -1.171 14.289 -0.934 1 94.5 130 PRO B C 1
ATOM 2828 O O . PRO B 1 130 ? -1.501 14.664 0.192 1 94.5 130 PRO B O 1
ATOM 2831 N N . LEU B 1 131 ? -1.435 13.094 -1.462 1 94.31 131 LEU B N 1
ATOM 2832 C CA . LEU B 1 131 ? -1.924 11.984 -0.649 1 94.31 131 LEU B CA 1
ATOM 2833 C C . LEU B 1 131 ? -0.823 11.453 0.262 1 94.31 131 LEU B C 1
ATOM 2835 O O . LEU B 1 131 ? 0.302 11.953 0.243 1 94.31 131 LEU B O 1
ATOM 2839 N N . ARG B 1 132 ? -1.244 10.492 1.014 1 95.75 132 ARG B N 1
ATOM 2840 C CA . ARG B 1 132 ? -0.237 9.766 1.777 1 95.75 132 ARG B CA 1
ATOM 2841 C C . ARG B 1 132 ? 0.374 8.641 0.945 1 95.75 132 ARG B C 1
ATOM 2843 O O . ARG B 1 132 ? 0.011 7.473 1.106 1 95.75 132 ARG B O 1
ATOM 2850 N N . SER B 1 133 ? 1.291 9.023 0.117 1 96.31 133 SER B N 1
ATOM 2851 C CA . SER B 1 133 ? 1.967 8.078 -0.763 1 96.31 133 SER B CA 1
ATOM 2852 C C . SER B 1 133 ? 3.295 7.621 -0.168 1 96.31 133 SER B C 1
ATOM 2854 O O . SER B 1 133 ? 3.982 8.398 0.497 1 96.31 133 SER B O 1
ATOM 2856 N N . THR B 1 134 ? 3.607 6.414 -0.451 1 97.56 134 THR B N 1
ATOM 2857 C CA . THR B 1 134 ? 4.836 5.797 0.036 1 97.56 134 THR B CA 1
ATOM 2858 C C . THR B 1 134 ? 5.527 5.016 -1.078 1 97.56 134 THR B C 1
ATOM 2860 O O . THR B 1 134 ? 4.887 4.254 -1.802 1 97.56 134 THR B O 1
ATOM 2863 N N . TYR B 1 135 ? 6.809 5.215 -1.208 1 97.69 135 TYR B N 1
ATOM 2864 C CA . TYR B 1 135 ? 7.652 4.473 -2.137 1 97.69 135 TYR B CA 1
ATOM 2865 C C . TYR B 1 135 ? 8.867 3.887 -1.422 1 97.69 135 TYR B C 1
ATOM 2867 O O . TYR B 1 135 ? 9.57 4.594 -0.7 1 97.69 135 TYR B O 1
ATOM 2875 N N . PHE B 1 136 ? 9.078 2.672 -1.605 1 98.62 136 PHE B N 1
ATOM 2876 C CA . PHE B 1 136 ? 10.406 2.152 -1.316 1 98.62 136 PHE B CA 1
ATOM 2877 C C . PHE B 1 136 ? 11.289 2.203 -2.557 1 98.62 136 PHE B C 1
ATOM 2879 O O . PHE B 1 136 ? 10.945 1.638 -3.596 1 98.62 136 PHE B O 1
ATOM 2886 N N . VAL B 1 137 ? 12.352 2.891 -2.436 1 98.38 137 VAL B N 1
ATOM 2887 C CA . VAL B 1 137 ? 13.344 3 -3.492 1 98.38 137 VAL B CA 1
ATOM 2888 C C . VAL B 1 137 ? 14.602 2.227 -3.098 1 98.38 137 VAL B C 1
ATOM 2890 O O . VAL B 1 137 ? 15.148 2.426 -2.01 1 98.38 137 VAL B O 1
ATOM 2893 N N . ASP B 1 138 ? 15.062 1.39 -3.955 1 98.12 138 ASP B N 1
ATOM 2894 C CA . ASP B 1 138 ? 16.219 0.565 -3.611 1 98.12 138 ASP B CA 1
ATOM 2895 C C . ASP B 1 138 ? 17.531 1.276 -3.959 1 98.12 138 ASP B C 1
ATOM 2897 O O . ASP B 1 138 ? 17.516 2.391 -4.484 1 98.12 138 ASP B O 1
ATOM 2901 N N . PRO B 1 139 ? 18.703 0.75 -3.59 1 98.19 139 PRO B N 1
ATOM 2902 C CA . PRO B 1 139 ? 19.984 1.407 -3.812 1 98.19 139 PRO B CA 1
ATOM 2903 C C . PRO B 1 139 ? 20.266 1.681 -5.289 1 98.19 139 PRO B C 1
ATOM 2905 O O . PRO B 1 139 ? 21.078 2.545 -5.617 1 98.19 139 PRO B O 1
ATOM 2908 N N . ASN B 1 140 ? 19.641 0.98 -6.18 1 97.81 140 ASN B N 1
ATOM 2909 C CA . ASN B 1 140 ? 19.781 1.202 -7.613 1 97.81 140 ASN B CA 1
ATOM 2910 C C . ASN B 1 140 ? 18.781 2.232 -8.125 1 97.81 140 ASN B C 1
ATOM 2912 O O . ASN B 1 140 ? 18.641 2.418 -9.336 1 97.81 140 ASN B O 1
ATOM 2916 N N . LYS B 1 141 ? 18.031 2.861 -7.223 1 98.25 141 LYS B N 1
ATOM 2917 C CA . LYS B 1 141 ? 17.062 3.926 -7.504 1 98.25 141 LYS B CA 1
ATOM 2918 C C . LYS B 1 141 ? 15.836 3.383 -8.219 1 98.25 141 LYS B C 1
ATOM 2920 O O . LYS B 1 141 ? 15.211 4.094 -9.008 1 98.25 141 LYS B O 1
ATOM 2925 N N . VAL B 1 142 ? 15.555 2.17 -7.977 1 95.88 142 VAL B N 1
ATOM 2926 C CA . VAL B 1 142 ? 14.375 1.542 -8.57 1 95.88 142 VAL B CA 1
ATOM 2927 C C . VAL B 1 142 ? 13.227 1.543 -7.559 1 95.88 142 VAL B C 1
ATOM 2929 O O . VAL B 1 142 ? 13.43 1.261 -6.375 1 95.88 142 VAL B O 1
ATOM 2932 N N . ILE B 1 143 ? 12.016 1.852 -8 1 96.06 143 ILE B N 1
ATOM 2933 C CA . ILE B 1 143 ? 10.812 1.773 -7.176 1 96.06 143 ILE B CA 1
ATOM 2934 C C . ILE B 1 143 ? 10.438 0.312 -6.949 1 96.06 143 ILE B C 1
ATOM 2936 O O . ILE B 1 143 ? 10.219 -0.436 -7.906 1 96.06 143 ILE B O 1
ATOM 2940 N N . ARG B 1 144 ? 10.32 -0.074 -5.68 1 96.12 144 ARG B N 1
ATOM 2941 C CA . ARG B 1 144 ? 10.117 -1.486 -5.375 1 96.12 144 ARG B CA 1
ATOM 2942 C C . ARG B 1 144 ? 8.727 -1.723 -4.781 1 96.12 144 ARG B C 1
ATOM 2944 O O . ARG B 1 144 ? 8.242 -2.854 -4.766 1 96.12 144 ARG B O 1
ATOM 2951 N N . LEU B 1 145 ? 8.125 -0.723 -4.305 1 96.88 145 LEU B N 1
ATOM 2952 C CA . LEU B 1 145 ? 6.805 -0.792 -3.68 1 96.88 145 LEU B CA 1
ATOM 2953 C C . LEU B 1 145 ? 6.137 0.578 -3.662 1 96.88 145 LEU B C 1
ATOM 2955 O O . LEU B 1 145 ? 6.797 1.593 -3.426 1 96.88 145 LEU B O 1
ATOM 2959 N N . VAL B 1 146 ? 4.805 0.606 -3.865 1 95.25 146 VAL B N 1
ATOM 2960 C CA . VAL B 1 146 ? 4.016 1.833 -3.85 1 95.25 146 VAL B CA 1
ATOM 2961 C C . VAL B 1 146 ? 2.752 1.626 -3.016 1 95.25 146 VAL B C 1
ATOM 2963 O O . VAL B 1 146 ? 2.047 0.628 -3.182 1 95.25 146 VAL B O 1
ATOM 2966 N N . GLN B 1 147 ? 2.512 2.549 -2.15 1 96.5 147 GLN B N 1
ATOM 2967 C CA . GLN B 1 147 ? 1.261 2.605 -1.401 1 96.5 147 GLN B CA 1
ATOM 2968 C C . GLN B 1 147 ? 0.698 4.023 -1.374 1 96.5 147 GLN B C 1
ATOM 2970 O O . GLN B 1 147 ? 1.442 4.988 -1.193 1 96.5 147 GLN B O 1
ATOM 2975 N N . SER B 1 148 ? -0.555 4.141 -1.578 1 95.38 148 SER B N 1
ATOM 2976 C CA . SER B 1 148 ? -1.221 5.438 -1.509 1 95.38 148 SER B CA 1
ATOM 2977 C C . SER B 1 148 ? -2.486 5.363 -0.66 1 95.38 148 SER B C 1
ATOM 2979 O O . SER B 1 148 ? -3.42 4.633 -0.992 1 95.38 148 SER B O 1
ATOM 2981 N N . TYR B 1 149 ? -2.463 6.094 0.418 1 95.75 149 TYR B N 1
ATOM 2982 C CA . TYR B 1 149 ? -3.592 6.223 1.333 1 95.75 149 TYR B CA 1
ATOM 2983 C C . TYR B 1 149 ? -4.27 7.578 1.177 1 95.75 149 TYR B C 1
ATOM 2985 O O . TYR B 1 149 ? -3.621 8.57 0.838 1 95.75 149 TYR B O 1
ATOM 2993 N N . PRO B 1 150 ? -5.562 7.598 1.429 1 93.38 150 PRO B N 1
ATOM 2994 C CA . PRO B 1 150 ? -6.211 8.906 1.451 1 93.38 150 PRO B CA 1
ATOM 2995 C C . PRO B 1 150 ? -5.844 9.727 2.688 1 93.38 150 PRO B C 1
ATOM 2997 O O . PRO B 1 150 ? -5.176 9.219 3.592 1 93.38 150 PRO B O 1
ATOM 3000 N N . LEU B 1 151 ? -6.285 10.93 2.773 1 91.31 151 LEU B N 1
ATOM 3001 C CA . LEU B 1 151 ? -5.973 11.852 3.861 1 91.31 151 LEU B CA 1
ATOM 3002 C C . LEU B 1 151 ? -6.5 11.32 5.191 1 91.31 151 LEU B C 1
ATOM 3004 O O . LEU B 1 151 ? -5.914 11.578 6.242 1 91.31 151 LEU B O 1
ATOM 3008 N N . SER B 1 152 ? -7.551 10.555 5.105 1 92.38 152 SER B N 1
ATOM 3009 C CA . SER B 1 152 ? -8.281 10.156 6.305 1 92.38 152 SER B CA 1
ATOM 3010 C C . SER B 1 152 ? -7.621 8.953 6.977 1 92.38 152 SER B C 1
ATOM 3012 O O . SER B 1 152 ? -7.949 8.617 8.117 1 92.38 152 SER B O 1
ATOM 3014 N N . THR B 1 153 ? -6.711 8.312 6.277 1 96.12 153 THR B N 1
ATOM 3015 C CA . THR B 1 153 ? -6.207 7.031 6.754 1 96.12 153 THR B CA 1
ATOM 3016 C C . THR B 1 153 ? -4.703 7.098 6.992 1 96.12 153 THR B C 1
ATOM 3018 O O . THR B 1 153 ? -3.92 7.176 6.043 1 96.12 153 THR B O 1
ATOM 3021 N N . GLY B 1 154 ? -4.348 7.008 8.25 1 97.38 154 GLY B N 1
ATOM 3022 C CA . GLY B 1 154 ? -2.932 6.973 8.578 1 97.38 154 GLY B CA 1
ATOM 3023 C C . GLY B 1 154 ? -2.248 5.691 8.141 1 97.38 154 GLY B C 1
ATOM 3024 O O . GLY B 1 154 ? -2.875 4.633 8.094 1 97.38 154 GLY B O 1
ATOM 3025 N N . ARG B 1 155 ? -0.984 5.777 7.879 1 98 155 ARG B N 1
ATOM 3026 C CA . ARG B 1 155 ? -0.196 4.621 7.461 1 98 155 ARG B CA 1
ATOM 3027 C C . ARG B 1 155 ? 0.037 3.668 8.625 1 98 155 ARG B C 1
ATOM 3029 O O . ARG B 1 155 ? -0.323 3.971 9.766 1 98 155 ARG B O 1
ATOM 3036 N N . ASN B 1 156 ? 0.504 2.506 8.297 1 98.12 156 ASN B N 1
ATOM 3037 C CA . ASN B 1 156 ? 0.918 1.465 9.227 1 98.12 156 ASN B CA 1
ATOM 3038 C C . ASN B 1 156 ? 2.432 1.265 9.211 1 98.12 156 ASN B C 1
ATOM 3040 O O . ASN B 1 156 ? 2.967 0.635 8.297 1 98.12 156 ASN B O 1
ATOM 3044 N N . THR B 1 157 ? 3.131 1.713 10.281 1 98.19 157 THR B N 1
ATOM 3045 C CA . THR B 1 157 ? 4.59 1.7 10.273 1 98.19 157 THR B CA 1
ATOM 3046 C C . THR B 1 157 ? 5.117 0.272 10.352 1 98.19 157 THR B C 1
ATOM 3048 O O . THR B 1 157 ? 6.18 -0.034 9.812 1 98.19 157 THR B O 1
ATOM 3051 N N . ALA B 1 158 ? 4.41 -0.611 11.016 1 97.62 158 ALA B N 1
ATOM 3052 C CA . ALA B 1 158 ? 4.82 -2.014 11.055 1 97.62 158 ALA B CA 1
ATOM 3053 C C . ALA B 1 158 ? 4.805 -2.627 9.656 1 97.62 158 ALA B C 1
ATOM 3055 O O . ALA B 1 158 ? 5.664 -3.449 9.32 1 97.62 158 ALA B O 1
ATOM 3056 N N . GLU B 1 159 ? 3.809 -2.277 8.938 1 97.88 159 GLU B N 1
ATOM 3057 C CA . GLU B 1 159 ? 3.717 -2.762 7.566 1 97.88 159 GLU B CA 1
ATOM 3058 C C . GLU B 1 159 ? 4.879 -2.248 6.723 1 97.88 159 GLU B C 1
ATOM 3060 O O . GLU B 1 159 ? 5.398 -2.969 5.867 1 97.88 159 GLU B O 1
ATOM 3065 N N . LEU B 1 160 ? 5.266 -0.987 6.914 1 98.25 160 LEU B N 1
ATOM 3066 C CA . LEU B 1 160 ? 6.402 -0.43 6.188 1 98.25 160 LEU B CA 1
ATOM 3067 C C . LEU B 1 160 ? 7.676 -1.216 6.484 1 98.25 160 LEU B C 1
ATOM 3069 O O . LEU B 1 160 ? 8.406 -1.586 5.562 1 98.25 160 LEU B O 1
ATOM 3073 N N . LEU B 1 161 ? 7.891 -1.506 7.746 1 97.62 161 LEU B N 1
ATOM 3074 C CA . LEU B 1 161 ? 9.086 -2.25 8.133 1 97.62 161 LEU B CA 1
ATOM 3075 C C . LEU B 1 161 ? 9.031 -3.678 7.598 1 97.62 161 LEU B C 1
ATOM 3077 O O . LEU B 1 161 ? 10.047 -4.207 7.133 1 97.62 161 LEU B O 1
ATOM 3081 N N . ARG B 1 162 ? 7.883 -4.273 7.699 1 96.88 162 ARG B N 1
ATOM 3082 C CA . ARG B 1 162 ? 7.695 -5.621 7.18 1 96.88 162 ARG B CA 1
ATOM 3083 C C . ARG B 1 162 ? 8.039 -5.691 5.695 1 96.88 162 ARG B C 1
ATOM 3085 O O . ARG B 1 162 ? 8.734 -6.605 5.254 1 96.88 162 ARG B O 1
ATOM 3092 N N . CYS B 1 163 ? 7.535 -4.754 4.945 1 97.75 163 CYS B N 1
ATOM 3093 C CA . CYS B 1 163 ? 7.789 -4.699 3.51 1 97.75 163 CYS B CA 1
ATOM 3094 C C . CYS B 1 163 ? 9.281 -4.535 3.225 1 97.75 163 CYS B C 1
ATOM 3096 O O . CYS B 1 163 ? 9.828 -5.203 2.346 1 97.75 163 CYS B O 1
ATOM 3098 N N . LEU B 1 164 ? 9.898 -3.615 3.953 1 97.38 164 LEU B N 1
ATOM 3099 C CA . LEU B 1 164 ? 11.328 -3.395 3.775 1 97.38 164 LEU B CA 1
ATOM 3100 C C . LEU B 1 164 ? 12.109 -4.68 4.027 1 97.38 164 LEU B C 1
ATOM 3102 O O . LEU B 1 164 ? 12.977 -5.051 3.229 1 97.38 164 LEU B O 1
ATOM 3106 N N . ASP B 1 165 ? 11.789 -5.363 5.09 1 96 165 ASP B N 1
ATOM 3107 C CA . ASP B 1 165 ? 12.461 -6.621 5.422 1 96 165 ASP B CA 1
ATOM 3108 C C . ASP B 1 165 ? 12.266 -7.648 4.312 1 96 165 ASP B C 1
ATOM 3110 O O . ASP B 1 165 ? 13.211 -8.359 3.951 1 96 165 ASP B O 1
ATOM 3114 N N . SER B 1 166 ? 11.109 -7.758 3.842 1 96.19 166 SER B N 1
ATOM 3115 C CA . SER B 1 166 ? 10.805 -8.703 2.773 1 96.19 166 SER B CA 1
ATOM 3116 C C . SER B 1 166 ? 11.609 -8.398 1.516 1 96.19 166 SER B C 1
ATOM 3118 O O . SER B 1 166 ? 12.195 -9.297 0.913 1 96.19 166 SER B O 1
ATOM 3120 N N . LEU B 1 167 ? 11.594 -7.125 1.121 1 96.56 167 LEU B N 1
ATOM 3121 C CA . LEU B 1 167 ? 12.305 -6.691 -0.076 1 96.56 167 LEU B CA 1
ATOM 3122 C C . LEU B 1 167 ? 13.797 -6.98 0.048 1 96.56 167 LEU B C 1
ATOM 3124 O O . LEU B 1 167 ? 14.414 -7.516 -0.88 1 96.56 167 LEU B O 1
ATOM 3128 N N . GLN B 1 168 ? 14.312 -6.637 1.152 1 95.56 168 GLN B N 1
ATOM 3129 C CA . GLN B 1 168 ? 15.742 -6.82 1.369 1 95.56 168 GLN B CA 1
ATOM 3130 C C . GLN B 1 168 ? 16.109 -8.305 1.42 1 95.56 168 GLN B C 1
ATOM 3132 O O . GLN B 1 168 ? 17.156 -8.703 0.915 1 95.56 168 GLN B O 1
ATOM 3137 N N . LEU B 1 169 ? 15.273 -9.094 2.035 1 93.69 169 LEU B N 1
ATOM 3138 C CA . LEU B 1 169 ? 15.492 -10.539 2.074 1 93.69 169 LEU B CA 1
ATOM 3139 C C . LEU B 1 169 ? 15.539 -11.117 0.665 1 93.69 169 LEU B C 1
ATOM 3141 O O . LEU B 1 169 ? 16.422 -11.906 0.344 1 93.69 169 LEU B O 1
ATOM 3145 N N . SER B 1 170 ? 14.602 -10.789 -0.114 1 93.38 170 SER B N 1
ATOM 3146 C CA . SER B 1 170 ? 14.555 -11.273 -1.492 1 93.38 170 SER B CA 1
ATOM 3147 C C . SER B 1 170 ? 15.812 -10.875 -2.258 1 93.38 170 SER B C 1
ATOM 3149 O O . SER B 1 170 ? 16.391 -11.688 -2.979 1 93.38 170 SER B O 1
ATOM 3151 N N . ASP B 1 171 ? 16.25 -9.656 -2.086 1 93.06 171 ASP B N 1
ATOM 3152 C CA . ASP B 1 171 ? 17.438 -9.18 -2.771 1 93.06 171 ASP B CA 1
ATOM 3153 C C . ASP B 1 171 ? 18.688 -9.914 -2.283 1 93.06 171 ASP B C 1
ATOM 3155 O O . ASP B 1 171 ? 19.531 -10.305 -3.086 1 93.06 171 ASP B O 1
ATOM 3159 N N . ALA B 1 172 ? 18.781 -10.109 -1.012 1 90.94 172 ALA B N 1
ATOM 3160 C CA . ALA B 1 172 ? 19.953 -10.727 -0.403 1 90.94 172 ALA B CA 1
ATOM 3161 C C . ALA B 1 172 ? 20.109 -12.18 -0.856 1 90.94 172 ALA B C 1
ATOM 3163 O O . ALA B 1 172 ? 21.203 -12.727 -0.832 1 90.94 172 ALA B O 1
ATOM 3164 N N . THR B 1 173 ? 19.047 -12.781 -1.307 1 88.69 173 THR B N 1
ATOM 3165 C CA . THR B 1 173 ? 19.078 -14.188 -1.688 1 88.69 173 THR B CA 1
ATOM 3166 C C . THR B 1 173 ? 18.922 -14.344 -3.199 1 88.69 173 THR B C 1
ATOM 3168 O O . THR B 1 173 ? 18.547 -15.414 -3.686 1 88.69 173 THR B O 1
ATOM 3171 N N . SER B 1 174 ? 19.078 -13.312 -3.861 1 87.94 174 SER B N 1
ATOM 3172 C CA . SER B 1 174 ? 18.953 -13.297 -5.316 1 87.94 174 SER B CA 1
ATOM 3173 C C . SER B 1 174 ? 17.609 -13.836 -5.758 1 87.94 174 SER B C 1
ATOM 3175 O O . SER B 1 174 ? 17.531 -14.68 -6.656 1 87.94 174 SER B O 1
ATOM 3177 N N . HIS B 1 175 ? 16.578 -13.453 -4.949 1 87.19 175 HIS B N 1
ATOM 3178 C CA . HIS B 1 175 ? 15.172 -13.727 -5.246 1 87.19 175 HIS B CA 1
ATOM 3179 C C . HIS B 1 175 ? 14.859 -15.211 -5.109 1 87.19 175 HIS B C 1
ATOM 3181 O O . HIS B 1 175 ? 13.875 -15.703 -5.664 1 87.19 175 HIS B O 1
ATOM 3187 N N . GLN B 1 176 ? 15.703 -15.898 -4.414 1 87.94 176 GLN B N 1
ATOM 3188 C CA . GLN B 1 176 ? 15.43 -17.297 -4.117 1 87.94 176 GLN B CA 1
ATOM 3189 C C . GLN B 1 176 ? 14.352 -17.438 -3.045 1 87.94 176 GLN B C 1
ATOM 3191 O O . GLN B 1 176 ? 13.68 -18.469 -2.961 1 87.94 176 GLN B O 1
ATOM 3196 N N . PHE B 1 177 ? 14.289 -16.375 -2.244 1 91.56 177 PHE B N 1
ATOM 3197 C CA . PHE B 1 177 ? 13.273 -16.375 -1.198 1 91.56 177 PHE B CA 1
ATOM 3198 C C . PHE B 1 177 ? 12.188 -15.344 -1.498 1 91.56 177 PHE B C 1
ATOM 3200 O O . PHE B 1 177 ? 12.484 -14.242 -1.965 1 91.56 177 PHE B O 1
ATOM 3207 N N . MET B 1 178 ? 11.016 -15.75 -1.255 1 94.56 178 MET B N 1
ATOM 3208 C CA . MET B 1 178 ? 9.844 -14.875 -1.233 1 94.56 178 MET B CA 1
ATOM 3209 C C . MET B 1 178 ? 9.117 -14.977 0.103 1 94.56 178 MET B C 1
ATOM 3211 O O . MET B 1 178 ? 9.344 -15.914 0.871 1 94.56 178 MET B O 1
ATOM 3215 N N . THR B 1 179 ? 8.383 -14.023 0.384 1 96.38 179 THR B N 1
ATOM 3216 C CA . THR B 1 179 ? 7.672 -14.016 1.655 1 96.38 179 THR B CA 1
ATOM 3217 C C . THR B 1 179 ? 6.172 -14.172 1.434 1 96.38 179 THR B C 1
ATOM 3219 O O . THR B 1 179 ? 5.562 -13.398 0.685 1 96.38 179 THR B O 1
ATOM 3222 N N . PRO B 1 180 ? 5.605 -15.188 2.047 1 96.75 180 PRO B N 1
ATOM 3223 C CA . PRO B 1 180 ? 4.176 -15.43 1.849 1 96.75 180 PRO B CA 1
ATOM 3224 C C . PRO B 1 180 ? 3.297 -14.375 2.514 1 96.75 180 PRO B C 1
ATOM 3226 O O . PRO B 1 180 ? 3.812 -13.414 3.094 1 96.75 180 PRO B O 1
ATOM 3229 N N . VAL B 1 181 ? 2.004 -14.508 2.365 1 97.5 181 VAL B N 1
ATOM 3230 C CA . VAL B 1 181 ? 1.003 -13.617 2.938 1 97.5 181 VAL B CA 1
ATOM 3231 C C . VAL B 1 181 ? 1.259 -13.445 4.434 1 97.5 181 VAL B C 1
ATOM 3233 O O . VAL B 1 181 ? 1.585 -14.406 5.129 1 97.5 181 VAL B O 1
ATOM 3236 N N . ASN B 1 182 ? 1.221 -12.234 4.902 1 97.31 182 ASN B N 1
ATOM 3237 C CA . ASN B 1 182 ? 1.262 -11.875 6.316 1 97.31 182 ASN B CA 1
ATOM 3238 C C . ASN B 1 182 ? 2.623 -12.188 6.934 1 97.31 182 ASN B C 1
ATOM 3240 O O . ASN B 1 182 ? 2.771 -12.18 8.156 1 97.31 182 ASN B O 1
ATOM 3244 N N . TRP B 1 183 ? 3.604 -12.5 6.164 1 96.88 183 TRP B N 1
ATOM 3245 C CA . TRP B 1 183 ? 4.922 -12.898 6.645 1 96.88 183 TRP B CA 1
ATOM 3246 C C . TRP B 1 183 ? 5.535 -11.805 7.52 1 96.88 183 TRP B C 1
ATOM 3248 O O . TRP B 1 183 ? 5.449 -10.617 7.191 1 96.88 183 TRP B O 1
ATOM 3258 N N . ILE B 1 184 ? 6.082 -12.18 8.617 1 93.88 184 ILE B N 1
ATOM 3259 C CA . ILE B 1 184 ? 6.934 -11.328 9.438 1 93.88 184 ILE B CA 1
ATOM 3260 C C . ILE B 1 184 ? 8.273 -12.016 9.672 1 93.88 184 ILE B C 1
ATOM 3262 O O . ILE B 1 184 ? 8.383 -13.242 9.547 1 93.88 184 ILE B O 1
ATOM 3266 N N . PRO B 1 185 ? 9.289 -11.195 9.992 1 91.56 185 PRO B N 1
ATOM 3267 C CA . PRO B 1 185 ? 10.578 -11.828 10.273 1 91.56 185 PRO B CA 1
ATOM 3268 C C . PRO B 1 185 ? 10.477 -12.945 11.305 1 91.56 185 PRO B C 1
ATOM 3270 O O . PRO B 1 185 ? 9.891 -12.75 12.375 1 91.56 185 PRO B O 1
ATOM 3273 N N . GLY B 1 186 ? 11 -14.086 10.953 1 91.31 186 GLY B N 1
ATOM 3274 C CA . GLY B 1 186 ? 10.922 -15.25 11.812 1 91.31 186 GLY B CA 1
ATOM 3275 C C . GLY B 1 186 ? 10.016 -16.328 11.266 1 91.31 186 GLY B C 1
ATOM 3276 O O . GLY B 1 186 ? 10.109 -17.5 11.672 1 91.31 186 GLY B O 1
ATOM 3277 N N . ASP B 1 187 ? 9.133 -15.969 10.367 1 94.44 187 ASP B N 1
ATOM 3278 C CA . ASP B 1 187 ? 8.258 -16.938 9.719 1 94.44 187 ASP B CA 1
ATOM 3279 C C . ASP B 1 187 ? 8.992 -17.688 8.609 1 94.44 187 ASP B C 1
ATOM 3281 O O . ASP B 1 187 ? 10.047 -17.25 8.148 1 94.44 187 ASP B O 1
ATOM 3285 N N . ASP B 1 188 ? 8.383 -18.75 8.188 1 95 188 ASP B N 1
ATOM 3286 C CA . ASP B 1 188 ? 8.914 -19.484 7.051 1 95 188 ASP B CA 1
ATOM 3287 C C . ASP B 1 188 ? 8.836 -18.656 5.773 1 95 188 ASP B C 1
ATOM 3289 O O . ASP B 1 188 ? 7.898 -17.859 5.598 1 95 188 ASP B O 1
ATOM 3293 N N . VAL B 1 189 ? 9.789 -18.875 4.957 1 95.31 189 VAL B N 1
ATOM 3294 C CA . VAL B 1 189 ? 9.828 -18.219 3.656 1 95.31 189 VAL B CA 1
ATOM 3295 C C . VAL B 1 189 ? 9.438 -19.203 2.564 1 95.31 189 VAL B C 1
ATOM 3297 O O . VAL B 1 189 ? 9.359 -20.422 2.814 1 95.31 189 VAL B O 1
ATOM 3300 N N . VAL B 1 190 ? 9.133 -18.688 1.431 1 95.19 190 VAL B N 1
ATOM 3301 C CA . VAL B 1 190 ? 8.82 -19.484 0.253 1 95.19 190 VAL B CA 1
ATOM 3302 C C . VAL B 1 190 ? 10.047 -19.594 -0.646 1 95.19 190 VAL B C 1
ATOM 3304 O O . VAL B 1 190 ? 10.672 -18.578 -0.969 1 95.19 190 VAL B O 1
ATOM 3307 N N . LEU B 1 191 ? 10.352 -20.812 -0.991 1 92.38 191 LEU B N 1
ATOM 3308 C CA . LEU B 1 191 ? 11.461 -21.031 -1.916 1 92.38 191 LEU B CA 1
ATOM 3309 C C . LEU B 1 191 ? 11.008 -20.828 -3.359 1 92.38 191 LEU B C 1
ATOM 3311 O O . LEU B 1 191 ? 9.922 -21.266 -3.746 1 92.38 191 LEU B O 1
ATOM 3315 N N . ALA B 1 192 ? 11.828 -20.141 -4.09 1 88.12 192 ALA B N 1
ATOM 3316 C CA . ALA B 1 192 ? 11.508 -19.875 -5.488 1 88.12 192 ALA B CA 1
ATOM 3317 C C . ALA B 1 192 ? 11.289 -21.172 -6.258 1 88.12 192 ALA B C 1
ATOM 3319 O O . ALA B 1 192 ? 11.992 -22.156 -6.039 1 88.12 192 ALA B O 1
ATOM 3320 N N . PRO B 1 193 ? 10.367 -21.172 -7.184 1 82.62 193 PRO B N 1
ATOM 3321 C CA . PRO B 1 193 ? 10.039 -22.391 -7.91 1 82.62 193 PRO B CA 1
ATOM 3322 C C . PRO B 1 193 ? 11.18 -22.859 -8.82 1 82.62 193 PRO B C 1
ATOM 3324 O O . PRO B 1 193 ? 11.258 -24.047 -9.164 1 82.62 193 PRO B O 1
ATOM 3327 N N . ASP B 1 194 ? 11.977 -21.984 -9.141 1 80.69 194 ASP B N 1
ATOM 3328 C CA . ASP B 1 194 ? 13.031 -22.344 -10.094 1 80.69 194 ASP B CA 1
ATOM 3329 C C . ASP B 1 194 ? 14.227 -22.969 -9.383 1 80.69 194 ASP B C 1
ATOM 3331 O O . ASP B 1 194 ? 15.172 -23.422 -10.031 1 80.69 194 ASP B O 1
ATOM 3335 N N . LEU B 1 195 ? 14.18 -22.984 -8.094 1 84.12 195 LEU B N 1
ATOM 3336 C CA . LEU B 1 195 ? 15.242 -23.672 -7.355 1 84.12 195 LEU B CA 1
ATOM 3337 C C . LEU B 1 195 ? 15.172 -25.172 -7.578 1 84.12 195 LEU B C 1
ATOM 3339 O O . LEU B 1 195 ? 14.125 -25.797 -7.367 1 84.12 195 LEU B O 1
ATOM 3343 N N . ASP B 1 196 ? 16.297 -25.672 -8.031 1 84.44 196 ASP B N 1
ATOM 3344 C CA . ASP B 1 196 ? 16.312 -27.094 -8.32 1 84.44 196 ASP B CA 1
ATOM 3345 C C . ASP B 1 196 ? 16.375 -27.922 -7.027 1 84.44 196 ASP B C 1
ATOM 3347 O O . ASP B 1 196 ? 16.875 -27.438 -6.008 1 84.44 196 ASP B O 1
ATOM 3351 N N . ALA B 1 197 ? 15.914 -29.109 -7.156 1 81.12 197 ALA B N 1
ATOM 3352 C CA . ALA B 1 197 ? 15.734 -29.984 -5.996 1 81.12 197 ALA B CA 1
ATOM 3353 C C . ALA B 1 197 ? 17.062 -30.266 -5.305 1 81.12 197 ALA B C 1
ATOM 3355 O O . ALA B 1 197 ? 17.156 -30.188 -4.078 1 81.12 197 ALA B O 1
ATOM 3356 N N . PRO B 1 198 ? 18.156 -30.562 -5.992 1 85.31 198 PRO B N 1
ATOM 3357 C CA . PRO B 1 198 ? 19.422 -30.828 -5.316 1 85.31 198 PRO B CA 1
ATOM 3358 C C . PRO B 1 198 ? 19.922 -29.625 -4.52 1 85.31 198 PRO B C 1
ATOM 3360 O O . PRO B 1 198 ? 20.406 -29.781 -3.393 1 85.31 198 PRO B O 1
ATOM 3363 N N . THR B 1 199 ? 19.766 -28.469 -5.055 1 84.69 199 THR B N 1
ATOM 3364 C CA . THR B 1 199 ? 20.188 -27.25 -4.379 1 84.69 199 THR B CA 1
ATOM 3365 C C . THR B 1 199 ? 19.344 -27 -3.131 1 84.69 199 THR B C 1
ATOM 3367 O O . THR B 1 199 ? 19.875 -26.609 -2.086 1 84.69 199 THR B O 1
ATOM 3370 N N . MET B 1 200 ? 18.125 -27.219 -3.258 1 82.75 200 MET B N 1
ATOM 3371 C CA . MET B 1 200 ? 17.203 -27 -2.146 1 82.75 200 MET B CA 1
ATOM 3372 C C . MET B 1 200 ? 17.516 -27.938 -0.987 1 82.75 200 MET B C 1
ATOM 3374 O O . MET B 1 200 ? 17.484 -27.531 0.175 1 82.75 200 MET B O 1
ATOM 3378 N N . GLN B 1 201 ? 17.781 -29.156 -1.39 1 84.38 201 GLN B N 1
ATOM 3379 C CA . GLN B 1 201 ? 18.078 -30.156 -0.363 1 84.38 201 GLN B CA 1
ATOM 3380 C C . GLN B 1 201 ? 19.375 -29.828 0.352 1 84.38 201 GLN B C 1
ATOM 3382 O O . GLN B 1 201 ? 19.5 -30.047 1.561 1 84.38 201 GLN B O 1
ATOM 3387 N N . GLU B 1 202 ? 20.266 -29.344 -0.385 1 87.31 202 GLU B N 1
ATOM 3388 C CA . GLU B 1 202 ? 21.578 -29.031 0.172 1 87.31 202 GLU B CA 1
ATOM 3389 C C . GLU B 1 202 ? 21.531 -27.766 1.023 1 87.31 202 GLU B C 1
A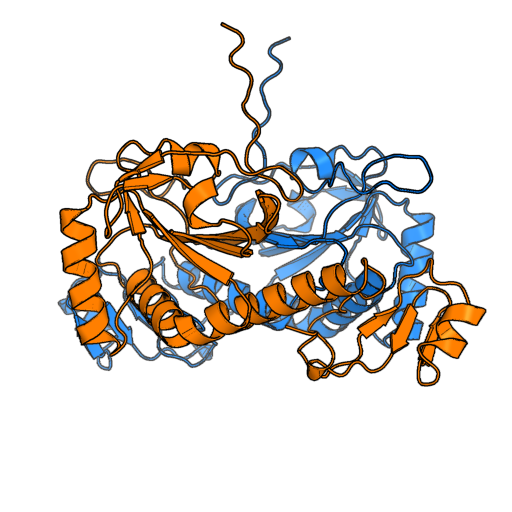TOM 3391 O O . GLU B 1 202 ? 22.031 -27.75 2.154 1 87.31 202 GLU B O 1
ATOM 3396 N N . LYS B 1 203 ? 20.859 -26.781 0.547 1 83.94 203 LYS B N 1
ATOM 3397 C CA . LYS B 1 203 ? 20.922 -25.469 1.182 1 83.94 203 LYS B CA 1
ATOM 3398 C C . LYS B 1 203 ? 19.828 -25.328 2.252 1 83.94 203 LYS B C 1
ATOM 3400 O O . LYS B 1 203 ? 20.031 -24.625 3.248 1 83.94 203 LYS B O 1
ATOM 3405 N N . TYR B 1 204 ? 18.781 -26.031 2.01 1 87.62 204 TYR B N 1
ATOM 3406 C CA . TYR B 1 204 ? 17.641 -25.906 2.908 1 87.62 204 TYR B CA 1
ATOM 3407 C C . TYR B 1 204 ? 17.078 -27.281 3.279 1 87.62 204 TYR B C 1
ATOM 3409 O O . TYR B 1 204 ? 15.93 -27.594 2.971 1 87.62 204 TYR B O 1
ATOM 3417 N N . PRO B 1 205 ? 17.766 -28 4.016 1 88.38 205 PRO B N 1
ATOM 3418 C CA . PRO B 1 205 ? 17.375 -29.375 4.332 1 88.38 205 PRO B CA 1
ATOM 3419 C C . PRO B 1 205 ? 16.094 -29.453 5.152 1 88.38 205 PRO B C 1
ATOM 3421 O O . PRO B 1 205 ? 15.398 -30.469 5.117 1 88.38 205 PRO B O 1
ATOM 3424 N N . GLU B 1 206 ? 15.758 -28.391 5.793 1 90.94 206 GLU B N 1
ATOM 3425 C CA . GLU B 1 206 ? 14.562 -28.391 6.633 1 90.94 206 GLU B CA 1
ATOM 3426 C C . GLU B 1 206 ? 13.352 -27.859 5.879 1 90.94 206 GLU B C 1
ATOM 3428 O O . GLU B 1 206 ? 12.32 -27.547 6.484 1 90.94 206 GLU B O 1
ATOM 3433 N N . HIS B 1 207 ? 13.484 -27.766 4.648 1 91.75 207 HIS B N 1
ATOM 3434 C CA . HIS B 1 207 ? 12.367 -27.234 3.883 1 91.75 207 HIS B CA 1
ATOM 3435 C C . HIS B 1 207 ? 11.195 -28.203 3.865 1 91.75 207 HIS B C 1
ATOM 3437 O O . HIS B 1 207 ? 11.383 -29.406 4.059 1 91.75 207 HIS B O 1
ATOM 3443 N N . ARG B 1 208 ? 10.023 -27.734 3.754 1 92.5 208 ARG B N 1
ATOM 3444 C CA . ARG B 1 208 ? 8.789 -28.516 3.619 1 92.5 208 ARG B CA 1
ATOM 3445 C C . ARG B 1 208 ? 8.141 -28.266 2.258 1 92.5 208 ARG B C 1
ATOM 3447 O O . ARG B 1 208 ? 7.988 -27.125 1.828 1 92.5 208 ARG B O 1
ATOM 3454 N N . THR B 1 209 ? 7.781 -29.344 1.636 1 91.06 209 THR B N 1
ATOM 3455 C CA . THR B 1 209 ? 7.098 -29.266 0.35 1 91.06 209 THR B CA 1
ATOM 3456 C C . THR B 1 209 ? 5.594 -29.484 0.521 1 91.06 209 THR B C 1
ATOM 3458 O O . THR B 1 209 ? 5.156 -30.578 0.89 1 91.06 209 THR B O 1
ATOM 3461 N N . ILE B 1 210 ? 4.848 -28.531 0.263 1 90.69 210 ILE B N 1
ATOM 3462 C CA . ILE B 1 210 ? 3.395 -28.609 0.335 1 90.69 210 ILE B CA 1
ATOM 3463 C C . ILE B 1 210 ? 2.832 -29 -1.031 1 90.69 210 ILE B C 1
ATOM 3465 O O . ILE B 1 210 ? 1.986 -29.891 -1.134 1 90.69 210 ILE B O 1
ATOM 3469 N N . ARG B 1 211 ? 3.293 -28.359 -2.057 1 90.5 211 ARG B N 1
ATOM 3470 C CA . ARG B 1 211 ? 3.092 -28.609 -3.479 1 90.5 211 ARG B CA 1
ATOM 3471 C C . ARG B 1 211 ? 4.383 -28.391 -4.262 1 90.5 211 ARG B C 1
ATOM 3473 O O . ARG B 1 211 ? 5.332 -27.797 -3.752 1 90.5 211 ARG B O 1
ATOM 3480 N N . ASP B 1 212 ? 4.367 -28.828 -5.492 1 86.75 212 ASP B N 1
ATOM 3481 C CA . ASP B 1 212 ? 5.559 -28.656 -6.32 1 86.75 212 ASP B CA 1
ATOM 3482 C C . ASP B 1 212 ? 5.961 -27.188 -6.426 1 86.75 212 ASP B C 1
ATOM 3484 O O . ASP B 1 212 ? 7.148 -26.875 -6.469 1 86.75 212 ASP B O 1
ATOM 3488 N N . TYR B 1 213 ? 5.023 -26.297 -6.391 1 89.06 213 TYR B N 1
ATOM 3489 C CA . TYR B 1 213 ? 5.312 -24.891 -6.586 1 89.06 213 TYR B CA 1
ATOM 3490 C C . TYR B 1 213 ? 5.336 -24.156 -5.25 1 89.06 213 TYR B C 1
ATOM 3492 O O . TYR B 1 213 ? 5.668 -22.969 -5.195 1 89.06 213 TYR B O 1
ATOM 3500 N N . LEU B 1 214 ? 5.016 -24.859 -4.164 1 92.44 214 LEU B N 1
ATOM 3501 C CA . LEU B 1 214 ? 4.941 -24.234 -2.85 1 92.44 214 LEU B CA 1
ATOM 3502 C C . LEU B 1 214 ? 5.812 -24.969 -1.839 1 92.44 214 LEU B C 1
ATOM 3504 O O . LEU B 1 214 ? 5.371 -25.938 -1.229 1 92.44 214 LEU B O 1
ATOM 3508 N N . ARG B 1 215 ? 6.965 -24.453 -1.687 1 93.06 215 ARG B N 1
ATOM 3509 C CA . ARG B 1 215 ? 7.949 -25 -0.758 1 93.06 215 ARG B CA 1
ATOM 3510 C C . ARG B 1 215 ? 8.344 -23.969 0.292 1 93.06 215 ARG B C 1
ATOM 3512 O O . ARG B 1 215 ? 8.633 -22.812 -0.041 1 93.06 215 ARG B O 1
ATOM 3519 N N . LEU B 1 216 ? 8.289 -24.375 1.501 1 94.12 216 LEU B N 1
ATOM 3520 C CA . LEU B 1 216 ? 8.57 -23.469 2.615 1 94.12 216 LEU B CA 1
ATOM 3521 C C . LEU B 1 216 ? 9.859 -23.859 3.322 1 94.12 216 LEU B C 1
ATOM 3523 O O . LEU B 1 216 ? 10.188 -25.047 3.406 1 94.12 216 LEU B O 1
ATOM 3527 N N . ALA B 1 217 ? 10.602 -22.922 3.771 1 92.94 217 ALA B N 1
ATOM 3528 C CA . ALA B 1 217 ? 11.82 -23.156 4.547 1 92.94 217 ALA B CA 1
ATOM 3529 C C . ALA B 1 217 ? 11.93 -22.172 5.707 1 92.94 217 ALA B C 1
ATOM 3531 O O . ALA B 1 217 ? 11.539 -21 5.578 1 92.94 217 ALA B O 1
ATOM 3532 N N . PRO B 1 218 ? 12.383 -22.703 6.805 1 91.38 218 PRO B N 1
ATOM 3533 C CA . PRO B 1 218 ? 12.68 -21.75 7.879 1 91.38 218 PRO B CA 1
ATOM 3534 C C . PRO B 1 218 ? 13.797 -20.781 7.512 1 91.38 218 PRO B C 1
ATOM 3536 O O . PRO B 1 218 ? 14.688 -21.125 6.73 1 91.38 218 PRO B O 1
ATOM 3539 N N . PHE B 1 219 ? 13.625 -19.578 7.945 1 83.25 219 PHE B N 1
ATOM 3540 C CA . PHE B 1 219 ? 14.648 -18.578 7.711 1 83.25 219 PHE B CA 1
ATOM 3541 C C . PHE B 1 219 ? 14.906 -17.766 8.969 1 83.25 219 PHE B C 1
ATOM 3543 O O . PHE B 1 219 ? 13.969 -17.328 9.633 1 83.25 219 PHE B O 1
ATOM 3550 N N . ASP B 1 220 ? 16.203 -17.781 9.32 1 78.06 220 ASP B N 1
ATOM 3551 C CA . ASP B 1 220 ? 16.641 -16.922 10.422 1 78.06 220 ASP B CA 1
ATOM 3552 C C . ASP B 1 220 ? 16.953 -15.516 9.938 1 78.06 220 ASP B C 1
ATOM 3554 O O . ASP B 1 220 ? 17.891 -15.312 9.156 1 78.06 220 ASP B O 1
ATOM 3558 N N . PRO B 1 221 ? 16.172 -14.555 10.344 1 72.88 221 PRO B N 1
ATOM 3559 C CA . PRO B 1 221 ? 16.391 -13.188 9.875 1 72.88 221 PRO B CA 1
ATOM 3560 C C . PRO B 1 221 ? 17.797 -12.68 10.172 1 72.88 221 PRO B C 1
ATOM 3562 O O . PRO B 1 221 ? 18.281 -11.766 9.492 1 72.88 221 PRO B O 1
ATOM 3565 N N . ASP B 1 222 ? 18.391 -13.203 11.195 1 69.5 222 ASP B N 1
ATOM 3566 C CA . ASP B 1 222 ? 19.734 -12.781 11.555 1 69.5 222 ASP B CA 1
ATOM 3567 C C . ASP B 1 222 ? 20.75 -13.195 10.484 1 69.5 222 ASP B C 1
ATOM 3569 O O . ASP B 1 222 ? 21.875 -12.703 10.469 1 69.5 222 ASP B O 1
ATOM 3573 N N . GLN B 1 223 ? 20.312 -14.078 9.688 1 61.97 223 GLN B N 1
ATOM 3574 C CA . GLN B 1 223 ? 21.188 -14.523 8.602 1 61.97 223 GLN B CA 1
ATOM 3575 C C . GLN B 1 223 ? 21.297 -13.461 7.508 1 61.97 223 GLN B C 1
ATOM 3577 O O . GLN B 1 223 ? 22.172 -13.539 6.645 1 61.97 223 GLN B O 1
ATOM 3582 N N . LEU B 1 224 ? 20.375 -12.602 7.52 1 60.06 224 LEU B N 1
ATOM 3583 C CA . LEU B 1 224 ? 20.469 -11.508 6.559 1 60.06 224 LEU B CA 1
ATOM 3584 C C . LEU B 1 224 ? 21.594 -10.547 6.949 1 60.06 224 LEU B C 1
ATOM 3586 O O . LEU B 1 224 ? 21.656 -10.109 8.102 1 60.06 224 LEU B O 1
ATOM 3590 N N . ASP B 1 225 ? 22.781 -10.773 6.539 1 55 225 ASP B N 1
ATOM 3591 C CA . ASP B 1 225 ? 23.891 -9.867 6.801 1 55 225 ASP B CA 1
ATOM 3592 C C . ASP B 1 225 ? 23.484 -8.414 6.566 1 55 225 ASP B C 1
ATOM 3594 O O . ASP B 1 225 ? 23.297 -7.992 5.426 1 55 225 ASP B O 1
ATOM 3598 N N . ARG B 1 226 ? 22.703 -8.047 7.488 1 45.72 226 ARG B N 1
ATOM 3599 C CA . ARG B 1 226 ? 22.469 -6.617 7.305 1 45.72 226 ARG B CA 1
ATOM 3600 C C . ARG B 1 226 ? 23.703 -5.809 7.676 1 45.72 226 ARG B C 1
ATOM 3602 O O . ARG B 1 226 ? 24.484 -6.215 8.547 1 45.72 226 ARG B O 1
#

Secondary structure (DSSP, 8-state):
----------TTSBPPP-EEEEBTEEEEHHHHHTTSEEEEEE-S-TT-HHHHHHHHHHHHTHHHHHHTTEEEEEEESS-HHHHHHHHHHHHHHHS----S-EEE-TT-HHHHHTT-EEEEEE-TTS-EEE-EEEEEE-TTSBEEEEEEE-TTB---HHHHHHHHHHHHHHHHTTT-EEB-TT--TTSPEEEPTTS-HHHHHHH-TT-EEEETTEEEE---GGGS--/----------TTSBPPP-EEEEBTEEEEHHHHHTTSEEEEEE-S-TT-HHHHHHHHHHHHTHHHHHHTTEEEEEEES--HHHHHHHHHHHHHHHS----S-EEE-TT-HHHHHTT-EEEEEE-TTS-EEE-EEEEEE-TTSBEEEEEEE-TTB---HHHHHHHHHHHHHHHHTTT-EEB-TT--TTS-EEEPTTS-HHHHHHH-TT-EEEETTEEEE---GGGS--

Radius of gyration: 21.97 Å; Cα contacts (8 Å, |Δi|>4): 949; chains: 2; bounding box: 48×59×59 Å

Organism: Eremothecium gossypii (strain ATCC 10895 / CBS 109.51 / FGSC 9923 / NRRL Y-1056) (NCBI:txid284811)

Solvent-accessible surface area (backbone atoms only — not comparable to full-atom values): 23651 Å² total; per-residue (Å²): 130,81,78,65,74,71,70,63,69,49,60,71,38,72,61,79,77,53,73,44,48,23,53,76,45,75,42,42,49,60,71,69,40,48,84,23,27,28,46,39,34,34,33,49,51,78,81,32,40,43,49,44,46,40,53,24,51,50,28,67,38,43,65,64,35,45,68,65,44,26,45,61,38,37,32,28,49,48,53,44,71,56,45,47,55,40,46,54,50,32,22,72,73,65,71,23,66,64,85,57,44,38,33,35,32,62,83,43,58,62,39,55,50,57,61,26,56,24,90,84,44,57,47,97,87,67,42,63,28,34,26,38,26,38,32,37,27,40,48,85,39,28,26,54,29,42,36,37,32,40,86,46,40,38,58,48,65,66,57,54,52,42,49,49,52,39,53,50,49,17,60,76,49,74,54,40,36,27,31,29,42,61,52,48,92,66,42,59,28,30,44,37,68,82,62,51,66,72,57,42,51,70,76,40,68,75,44,45,74,80,44,96,39,33,28,35,28,78,44,65,62,79,69,53,82,110,129,83,78,64,74,72,72,63,68,49,60,71,38,70,60,79,75,53,72,44,48,23,52,75,46,76,41,43,48,62,71,69,40,48,84,23,25,28,47,41,33,36,34,49,52,78,82,32,41,41,49,44,46,38,53,26,51,48,27,68,39,43,63,63,34,46,68,66,44,26,44,61,37,37,33,29,49,47,53,43,71,56,44,50,57,39,45,54,48,31,22,72,73,65,70,23,66,65,84,57,44,38,34,34,32,64,83,41,58,62,41,54,52,57,60,26,56,24,89,86,44,55,45,97,87,68,42,62,28,35,26,36,26,38,33,37,29,39,48,86,38,28,26,55,29,42,36,38,32,40,84,45,39,38,58,48,65,68,57,53,52,43,50,50,52,39,53,50,49,18,59,76,48,74,54,39,37,28,32,30,43,60,52,49,93,65,43,60,28,30,44,37,67,82,60,49,68,71,58,43,51,70,77,39,68,75,43,44,76,81,45,94,42,31,29,36,29,80,44,64,62,80,69,54,82,111